Protein 4FHR (pdb70)

CATH classification: 3.40.1550.10

Radius of gyration: 29.89 Å; Cα contacts (8 Å, |Δi|>4): 551; chains: 2; bounding box: 88×48×62 Å

Secondary structure (DSSP, 8-state):
----HHHHHHHHHHHHHHHHHHHHHHHHHTTS--EEEEEEEEEEHHHHHHHS-SS-EEEEEEETT-SS-EEEEE-HHHHHHHHHHHTTS---S---S---HHHHHHHHHHHHHHHHHHHHHTTTT----EEEEEEES-GGG--SS-TTSEEEEEEEEEEETTEEEEEEEEEEHHHHGGGTT-/---HHHHHHHHTTS-HHHHHHHHHTS-HHHHHHHHHTS-GGGHHHHHHHHHH-----HHHHHHHHHHHHHHSTT---SHHHHHHHHHHS-HHHHHHHHHHHHHH-HHHHHHHHHHHS-GGGGGGS-HHHHHHHHTTS-HHHHHHHHTTS-HHHHHHHHTTS-HHHHHHHHHHHHH-----HHHHHHHHHHHHHHHHHHHHTTS-----

Structure (mmCIF, N/CA/C/O backbone):
data_4FHR
#
_entry.id   4FHR
#
_cell.length_a   125.960
_cell.length_b   45.720
_cell.length_c   98.840
_cell.angle_alpha   90.00
_cell.angle_beta   100.85
_cell.angle_gamma   90.00
#
_symmetry.space_group_name_H-M   'C 1 2 1'
#
loop_
_entity.id
_entity.type
_entity.pdbx_description
1 polymer 'Flagellar motor switch protein FliM'
2 polymer 'Flagellar motor switch protein FliG'
3 water water
#
loop_
_atom_site.group_PDB
_atom_site.id
_atom_site.type_symbol
_atom_site.label_atom_id
_atom_site.label_alt_id
_atom_site.label_comp_id
_atom_site.label_asym_id
_atom_site.label_entity_id
_atom_site.label_seq_id
_atom_site.pdbx_PDB_ins_code
_atom_site.Cartn_x
_atom_site.Cartn_y
_atom_site.Cartn_z
_atom_site.occupancy
_atom_site.B_iso_or_equiv
_atom_site.auth_seq_id
_atom_site.auth_comp_id
_atom_site.auth_asym_id
_atom_site.auth_atom_id
_atom_site.pdbx_PDB_model_num
ATOM 1 N N . THR A 1 2 ? 29.811 15.989 5.359 1.00 55.95 45 THR A N 1
ATOM 2 C CA . THR A 1 2 ? 31.120 16.613 5.520 1.00 60.31 45 THR A CA 1
ATOM 3 C C . THR A 1 2 ? 31.051 18.087 5.134 1.00 62.72 45 THR A C 1
ATOM 4 O O . THR A 1 2 ? 31.570 18.947 5.853 1.00 71.32 45 THR A O 1
ATOM 8 N N . LYS A 1 3 ? 30.403 18.367 4.003 1.00 61.51 46 LYS A N 1
ATOM 9 C CA . LYS A 1 3 ? 30.241 19.733 3.508 1.00 62.67 46 LYS A CA 1
ATOM 10 C C . LYS A 1 3 ? 29.321 19.743 2.297 1.00 59.38 46 LYS A C 1
ATOM 11 O O . LYS A 1 3 ? 28.913 18.685 1.817 1.00 61.46 46 LYS A O 1
ATOM 17 N N . PHE A 1 4 ? 29.011 20.939 1.800 1.00 61.08 47 PHE A N 1
ATOM 18 C CA . PHE A 1 4 ? 28.169 21.094 0.617 1.00 59.41 47 PHE A CA 1
ATOM 19 C C . PHE A 1 4 ? 28.747 22.114 -0.367 1.00 60.71 47 PHE A C 1
ATOM 20 O O . PHE A 1 4 ? 29.316 23.127 0.041 1.00 61.95 47 PHE A O 1
ATOM 28 N N . SER A 1 5 ? 28.588 21.852 -1.663 1.00 58.54 48 SER A N 1
ATOM 29 C CA . SER A 1 5 ? 28.937 22.825 -2.695 1.00 55.55 48 SER A CA 1
ATOM 30 C C . SER A 1 5 ? 28.173 24.139 -2.488 1.00 61.08 48 SER A C 1
ATOM 31 O O . SER A 1 5 ? 27.345 24.254 -1.580 1.00 64.65 48 SER A O 1
ATOM 34 N N . LYS A 1 6 ? 28.464 25.139 -3.311 1.00 61.63 49 LYS A N 1
ATOM 35 C CA . LYS A 1 6 ? 27.746 26.405 -3.229 1.00 61.29 49 LYS A CA 1
ATOM 36 C C . LYS A 1 6 ? 26.421 26.264 -3.968 1.00 59.36 49 LYS A C 1
ATOM 37 O O . LYS A 1 6 ? 25.401 26.811 -3.549 1.00 58.41 49 LYS A O 1
ATOM 43 N N . GLU A 1 7 ? 26.459 25.528 -5.077 1.00 58.54 50 GLU A N 1
ATOM 44 C CA . GLU A 1 7 ? 25.271 25.199 -5.852 1.00 60.25 50 GLU A CA 1
ATOM 45 C C . GLU A 1 7 ? 24.311 24.378 -4.992 1.00 55.47 50 GLU A C 1
ATOM 46 O O . GLU A 1 7 ? 23.096 24.579 -5.038 1.00 54.89 50 GLU A O 1
ATOM 52 N N . GLN A 1 8 ? 24.878 23.462 -4.205 1.00 55.59 51 GLN A N 1
ATOM 53 C CA . GLN A 1 8 ? 24.118 22.521 -3.377 1.00 55.69 51 GLN A CA 1
ATOM 54 C C . GLN A 1 8 ? 23.275 23.177 -2.275 1.00 52.79 51 GLN A C 1
ATOM 55 O O . GLN A 1 8 ? 22.094 22.863 -2.126 1.00 50.61 51 GLN A O 1
ATOM 61 N N . LEU A 1 9 ? 23.873 24.073 -1.497 1.00 51.23 52 LEU A N 1
ATOM 62 C CA . LEU A 1 9 ? 23.120 24.783 -0.466 1.00 49.64 52 LEU A CA 1
ATOM 63 C C . LEU A 1 9 ? 22.148 25.780 -1.083 1.00 47.29 52 LEU A C 1
ATOM 64 O O . LEU A 1 9 ? 21.146 26.139 -0.463 1.00 42.93 52 LEU A O 1
ATOM 69 N N . ARG A 1 10 ? 22.447 26.246 -2.291 1.00 45.49 53 ARG A N 1
ATOM 70 C CA . ARG A 1 10 ? 21.547 27.173 -2.961 1.00 43.72 53 ARG A CA 1
ATOM 71 C C . ARG A 1 10 ? 20.274 26.446 -3.366 1.00 42.87 53 ARG A C 1
ATOM 72 O O . ARG A 1 10 ? 19.171 26.973 -3.216 1.00 40.62 53 ARG A O 1
ATOM 80 N N . THR A 1 11 ? 20.442 25.236 -3.890 1.00 39.85 54 THR A N 1
ATOM 81 C CA . THR A 1 11 ? 19.318 24.378 -4.221 1.00 44.97 54 THR A CA 1
ATOM 82 C C . THR A 1 11 ? 18.456 24.113 -2.977 1.00 37.48 54 THR A C 1
ATOM 83 O O . THR A 1 11 ? 17.240 24.288 -3.016 1.00 32.09 54 THR A O 1
ATOM 87 N N . PHE A 1 12 ? 19.092 23.719 -1.874 1.00 35.94 55 PHE A N 1
ATOM 88 C CA . PHE A 1 12 ? 18.367 23.424 -0.636 1.00 31.36 55 PHE A CA 1
ATOM 89 C C . PHE A 1 12 ? 17.587 24.615 -0.083 1.00 34.34 55 PHE A C 1
ATOM 90 O O . PHE A 1 12 ? 16.465 24.444 0.414 1.00 29.01 55 PHE A O 1
ATOM 98 N N . GLN A 1 13 ? 18.172 25.809 -0.164 1.00 26.73 56 GLN A N 1
ATOM 99 C CA . GLN A 1 13 ? 17.502 27.013 0.306 1.00 33.75 56 GLN A CA 1
ATOM 100 C C . GLN A 1 13 ? 16.229 27.245 -0.498 1.00 29.56 56 GLN A C 1
ATOM 101 O O . GLN A 1 13 ? 15.175 27.568 0.068 1.00 28.71 56 GLN A O 1
ATOM 107 N N . MET A 1 14 ? 16.334 27.058 -1.817 1.00 31.43 57 MET A N 1
ATOM 108 C CA . MET A 1 14 ? 15.214 27.290 -2.728 1.00 28.55 57 MET A CA 1
ATOM 109 C C . MET A 1 14 ? 14.100 26.289 -2.490 1.00 23.11 57 MET A C 1
ATOM 110 O O . MET A 1 14 ? 12.925 26.658 -2.438 1.00 26.51 57 MET A O 1
ATOM 115 N N . ILE A 1 15 ? 14.472 25.024 -2.359 1.00 26.11 58 ILE A N 1
ATOM 116 C CA . ILE A 1 15 ? 13.504 23.979 -2.041 1.00 24.56 58 ILE A CA 1
ATOM 117 C C . ILE A 1 15 ? 12.732 24.334 -0.773 1.00 23.96 58 ILE A C 1
ATOM 118 O O . ILE A 1 15 ? 11.503 24.280 -0.745 1.00 22.91 58 ILE A O 1
ATOM 123 N N . HIS A 1 16 ? 13.443 24.732 0.278 1.00 24.77 59 HIS A N 1
ATOM 124 C CA . HIS A 1 16 ? 12.787 24.934 1.562 1.00 21.25 59 HIS A CA 1
ATOM 125 C C . HIS A 1 16 ? 12.114 26.277 1.697 1.00 23.50 59 HIS A C 1
ATOM 126 O O . HIS A 1 16 ? 11.173 26.438 2.484 1.00 25.51 59 HIS A O 1
ATOM 133 N N . GLU A 1 17 ? 12.563 27.242 0.908 1.00 24.17 60 GLU A N 1
ATOM 134 C CA . GLU A 1 17 ? 11.818 28.485 0.814 1.00 25.39 60 GLU A CA 1
ATOM 135 C C . GLU A 1 17 ? 10.461 28.205 0.190 1.00 24.36 60 GLU A C 1
ATOM 136 O O . GLU A 1 17 ? 9.473 28.842 0.548 1.00 23.16 60 GLU A O 1
ATOM 142 N N . ASN A 1 18 ? 10.412 27.259 -0.745 1.00 24.83 61 ASN A N 1
ATOM 143 C CA . ASN A 1 18 ? 9.132 26.868 -1.342 1.00 26.37 61 ASN A CA 1
ATOM 144 C C . ASN A 1 18 ? 8.281 26.103 -0.333 1.00 24.28 61 ASN A C 1
ATOM 145 O O . ASN A 1 18 ? 7.079 26.325 -0.240 1.00 20.62 61 ASN A O 1
ATOM 150 N N . PHE A 1 19 ? 8.911 25.203 0.424 1.00 24.44 62 PHE A N 1
ATOM 151 C CA . PHE A 1 19 ? 8.214 24.518 1.512 1.00 19.21 62 PHE A CA 1
ATOM 152 C C . PHE A 1 19 ? 7.643 25.552 2.482 1.00 21.86 62 PHE A C 1
ATOM 153 O O . PHE A 1 19 ? 6.485 25.465 2.908 1.00 21.15 62 PHE A O 1
ATOM 161 N N . GLY A 1 20 ? 8.452 26.549 2.814 1.00 22.73 63 GLY A N 1
ATOM 162 C CA . GLY A 1 20 ? 8.021 27.578 3.737 1.00 22.82 63 GLY A CA 1
ATOM 163 C C . GLY A 1 20 ? 6.774 28.320 3.303 1.00 23.52 63 GLY A C 1
ATOM 164 O O . GLY A 1 20 ? 5.912 28.623 4.137 1.00 23.19 63 GLY A O 1
ATOM 165 N N . ARG A 1 21 ? 6.679 28.646 2.013 1.00 25.09 64 ARG A N 1
ATOM 166 C CA . ARG A 1 21 ? 5.498 29.350 1.503 1.00 22.21 64 ARG A CA 1
ATOM 167 C C . ARG A 1 21 ? 4.281 28.435 1.591 1.00 20.10 64 ARG A C 1
ATOM 168 O O . ARG A 1 21 ? 3.195 28.849 1.995 1.00 18.62 64 ARG A O 1
ATOM 176 N N . ALA A 1 22 ? 4.462 27.180 1.209 1.00 18.07 65 ALA A N 1
ATOM 177 C CA . ALA A 1 22 ? 3.376 26.212 1.351 1.00 21.59 65 ALA A CA 1
ATOM 178 C C . ALA A 1 22 ? 2.970 26.042 2.813 1.00 22.74 65 ALA A C 1
ATOM 179 O O . ALA A 1 22 ? 1.793 25.845 3.110 1.00 19.06 65 ALA A O 1
ATOM 181 N N . LEU A 1 23 ? 3.953 26.088 3.714 1.00 22.41 66 LEU A N 1
ATOM 182 C CA . LEU A 1 23 ? 3.694 25.883 5.137 1.00 23.10 66 LEU A CA 1
ATOM 183 C C . LEU A 1 23 ? 2.909 27.072 5.655 1.00 22.89 66 LEU A C 1
ATOM 184 O O . LEU A 1 23 ? 1.986 26.914 6.452 1.00 25.07 66 LEU A O 1
ATOM 189 N N . SER A 1 24 ? 3.279 28.268 5.197 1.00 22.36 67 SER A N 1
ATOM 190 C CA . SER A 1 24 ? 2.567 29.478 5.605 1.00 24.49 67 SER A CA 1
ATOM 191 C C . SER A 1 24 ? 1.085 29.410 5.225 1.00 24.04 67 SER A C 1
ATOM 192 O O . SER A 1 24 ? 0.207 29.682 6.043 1.00 22.99 67 SER A O 1
ATOM 195 N N . THR A 1 25 ? 0.802 29.020 3.986 1.00 25.59 68 THR A N 1
ATOM 196 C CA . THR A 1 25 ? -0.587 28.877 3.550 1.00 22.90 68 THR A CA 1
ATOM 197 C C . THR A 1 25 ? -1.322 27.791 4.347 1.00 24.48 68 THR A C 1
ATOM 198 O O . THR A 1 25 ? -2.478 27.963 4.732 1.00 24.00 68 THR A O 1
ATOM 202 N N . TYR A 1 26 ? -0.652 26.675 4.600 1.00 24.40 69 TYR A N 1
ATOM 203 C CA . TYR A 1 26 ? -1.277 25.575 5.328 1.00 20.43 69 TYR A CA 1
ATOM 204 C C . TYR A 1 26 ? -1.581 25.970 6.765 1.00 24.64 69 TYR A C 1
ATOM 205 O O . TYR A 1 26 ? -2.672 25.711 7.271 1.00 26.25 69 TYR A O 1
ATOM 214 N N . LEU A 1 27 ? -0.609 26.597 7.427 1.00 27.97 70 LEU A N 1
ATOM 215 C CA . LEU A 1 27 ? -0.790 26.984 8.821 1.00 29.33 70 LEU A CA 1
ATOM 216 C C . LEU A 1 27 ? -1.796 28.133 8.947 1.00 31.11 70 LEU A C 1
ATOM 217 O O . LEU A 1 27 ? -2.564 28.182 9.906 1.00 28.60 70 LEU A O 1
ATOM 222 N N . SER A 1 28 ? -1.794 29.054 7.984 1.00 31.95 71 SER A N 1
ATOM 223 C CA . SER A 1 28 ? -2.789 30.132 7.994 1.00 33.69 71 SER A CA 1
ATOM 224 C C . SER A 1 28 ? -4.196 29.559 7.954 1.00 31.84 71 SER A C 1
ATOM 225 O O . SER A 1 28 ? -5.117 30.109 8.565 1.00 38.89 71 SER A O 1
ATOM 228 N N . GLY A 1 29 ? -4.356 28.429 7.270 1.00 34.73 72 GLY A N 1
ATOM 229 C CA . GLY A 1 29 ? -5.634 27.740 7.228 1.00 30.47 72 GLY A CA 1
ATOM 230 C C . GLY A 1 29 ? -5.969 27.057 8.539 1.00 34.93 72 GLY A C 1
ATOM 231 O O . GLY A 1 29 ? -7.066 27.241 9.080 1.00 36.25 72 GLY A O 1
ATOM 232 N N . ARG A 1 30 ? -5.029 26.272 9.064 1.00 33.15 73 ARG A N 1
ATOM 233 C CA . ARG A 1 30 ? -5.247 25.547 10.326 1.00 34.58 73 ARG A CA 1
ATOM 234 C C . ARG A 1 30 ? -5.444 26.456 11.549 1.00 32.71 73 ARG A C 1
ATOM 235 O O . ARG A 1 30 ? -6.329 26.209 12.368 1.00 37.59 73 ARG A O 1
ATOM 243 N N . LEU A 1 31 ? -4.617 27.490 11.688 1.00 34.30 74 LEU A N 1
ATOM 244 C CA . LEU A 1 31 ? -4.748 28.404 12.821 1.00 30.71 74 LEU A CA 1
ATOM 245 C C . LEU A 1 31 ? -5.726 29.571 12.569 1.00 37.23 74 LEU A C 1
ATOM 246 O O . LEU A 1 31 ? -5.913 30.426 13.438 1.00 36.62 74 LEU A O 1
ATOM 251 N N . ARG A 1 32 ? -6.342 29.593 11.389 1.00 35.15 75 ARG A N 1
ATOM 252 C CA . ARG A 1 32 ? -7.341 30.618 11.038 1.00 37.75 75 ARG A CA 1
ATOM 253 C C . ARG A 1 32 ? -6.909 32.048 11.362 1.00 40.38 75 ARG A C 1
ATOM 254 O O . ARG A 1 32 ? -7.643 32.800 12.003 1.00 48.91 75 ARG A O 1
ATOM 262 N N . THR A 1 33 ? -5.708 32.405 10.933 1.00 39.21 76 THR A N 1
ATOM 263 C CA . THR A 1 33 ? -5.194 33.759 11.074 1.00 42.45 76 THR A CA 1
ATOM 264 C C . THR A 1 33 ? -4.027 33.814 10.115 1.00 43.97 76 THR A C 1
ATOM 265 O O . THR A 1 33 ? -3.703 32.803 9.491 1.00 42.73 76 THR A O 1
ATOM 269 N N . PHE A 1 34 ? -3.389 34.966 9.972 1.00 40.57 77 PHE A N 1
ATOM 270 C CA . PHE A 1 34 ? -2.234 35.010 9.094 1.00 41.75 77 PHE A CA 1
ATOM 271 C C . PHE A 1 34 ? -0.994 34.449 9.793 1.00 44.59 77 PHE A C 1
ATOM 272 O O . PHE A 1 34 ? -0.580 34.947 10.848 1.00 40.25 77 PHE A O 1
ATOM 280 N N . VAL A 1 35 ? -0.406 33.409 9.205 1.00 39.86 78 VAL A N 1
ATOM 281 C CA . VAL A 1 35 ? 0.813 32.823 9.759 1.00 34.03 78 VAL A CA 1
ATOM 282 C C . VAL A 1 35 ? 2.000 33.096 8.838 1.00 36.29 78 VAL A C 1
ATOM 283 O O . VAL A 1 35 ? 2.035 32.615 7.707 1.00 37.89 78 VAL A O 1
ATOM 287 N N . ASP A 1 36 ? 2.953 33.884 9.326 1.00 33.62 79 ASP A N 1
ATOM 288 C CA . AS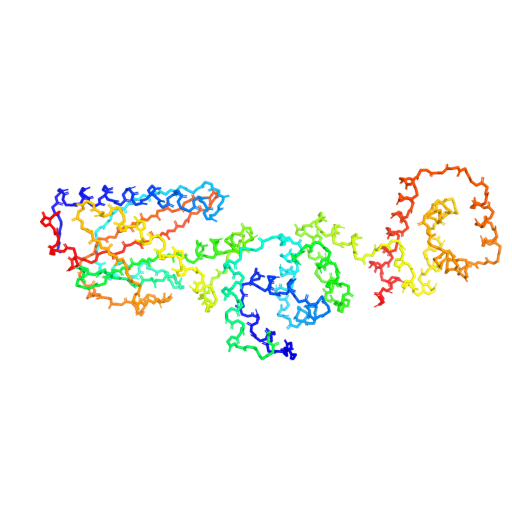P A 1 36 ? 4.173 34.187 8.599 1.00 37.27 79 ASP A CA 1
ATOM 289 C C . ASP A 1 36 ? 5.168 33.033 8.799 1.00 37.95 79 ASP A C 1
ATOM 290 O O . ASP A 1 36 ? 5.236 32.443 9.882 1.00 38.55 79 ASP A O 1
ATOM 295 N N . VAL A 1 37 ? 5.917 32.692 7.758 1.00 29.10 80 VAL A N 1
ATOM 296 C CA . VAL A 1 37 ? 6.956 31.681 7.876 1.00 28.88 80 VAL A CA 1
ATOM 297 C C . VAL A 1 37 ? 8.233 32.160 7.203 1.00 34.52 80 VAL A C 1
ATOM 298 O O . VAL A 1 37 ? 8.236 32.459 6.005 1.00 33.31 80 VAL A O 1
ATOM 302 N N . GLU A 1 38 ? 9.313 32.239 7.974 1.00 31.80 81 GLU A N 1
ATOM 303 C CA . GLU A 1 38 ? 10.629 32.553 7.419 1.00 33.88 81 GLU A CA 1
ATOM 304 C C . GLU A 1 38 ? 11.530 31.337 7.549 1.00 32.23 81 GLU A C 1
ATOM 305 O O . GLU A 1 38 ? 11.583 30.695 8.605 1.00 31.63 81 GLU A O 1
ATOM 311 N N . ILE A 1 39 ? 12.229 31.009 6.471 1.00 30.98 82 ILE A N 1
ATOM 312 C CA . ILE A 1 39 ? 13.047 29.811 6.436 1.00 29.65 82 ILE A CA 1
ATOM 313 C C . ILE A 1 39 ? 14.522 30.173 6.478 1.00 32.28 82 ILE A C 1
ATOM 314 O O . ILE A 1 39 ? 15.000 30.959 5.657 1.00 35.20 82 ILE A O 1
ATOM 319 N N . SER A 1 40 ? 15.257 29.592 7.418 1.00 29.97 83 SER A N 1
ATOM 320 C CA . SER A 1 40 ? 16.702 29.737 7.380 1.00 34.01 83 SER A CA 1
ATOM 321 C C . SER A 1 40 ? 17.327 28.360 7.335 1.00 30.30 83 SER A C 1
ATOM 322 O O . SER A 1 40 ? 16.715 27.375 7.759 1.00 30.33 83 SER A O 1
ATOM 325 N N . ILE A 1 41 ? 18.525 28.284 6.775 1.00 32.38 84 ILE A N 1
ATOM 326 C CA . ILE A 1 41 ? 19.224 27.019 6.652 1.00 31.30 84 ILE A CA 1
ATOM 327 C C . ILE A 1 41 ? 20.586 27.143 7.320 1.00 39.83 84 ILE A C 1
ATOM 328 O O . ILE A 1 41 ? 21.232 28.189 7.233 1.00 36.06 84 ILE A O 1
ATOM 333 N N . ASP A 1 42 ? 21.006 26.087 8.006 1.00 35.55 85 ASP A N 1
ATOM 334 C CA . ASP A 1 42 ? 22.290 26.095 8.680 1.00 38.89 85 ASP A CA 1
ATOM 335 C C . ASP A 1 42 ? 22.886 24.704 8.585 1.00 38.55 85 ASP A C 1
ATOM 336 O O . ASP A 1 42 ? 22.177 23.724 8.307 1.00 37.13 85 ASP A O 1
ATOM 341 N N . GLN A 1 43 ? 24.192 24.626 8.798 1.00 34.83 86 GLN A N 1
ATOM 342 C CA . GLN A 1 43 ? 24.915 23.375 8.722 1.00 37.09 86 GLN A CA 1
ATOM 343 C C . GLN A 1 43 ? 25.626 23.200 10.059 1.00 37.28 86 GLN A C 1
ATOM 344 O O . GLN A 1 43 ? 26.370 24.082 10.478 1.00 39.13 86 GLN A O 1
ATOM 350 N N . LEU A 1 44 ? 25.384 22.080 10.738 1.00 38.87 87 LEU A N 1
ATOM 351 C CA . LEU A 1 44 ? 26.021 21.809 12.033 1.00 37.54 87 LEU A CA 1
ATOM 352 C C . LEU A 1 44 ? 26.049 20.312 12.343 1.00 32.47 87 LEU A C 1
ATOM 353 O O . LEU A 1 44 ? 25.506 19.513 11.581 1.00 35.00 87 LEU A O 1
ATOM 358 N N . THR A 1 45 ? 26.692 19.922 13.444 1.00 28.78 88 THR A N 1
ATOM 359 C CA . THR A 1 45 ? 26.753 18.507 13.798 1.00 29.43 88 THR A CA 1
ATOM 360 C C . THR A 1 45 ? 25.416 18.087 14.371 1.00 27.34 88 THR A C 1
ATOM 361 O O . THR A 1 45 ? 24.682 18.922 14.898 1.00 25.94 88 THR A O 1
ATOM 365 N N . TYR A 1 46 ? 25.111 16.794 14.289 1.00 25.06 89 TYR A N 1
ATOM 366 C CA . TYR A 1 46 ? 23.879 16.268 14.851 1.00 27.96 89 TYR A CA 1
ATOM 367 C C . TYR A 1 46 ? 23.816 16.546 16.346 1.00 31.36 89 TYR A C 1
ATOM 368 O O . TYR A 1 46 ? 22.749 16.856 16.883 1.00 28.16 89 TYR A O 1
ATOM 377 N N . GLU A 1 47 ? 24.957 16.444 17.026 1.00 28.77 90 GLU A N 1
ATOM 378 C CA . GLU A 1 47 ? 24.972 16.693 18.466 1.00 28.33 90 GLU A CA 1
ATOM 379 C C . GLU A 1 47 ? 24.603 18.137 18.786 1.00 26.51 90 GLU A C 1
ATOM 380 O O . GLU A 1 47 ? 23.887 18.387 19.758 1.00 33.16 90 GLU A O 1
ATOM 386 N N . GLU A 1 48 ? 25.091 19.089 17.988 1.00 27.54 91 GLU A N 1
ATOM 387 C CA . GLU A 1 48 ? 24.734 20.495 18.199 1.00 24.96 91 GLU A CA 1
ATOM 388 C C . GLU A 1 48 ? 23.229 20.684 18.033 1.00 32.66 91 GLU A C 1
ATOM 389 O O . GLU A 1 48 ? 22.597 21.392 18.816 1.00 33.94 91 GLU A O 1
ATOM 395 N N . PHE A 1 49 ? 22.657 20.084 16.988 1.00 27.35 92 PHE A N 1
ATOM 396 C CA . PHE A 1 49 ? 21.213 20.198 16.771 1.00 26.07 92 PHE A CA 1
ATOM 397 C C . PHE A 1 49 ? 20.419 19.580 17.922 1.00 23.58 92 PHE A C 1
ATOM 398 O O . PHE A 1 49 ? 19.573 20.238 18.530 1.00 22.48 92 PHE A O 1
ATOM 406 N N . ILE A 1 50 ? 20.687 18.313 18.212 1.00 22.41 93 ILE A N 1
ATOM 407 C CA . ILE A 1 50 ? 19.908 17.596 19.209 1.00 25.97 93 ILE A CA 1
ATOM 408 C C . ILE A 1 50 ? 19.977 18.259 20.590 1.00 26.40 93 ILE A C 1
ATOM 409 O O . ILE A 1 50 ? 18.995 18.253 21.330 1.00 22.77 93 ILE A O 1
ATOM 414 N N . ARG A 1 51 ? 21.110 18.870 20.920 1.00 26.04 94 ARG A N 1
ATOM 415 C CA . ARG A 1 51 ? 21.238 19.521 22.216 1.00 28.36 94 ARG A CA 1
ATOM 416 C C . ARG A 1 51 ? 20.489 20.842 22.258 1.00 27.68 94 ARG A C 1
ATOM 417 O O . ARG A 1 51 ? 20.221 21.361 23.338 1.00 24.54 94 ARG A O 1
ATOM 425 N N . SER A 1 52 ? 20.120 21.371 21.091 1.00 26.18 95 SER A N 1
ATOM 426 C CA . SER A 1 52 ? 19.349 22.612 21.044 1.00 23.27 95 SER A CA 1
ATOM 427 C C . SER A 1 52 ? 17.866 22.339 21.232 1.00 23.53 95 SER A C 1
ATOM 428 O O . SER A 1 52 ? 17.088 23.262 21.460 1.00 26.08 95 SER A O 1
ATOM 431 N N . VAL A 1 53 ? 17.465 21.074 21.134 1.00 21.74 96 VAL A N 1
ATOM 432 C CA . VAL A 1 53 ? 16.039 20.723 21.180 1.00 23.64 96 VAL A CA 1
ATOM 433 C C . VAL A 1 53 ? 15.506 20.784 22.617 1.00 27.08 96 VAL A C 1
ATOM 434 O O . VAL A 1 53 ? 16.208 20.395 23.553 1.00 20.23 96 VAL A O 1
ATOM 438 N N . MET A 1 54 ? 14.285 21.301 22.787 1.00 19.57 97 MET A N 1
ATOM 439 C CA . MET A 1 54 ? 13.636 21.436 24.091 1.00 23.82 97 MET A CA 1
ATOM 440 C C . MET A 1 54 ? 13.157 20.100 24.659 1.00 25.90 97 MET A C 1
ATOM 441 O O . MET A 1 54 ? 12.706 19.214 23.918 1.00 22.78 97 MET A O 1
ATOM 446 N N . ILE A 1 55 ? 13.241 19.967 25.980 1.00 22.67 98 ILE A N 1
ATOM 447 C CA . ILE A 1 55 ? 12.563 18.884 26.683 1.00 24.53 98 ILE A CA 1
ATOM 448 C C . ILE A 1 55 ? 11.357 19.475 27.398 1.00 28.20 98 ILE A C 1
ATOM 449 O O . ILE A 1 55 ? 11.508 20.355 28.257 1.00 26.64 98 ILE A O 1
ATOM 454 N N . PRO A 1 56 ? 10.148 19.023 27.031 1.00 24.69 99 PRO A N 1
ATOM 455 C CA . PRO A 1 56 ? 9.908 18.083 25.938 1.00 26.68 99 PRO A CA 1
ATOM 456 C C . PRO A 1 56 ? 9.570 18.836 24.639 1.00 23.91 99 PRO A C 1
ATOM 457 O O . PRO A 1 56 ? 9.396 20.055 24.674 1.00 24.55 99 PRO A O 1
ATOM 461 N N . SER A 1 57 ? 9.510 18.122 23.515 1.00 25.30 100 SER A N 1
ATOM 462 C CA . SER A 1 57 ? 9.090 18.698 22.233 1.00 23.86 100 SER A CA 1
ATOM 463 C C . SER A 1 57 ? 8.232 17.674 21.529 1.00 22.43 100 SER A C 1
ATOM 464 O O . SER A 1 57 ? 7.933 16.626 22.092 1.00 24.35 100 SER A O 1
ATOM 467 N N . PHE A 1 58 ? 7.872 17.946 20.277 1.00 22.44 101 PHE A N 1
ATOM 468 C CA . PHE A 1 58 ? 7.202 16.930 19.464 1.00 21.07 101 PHE A CA 1
ATOM 469 C C . PHE A 1 58 ? 8.151 16.538 18.328 1.00 20.16 101 PHE A C 1
ATOM 470 O O . PHE A 1 58 ? 8.309 17.270 17.360 1.00 18.81 101 PHE A O 1
ATOM 478 N N . ILE A 1 59 ? 8.792 15.381 18.461 1.00 22.27 102 ILE A N 1
ATOM 479 C CA . ILE A 1 59 ? 9.859 15.015 17.542 1.00 19.59 102 ILE A CA 1
ATOM 480 C C . ILE A 1 59 ? 9.409 13.844 16.709 1.00 22.40 102 ILE A C 1
ATOM 481 O O . ILE A 1 59 ? 9.100 12.768 17.241 1.00 22.58 102 ILE A O 1
ATOM 486 N N . VAL A 1 60 ? 9.354 14.051 15.399 1.00 16.95 103 VAL A N 1
ATOM 487 C CA . VAL A 1 60 ? 8.846 13.031 14.503 1.00 17.63 103 VAL A CA 1
ATOM 488 C C . VAL A 1 60 ? 10.003 12.551 13.655 1.00 20.52 103 VAL A C 1
ATOM 489 O O . VAL A 1 60 ? 10.678 13.352 12.995 1.00 20.26 103 VAL A O 1
ATOM 493 N N . ILE A 1 61 ? 10.264 11.250 13.703 1.00 18.12 104 ILE A N 1
ATOM 494 C CA . ILE A 1 61 ? 11.338 10.673 12.899 1.00 19.44 104 ILE A CA 1
ATOM 495 C C . ILE A 1 61 ? 10.678 10.082 11.662 1.00 20.11 104 ILE A C 1
ATOM 496 O O . ILE A 1 61 ? 9.726 9.302 11.775 1.00 23.02 104 ILE A O 1
ATOM 501 N N . PHE A 1 62 ? 11.140 10.487 10.482 1.00 20.30 105 PHE A N 1
ATOM 502 C CA . PHE A 1 62 ? 10.499 10.051 9.242 1.00 19.88 105 PHE A CA 1
ATOM 503 C C . PHE A 1 62 ? 11.531 9.635 8.201 1.00 23.80 105 PHE A C 1
ATOM 504 O O . PHE A 1 62 ? 12.724 9.945 8.322 1.00 21.95 105 PHE A O 1
ATOM 512 N N . THR A 1 63 ? 11.054 8.938 7.179 1.00 26.10 106 THR A N 1
ATOM 513 C CA . THR A 1 63 ? 11.900 8.533 6.070 1.00 30.48 106 THR A CA 1
ATOM 514 C C . THR A 1 63 ? 11.105 8.623 4.778 1.00 30.71 106 THR A C 1
ATOM 515 O O . THR A 1 63 ? 9.958 9.098 4.765 1.00 27.56 106 THR A O 1
ATOM 519 N N . GLY A 1 64 ? 11.716 8.187 3.686 1.00 33.50 107 GLY A N 1
ATOM 520 C CA . GLY A 1 64 ? 11.021 8.130 2.413 1.00 33.42 107 GLY A CA 1
ATOM 521 C C . GLY A 1 64 ? 11.304 6.809 1.725 1.00 36.71 107 GLY A C 1
ATOM 522 O O . GLY A 1 64 ? 12.224 6.085 2.120 1.00 35.01 107 GLY A O 1
ATOM 523 N N . ASP A 1 65 ? 10.521 6.494 0.696 1.00 43.93 108 ASP A N 1
ATOM 524 C CA . ASP A 1 65 ? 10.713 5.254 -0.063 1.00 49.90 108 ASP A CA 1
ATOM 525 C C . ASP A 1 65 ? 12.095 5.155 -0.724 1.00 48.24 108 ASP A C 1
ATOM 526 O O . ASP A 1 65 ? 12.517 4.069 -1.119 1.00 55.30 108 ASP A O 1
ATOM 531 N N . VAL A 1 66 ? 12.795 6.285 -0.819 1.00 43.42 109 VAL A N 1
ATOM 532 C CA . VAL A 1 66 ? 14.052 6.381 -1.547 1.00 41.79 109 VAL A CA 1
ATOM 533 C C . VAL A 1 66 ? 15.234 6.720 -0.632 1.00 49.92 109 VAL A C 1
ATOM 534 O O . VAL A 1 66 ? 16.390 6.754 -1.071 1.00 51.53 109 VAL A O 1
ATOM 538 N N . PHE A 1 67 ? 14.945 6.981 0.639 1.00 45.31 110 PHE A N 1
ATOM 539 C CA . PHE A 1 67 ? 15.986 7.364 1.586 1.00 45.10 110 PHE A CA 1
ATOM 540 C C . PHE A 1 67 ? 16.508 6.155 2.338 1.00 47.11 110 PHE A C 1
ATOM 541 O O . PHE A 1 67 ? 15.729 5.314 2.801 1.00 52.84 110 PHE A O 1
ATOM 549 N N . GLU A 1 68 ? 17.829 6.076 2.453 1.00 49.41 111 GLU A N 1
ATOM 550 C CA . GLU A 1 68 ? 18.472 5.068 3.280 1.00 51.21 111 GLU A CA 1
ATOM 551 C C . GLU A 1 68 ? 18.872 5.713 4.607 1.00 52.09 111 GLU A C 1
ATOM 552 O O . GLU A 1 68 ? 20.012 6.166 4.785 1.00 51.87 111 GLU A O 1
ATOM 558 N N . GLY A 1 69 ? 17.913 5.769 5.527 1.00 43.49 112 GLY A N 1
ATOM 559 C CA . GLY A 1 69 ? 18.103 6.447 6.795 1.00 36.18 112 GLY A CA 1
ATOM 560 C C . GLY A 1 69 ? 16.921 7.355 7.092 1.00 38.32 112 GLY A C 1
ATOM 561 O O . GLY A 1 69 ? 15.957 7.419 6.318 1.00 34.07 112 GLY A O 1
ATOM 562 N N . SER A 1 70 ? 17.008 8.081 8.200 1.00 29.93 113 SER A N 1
ATOM 563 C CA . SER A 1 70 ? 15.886 8.864 8.682 1.00 27.59 113 SER A CA 1
ATOM 564 C C . SER A 1 70 ? 16.213 10.346 8.740 1.00 29.18 113 SER A C 1
ATOM 565 O O . SER A 1 70 ? 17.381 10.736 8.704 1.00 24.30 113 SER A O 1
ATOM 568 N N . ALA A 1 71 ? 15.170 11.165 8.827 1.00 22.09 114 ALA A N 1
ATOM 569 C CA . ALA A 1 71 ? 15.333 12.596 9.041 1.00 21.36 114 ALA A CA 1
ATOM 570 C C . ALA A 1 71 ? 14.404 12.967 10.197 1.00 20.34 114 ALA A C 1
ATOM 571 O O . ALA A 1 71 ? 13.624 12.129 10.660 1.00 20.32 114 ALA A O 1
ATOM 573 N N . ILE A 1 72 ? 14.479 14.201 10.679 1.00 20.40 115 ILE A N 1
ATOM 574 C CA . ILE A 1 72 ? 13.676 14.576 11.838 1.00 19.01 115 ILE A CA 1
ATOM 575 C C . ILE A 1 72 ? 12.814 15.782 11.508 1.00 20.24 115 ILE A C 1
ATOM 576 O O . ILE A 1 72 ? 13.295 16.729 10.880 1.00 22.22 115 ILE A O 1
ATOM 581 N N . PHE A 1 73 ? 11.546 15.742 11.926 1.00 18.49 116 PHE A N 1
ATOM 582 C CA . PHE A 1 73 ? 10.657 16.899 11.846 1.00 18.46 116 PHE A CA 1
ATOM 583 C C . PHE A 1 73 ? 10.342 17.215 13.299 1.00 22.94 116 PHE A C 1
ATOM 584 O O . PHE A 1 73 ? 9.753 16.392 14.005 1.00 23.66 116 PHE A O 1
ATOM 592 N N . GLU A 1 74 ? 10.763 18.384 13.765 1.00 19.33 117 GLU A N 1
ATOM 593 C CA . GLU A 1 74 ? 10.577 18.732 15.168 1.00 21.78 117 GLU A CA 1
ATOM 594 C C . GLU A 1 74 ? 9.717 19.989 15.289 1.00 23.30 117 GLU A C 1
ATOM 595 O O . GLU A 1 74 ? 9.918 20.964 14.560 1.00 24.19 117 GLU A O 1
ATOM 601 N N . MET A 1 75 ? 8.732 19.946 16.179 1.00 23.11 118 MET A N 1
ATOM 602 C CA . MET A 1 75 ? 7.848 21.090 16.431 1.00 23.04 118 MET A CA 1
ATOM 603 C C . MET A 1 75 ? 7.877 21.432 17.925 1.00 26.49 118 MET A C 1
ATOM 604 O O . MET A 1 75 ? 7.866 20.530 18.776 1.00 24.27 118 MET A O 1
ATOM 609 N N . ARG A 1 76 ? 7.954 22.723 18.251 1.00 23.32 119 ARG A N 1
ATOM 610 C CA . ARG A 1 76 ? 7.850 23.152 19.643 1.00 23.31 119 ARG A CA 1
ATOM 611 C C . ARG A 1 76 ? 6.446 22.895 20.142 1.00 26.30 119 ARG A C 1
ATOM 612 O O . ARG A 1 76 ? 5.490 22.976 19.367 1.00 24.52 119 ARG A O 1
ATOM 620 N N . LEU A 1 77 ? 6.311 22.612 21.436 1.00 23.29 120 LEU A N 1
ATOM 621 C CA . LEU A 1 77 ? 5.007 22.299 22.007 1.00 23.67 120 LEU A CA 1
ATOM 622 C C . LEU A 1 77 ? 4.070 23.498 22.121 1.00 24.86 120 LEU A C 1
ATOM 623 O O . LEU A 1 77 ? 2.860 23.325 22.065 1.00 24.35 120 LEU A O 1
ATOM 628 N N . ASP A 1 78 ? 4.601 24.708 22.261 1.00 23.40 121 ASP A N 1
ATOM 629 C CA . ASP A 1 78 ? 3.712 25.870 22.258 1.00 28.80 121 ASP A CA 1
ATOM 630 C C . ASP A 1 78 ? 2.924 25.965 20.935 1.00 30.65 121 ASP A C 1
ATOM 631 O O . ASP A 1 78 ? 1.699 26.173 20.937 1.00 26.93 121 ASP A O 1
ATOM 636 N N . LEU A 1 79 ? 3.613 25.769 19.811 1.00 26.52 122 LEU A N 1
ATOM 637 C CA . LEU A 1 79 ? 2.934 25.756 18.514 1.00 23.09 122 LEU A CA 1
ATOM 638 C C . LEU A 1 79 ? 2.013 24.537 18.392 1.00 22.73 122 LEU A C 1
ATOM 639 O O . LEU A 1 79 ? 0.896 24.641 17.901 1.00 23.05 122 LEU A O 1
ATOM 644 N N . PHE A 1 80 ? 2.498 23.383 18.842 1.00 19.97 123 PHE A N 1
ATOM 645 C CA . PHE A 1 80 ? 1.734 22.143 18.841 1.00 20.20 123 PHE A CA 1
ATOM 646 C C . PHE A 1 80 ? 0.370 22.299 19.519 1.00 22.52 123 PHE A C 1
ATOM 647 O O . PHE A 1 80 ? -0.660 21.954 18.940 1.00 19.13 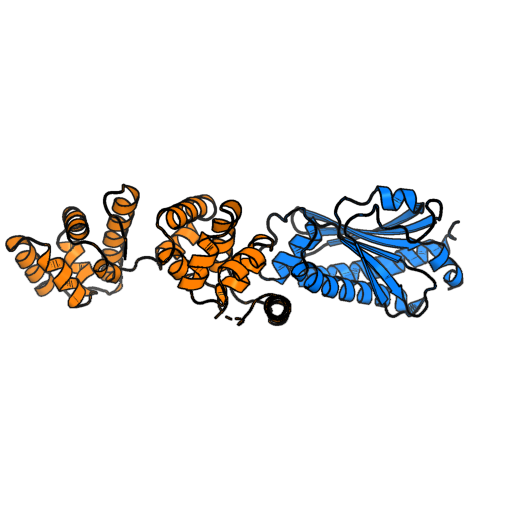123 PHE A O 1
ATOM 655 N N . TYR A 1 81 ? 0.372 22.788 20.754 1.00 20.65 124 TYR A N 1
ATOM 656 C CA . TYR A 1 81 ? -0.870 22.940 21.510 1.00 22.45 124 TYR A CA 1
ATOM 657 C C . TYR A 1 81 ? -1.715 24.113 21.041 1.00 19.37 124 TYR A C 1
ATOM 658 O O . TYR A 1 81 ? -2.937 24.058 21.121 1.00 23.49 124 TYR A O 1
ATOM 667 N N . THR A 1 82 ? -1.076 25.181 20.570 1.00 24.49 125 THR A N 1
ATOM 668 C CA . THR A 1 82 ? -1.835 26.287 19.997 1.00 24.08 125 THR A CA 1
ATOM 669 C C . THR A 1 82 ? -2.614 25.791 18.773 1.00 26.90 125 THR A C 1
ATOM 670 O O . THR A 1 82 ? -3.818 26.020 18.678 1.00 27.03 125 THR A O 1
ATOM 674 N N . MET A 1 83 ? -1.931 25.105 17.853 1.00 23.13 126 MET A N 1
ATOM 675 C CA . MET A 1 83 ? -2.573 24.533 16.668 1.00 24.37 126 MET A CA 1
ATOM 676 C C . MET A 1 83 ? -3.666 23.580 17.076 1.00 23.33 126 MET A C 1
ATOM 677 O O . MET A 1 83 ? -4.778 23.631 16.550 1.00 22.47 126 MET A O 1
ATOM 682 N N . LEU A 1 84 ? -3.341 22.687 18.005 1.00 22.19 127 LEU A N 1
ATOM 683 C CA . LEU A 1 84 ? -4.278 21.647 18.408 1.00 20.50 127 LEU A CA 1
ATOM 684 C C . LEU A 1 84 ? -5.560 22.256 18.971 1.00 26.17 127 LEU A C 1
ATOM 685 O O . LEU A 1 84 ? -6.667 21.850 18.602 1.00 24.08 127 LEU A O 1
ATOM 690 N N . ASP A 1 85 ? -5.409 23.221 19.870 1.00 23.12 128 ASP A N 1
ATOM 691 C CA . ASP A 1 85 ? -6.586 23.856 20.480 1.00 24.51 128 ASP A CA 1
ATOM 692 C C . ASP A 1 85 ? -7.472 24.451 19.379 1.00 21.06 128 ASP A C 1
ATOM 693 O O . ASP A 1 85 ? -8.654 24.142 19.312 1.00 25.49 128 ASP A O 1
ATOM 698 N N . ILE A 1 86 ? -6.882 25.246 18.489 1.00 21.31 129 ILE A N 1
ATOM 699 C CA . ILE A 1 86 ? -7.627 25.897 17.408 1.00 24.08 129 ILE A CA 1
ATOM 700 C C . ILE A 1 86 ? -8.295 24.897 16.468 1.00 30.19 129 ILE A C 1
ATOM 701 O O . ILE A 1 86 ? -9.462 25.064 16.103 1.00 28.54 129 ILE A O 1
ATOM 706 N N . ILE A 1 87 ? -7.569 23.846 16.093 1.00 25.32 130 ILE A N 1
ATOM 707 C CA . ILE A 1 87 ? -8.136 22.790 15.260 1.00 25.92 130 ILE A CA 1
ATOM 708 C C . ILE A 1 87 ? -9.350 22.129 15.923 1.00 28.46 130 ILE A C 1
ATOM 709 O O . ILE A 1 87 ? -10.303 21.720 15.240 1.00 28.82 130 ILE A O 1
ATOM 714 N N . MET A 1 88 ? -9.337 22.061 17.249 1.00 25.36 131 MET A N 1
ATOM 715 C CA . MET A 1 88 ? -10.439 21.445 17.983 1.00 26.53 131 MET A CA 1
ATOM 716 C C . MET A 1 88 ? -11.538 22.451 18.318 1.00 26.81 131 MET A C 1
ATOM 717 O O . MET A 1 88 ? -12.489 22.108 19.013 1.00 29.18 131 MET A O 1
ATOM 722 N N . GLY A 1 89 ? -11.398 23.690 17.849 1.00 27.88 132 GLY A N 1
ATOM 723 C CA . GLY A 1 89 ? -12.459 24.674 18.025 1.00 32.55 132 GLY A CA 1
ATOM 724 C C . GLY A 1 89 ? -12.216 25.758 19.063 1.00 31.56 132 GLY A C 1
ATOM 725 O O . GLY A 1 89 ? -13.076 26.619 19.259 1.00 32.38 132 GLY A O 1
ATOM 726 N N . GLY A 1 90 ? -11.055 25.739 19.713 1.00 28.20 133 GLY A N 1
ATOM 727 C CA . GLY A 1 90 ? -10.758 26.698 20.771 1.00 23.61 133 GLY A CA 1
ATOM 728 C C . GLY A 1 90 ? -9.929 27.867 20.286 1.00 25.68 133 GLY A C 1
ATOM 729 O O . GLY A 1 90 ? -9.617 27.960 19.092 1.00 33.58 133 GLY A O 1
ATOM 730 N N . PRO A 1 91 ? -9.572 28.773 21.209 1.00 29.43 134 PRO A N 1
ATOM 731 C CA . PRO A 1 91 ? -8.889 30.044 20.919 1.00 33.49 134 PRO A CA 1
ATOM 732 C C . PRO A 1 91 ? -7.383 29.948 20.679 1.00 33.13 134 PRO A C 1
ATOM 733 O O . PRO A 1 91 ? -6.822 30.836 20.028 1.00 33.19 134 PRO A O 1
ATOM 737 N N . GLY A 1 92 ? -6.721 28.927 21.211 1.00 28.48 135 GLY A N 1
ATOM 738 C CA . GLY A 1 92 ? -5.280 28.838 21.032 1.00 32.76 135 GLY A CA 1
ATOM 739 C C . GLY A 1 92 ? -4.561 29.588 22.132 1.00 36.90 135 GLY A C 1
ATOM 740 O O . GLY A 1 92 ? -3.384 29.953 22.017 1.00 38.69 135 GLY A O 1
ATOM 741 N N . GLU A 1 93 ? -5.293 29.791 23.219 1.00 43.24 136 GLU A N 1
ATOM 742 C CA . GLU A 1 93 ? -4.842 30.591 24.347 1.00 48.73 136 GLU A CA 1
ATOM 743 C C . GLU A 1 93 ? -4.066 29.751 25.356 1.00 43.90 136 GLU A C 1
ATOM 744 O O . GLU A 1 93 ? -4.495 28.655 25.718 1.00 44.98 136 GLU A O 1
ATOM 750 N N . ASN A 1 94 ? -2.929 30.278 25.805 1.00 51.47 137 ASN A N 1
ATOM 751 C CA . ASN A 1 94 ? -2.158 29.684 26.903 1.00 44.21 137 ASN A CA 1
ATOM 752 C C . ASN A 1 94 ? -2.031 28.143 26.874 1.00 46.42 137 ASN A C 1
ATOM 753 O O . ASN A 1 94 ? -2.743 27.435 27.593 1.00 42.98 137 ASN A O 1
ATOM 758 N N . PRO A 1 95 ? -1.129 27.628 26.021 1.00 41.21 138 PRO A N 1
ATOM 759 C CA . PRO A 1 95 ? -0.812 26.197 25.872 1.00 37.86 138 PRO A CA 1
ATOM 760 C C . PRO A 1 95 ? -0.087 25.569 27.071 1.00 37.30 138 PRO A C 1
ATOM 761 O O . PRO A 1 95 ? 0.748 26.217 27.700 1.00 40.63 138 PRO A O 1
ATOM 765 N N . PRO A 1 96 ? -0.389 24.296 27.366 1.00 34.79 139 PRO A N 1
ATOM 766 C CA . PRO A 1 96 ? 0.302 23.541 28.424 1.00 33.39 139 PRO A CA 1
ATOM 767 C C . PRO A 1 96 ? 1.744 23.209 28.021 1.00 37.24 139 PRO A C 1
ATOM 768 O O . PRO A 1 96 ? 2.090 23.395 26.849 1.00 37.40 139 PRO A O 1
ATOM 772 N N . ASN A 1 97 ? 2.564 22.736 28.965 1.00 41.29 140 ASN A N 1
ATOM 773 C CA . ASN A 1 97 ? 3.915 22.248 28.650 1.00 41.66 140 ASN A CA 1
ATOM 774 C C . ASN A 1 97 ? 4.139 20.832 29.186 1.00 39.87 140 ASN A C 1
ATOM 775 O O . ASN A 1 97 ? 4.746 20.639 30.238 1.00 51.65 140 ASN A O 1
ATOM 780 N N .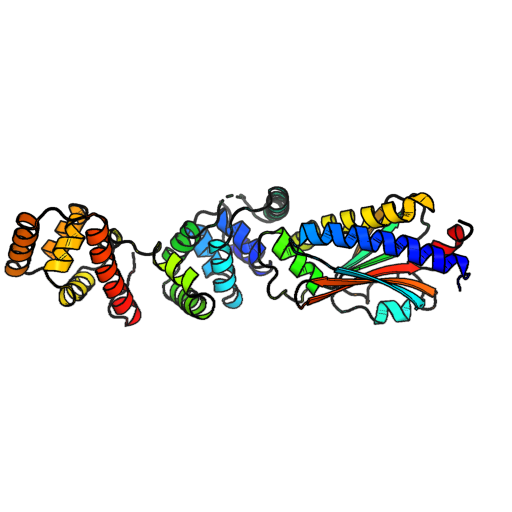 ARG A 1 98 ? 3.649 19.842 28.451 1.00 36.29 141 ARG A N 1
ATOM 781 C CA . ARG A 1 98 ? 3.712 18.457 28.880 1.00 30.96 141 ARG A CA 1
ATOM 782 C C . ARG A 1 98 ? 3.730 17.620 27.621 1.00 34.10 141 ARG A C 1
ATOM 783 O O . ARG A 1 98 ? 3.350 18.105 26.557 1.00 33.13 141 ARG A O 1
ATOM 791 N N . PRO A 1 99 ? 4.187 16.366 27.728 1.00 31.14 142 PRO A N 1
ATOM 792 C CA . PRO A 1 99 ? 4.013 15.430 26.617 1.00 30.79 142 PRO A CA 1
ATOM 793 C C . PRO A 1 99 ? 2.549 15.371 26.202 1.00 32.15 142 PRO A C 1
ATOM 794 O O . PRO A 1 99 ? 1.683 15.504 27.064 1.00 31.25 142 PRO A O 1
ATOM 798 N N . PRO A 1 100 ? 2.273 15.182 24.901 1.00 29.95 143 PRO A N 1
ATOM 799 C CA . PRO A 1 100 ? 0.878 15.035 24.467 1.00 26.68 143 PRO A CA 1
ATOM 800 C C . PRO A 1 100 ? 0.323 13.692 24.906 1.00 27.36 143 PRO A C 1
ATOM 801 O O . PRO A 1 100 ? 1.103 12.763 25.104 1.00 28.14 143 PRO A O 1
ATOM 805 N N . THR A 1 101 ? -0.993 13.583 25.049 1.00 24.87 144 THR A N 1
ATOM 806 C CA . THR A 1 101 ? -1.630 12.289 25.306 1.00 25.93 144 THR A CA 1
ATOM 807 C C . THR A 1 101 ? -1.767 11.506 24.003 1.00 26.14 144 THR A C 1
ATOM 808 O O . THR A 1 101 ? -1.369 11.988 22.941 1.00 28.93 144 THR A O 1
ATOM 812 N N . GLU A 1 102 ? -2.342 10.310 24.070 1.00 26.88 145 GLU A N 1
ATOM 813 C CA . GLU A 1 102 ? -2.626 9.542 22.864 1.00 31.96 145 GLU A CA 1
ATOM 814 C C . GLU A 1 102 ? -3.531 10.313 21.904 1.00 35.40 145 GLU A C 1
ATOM 815 O O . GLU A 1 102 ? -3.248 10.384 20.706 1.00 30.61 145 GLU A O 1
ATOM 821 N N . ILE A 1 103 ? -4.618 10.879 22.426 1.00 26.52 146 ILE A N 1
ATOM 822 C CA . ILE A 1 103 ? -5.557 11.632 21.596 1.00 27.77 146 ILE A CA 1
ATOM 823 C C . ILE A 1 103 ? -4.858 12.755 20.838 1.00 23.94 146 ILE A C 1
ATOM 824 O O . ILE A 1 103 ? -5.049 12.914 19.627 1.00 22.11 146 ILE A O 1
ATOM 829 N N . GLU A 1 104 ? -4.032 13.517 21.544 1.00 22.68 147 GLU A N 1
ATOM 830 C CA . GLU A 1 104 ? -3.434 14.712 20.965 1.00 24.43 147 GLU A CA 1
ATOM 831 C C . GLU A 1 104 ? -2.382 14.340 19.934 1.00 28.65 147 GLU A C 1
ATOM 832 O O . GLU A 1 104 ? -2.223 15.026 18.912 1.00 22.96 147 GLU A O 1
ATOM 838 N N . THR A 1 105 ? -1.667 13.254 20.218 1.00 23.47 148 THR A N 1
ATOM 839 C CA . THR A 1 105 ? -0.689 12.702 19.292 1.00 24.85 148 THR A CA 1
ATOM 840 C C . THR A 1 105 ? -1.377 12.192 18.032 1.00 24.65 148 THR A C 1
ATOM 841 O O . THR A 1 105 ? -0.900 12.434 16.933 1.00 25.24 148 THR A O 1
ATOM 845 N N . SER A 1 106 ? -2.495 11.487 18.186 1.00 24.95 149 SER A N 1
ATOM 846 C CA . SER A 1 106 ? -3.275 11.019 17.027 1.00 27.56 149 SER A CA 1
ATOM 847 C C . SER A 1 106 ? -3.714 12.158 16.107 1.00 25.44 149 SER A C 1
ATOM 848 O O . SER A 1 106 ? -3.586 12.076 14.884 1.00 25.78 149 SER A O 1
ATOM 851 N N . ILE A 1 107 ? -4.236 13.224 16.689 1.00 21.00 150 ILE A N 1
ATOM 852 C CA . ILE A 1 107 ? -4.692 14.345 15.884 1.00 24.83 150 ILE A CA 1
ATOM 853 C C . ILE A 1 107 ? -3.515 15.071 15.219 1.00 21.86 150 ILE A C 1
ATOM 854 O O . ILE A 1 107 ? -3.552 15.382 14.027 1.00 19.45 150 ILE A O 1
ATOM 859 N N . MET A 1 108 ? -2.459 15.330 15.973 1.00 20.85 151 MET A N 1
ATOM 860 C CA . MET A 1 108 ? -1.368 16.129 15.438 1.00 20.47 151 MET A CA 1
ATOM 861 C C . MET A 1 108 ? -0.436 15.346 14.519 1.00 22.71 151 MET A C 1
ATOM 862 O O . MET A 1 108 ? 0.244 15.940 13.677 1.00 21.94 151 MET A O 1
ATOM 867 N N . ARG A 1 109 ? -0.392 14.025 14.657 1.00 18.43 152 ARG A N 1
ATOM 868 C CA . ARG A 1 109 ? 0.331 13.209 13.675 1.00 21.90 152 ARG A CA 1
ATOM 869 C C . ARG A 1 109 ? -0.222 13.417 12.260 1.00 20.73 152 ARG A C 1
ATOM 870 O O . ARG A 1 109 ? 0.537 13.439 11.279 1.00 21.70 152 ARG A O 1
ATOM 878 N N . LYS A 1 110 ? -1.539 13.581 12.143 1.00 22.45 153 LYS A N 1
ATOM 879 C CA . LYS A 1 110 ? -2.140 13.845 10.833 1.00 22.74 153 LYS A CA 1
ATOM 880 C C . LYS A 1 110 ? -1.682 15.177 10.274 1.00 19.45 153 LYS A C 1
ATOM 881 O O . LYS A 1 110 ? -1.426 15.294 9.072 1.00 19.52 153 LYS A O 1
ATOM 887 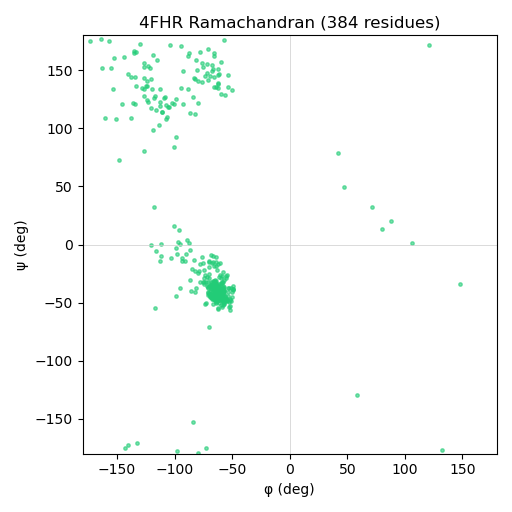N N . GLU A 1 111 ? -1.596 16.180 11.139 1.00 19.88 154 GLU A N 1
ATOM 888 C CA . GLU A 1 111 ? -1.098 17.484 10.731 1.00 18.61 154 GLU A CA 1
ATOM 889 C C . GLU A 1 111 ? 0.347 17.350 10.272 1.00 20.40 154 GLU A C 1
ATOM 890 O O . GLU A 1 111 ? 0.734 17.923 9.247 1.00 18.88 154 GLU A O 1
ATOM 896 N N . VAL A 1 112 ? 1.159 16.607 11.020 1.00 17.94 155 VAL A N 1
ATOM 897 C CA . VAL A 1 112 ? 2.566 16.469 10.623 1.00 21.56 155 VAL A CA 1
ATOM 898 C C . VAL A 1 112 ? 2.659 15.723 9.298 1.00 15.31 155 VAL A C 1
ATOM 899 O O . VAL A 1 112 ? 3.451 16.077 8.439 1.00 16.70 155 VAL A O 1
ATOM 903 N N . THR A 1 113 ? 1.837 14.700 9.129 1.00 16.80 156 THR A N 1
ATOM 904 C CA . THR A 1 113 ? 1.769 13.998 7.854 1.00 21.75 156 THR A CA 1
ATOM 905 C C . THR A 1 113 ? 1.465 14.965 6.696 1.00 21.21 156 THR A C 1
ATOM 906 O O . THR A 1 113 ? 2.148 14.919 5.671 1.00 17.43 156 THR A O 1
ATOM 910 N N . ASN A 1 114 ? 0.485 15.856 6.863 1.00 17.64 157 ASN A N 1
ATOM 911 C CA . ASN A 1 114 ? 0.205 16.860 5.830 1.00 17.74 157 ASN A CA 1
ATOM 912 C C . ASN A 1 114 ? 1.402 17.754 5.542 1.00 22.12 157 ASN A C 1
ATOM 913 O O . ASN A 1 114 ? 1.729 18.024 4.369 1.00 19.31 157 ASN A O 1
ATOM 918 N N . MET A 1 115 ? 2.056 18.224 6.602 1.00 18.05 158 MET A N 1
ATOM 919 C CA . MET A 1 115 ? 3.201 19.124 6.434 1.00 16.52 158 MET A CA 1
ATOM 920 C C . MET A 1 115 ? 4.371 18.414 5.788 1.00 15.83 158 MET A C 1
ATOM 921 O O . MET A 1 115 ? 5.110 19.023 5.016 1.00 17.02 158 MET A O 1
ATOM 926 N N . LEU A 1 116 ? 4.548 17.129 6.088 1.00 16.91 159 LEU A N 1
ATOM 927 C CA . LEU A 1 116 ? 5.601 16.352 5.419 1.00 17.29 159 LEU A CA 1
ATOM 928 C C . LEU A 1 116 ? 5.288 16.165 3.939 1.00 18.24 159 LEU A C 1
ATOM 929 O O . LEU A 1 116 ? 6.192 16.067 3.101 1.00 17.94 159 LEU A O 1
ATOM 934 N N . THR A 1 117 ? 4.003 16.065 3.614 1.00 16.40 160 THR A N 1
ATOM 935 C CA . THR A 1 117 ? 3.609 15.930 2.217 1.00 17.66 160 THR A CA 1
ATOM 936 C C . THR A 1 117 ? 3.917 17.236 1.482 1.00 17.19 160 THR A C 1
ATOM 937 O O . THR A 1 117 ? 4.366 17.208 0.337 1.00 19.39 160 THR A O 1
ATOM 941 N N . LEU A 1 118 ? 3.730 18.375 2.148 1.00 15.70 161 LEU A N 1
ATOM 942 C CA . LEU A 1 118 ? 4.099 19.659 1.542 1.00 16.90 161 LEU A CA 1
ATOM 943 C C . LEU A 1 118 ? 5.615 19.748 1.359 1.00 21.53 161 LEU A C 1
ATOM 944 O O . LEU A 1 118 ? 6.093 20.324 0.374 1.00 18.40 161 LEU A O 1
ATOM 949 N N . LEU A 1 119 ? 6.364 19.191 2.312 1.00 19.28 162 LEU A N 1
ATOM 950 C CA . LEU A 1 119 ? 7.822 19.131 2.203 1.00 16.80 162 LEU A CA 1
ATOM 951 C C . LEU A 1 119 ? 8.228 18.290 0.993 1.00 20.71 162 LEU A C 1
ATOM 952 O O . LEU A 1 119 ? 9.093 18.687 0.206 1.00 18.46 162 LEU A O 1
ATOM 957 N N . ALA A 1 120 ? 7.597 17.129 0.838 1.00 15.91 163 ALA A N 1
ATOM 958 C CA . ALA A 1 120 ? 7.865 16.273 -0.306 1.00 19.32 163 ALA A CA 1
ATOM 959 C C . ALA A 1 120 ? 7.536 16.960 -1.634 1.00 20.51 163 ALA A C 1
ATOM 960 O O . ALA A 1 120 ? 8.270 16.802 -2.620 1.00 21.16 163 ALA A O 1
ATOM 962 N N . GLN A 1 121 ? 6.438 17.707 -1.667 1.00 18.94 164 GLN A N 1
ATOM 963 C CA . GLN A 1 121 ? 6.070 18.466 -2.865 1.00 21.79 164 GLN A CA 1
ATOM 964 C C . GLN A 1 121 ? 7.141 19.512 -3.198 1.00 23.62 164 GLN A C 1
ATOM 965 O O . GLN A 1 121 ? 7.450 19.759 -4.370 1.00 19.71 164 GLN A O 1
ATOM 971 N N . ALA A 1 122 ? 7.741 20.105 -2.171 1.00 21.41 165 ALA A N 1
ATOM 972 C CA . ALA A 1 122 ? 8.807 21.085 -2.398 1.00 18.52 165 ALA A CA 1
ATOM 973 C C . ALA A 1 122 ? 10.032 20.454 -3.050 1.00 21.75 165 ALA A C 1
ATOM 974 O O . ALA A 1 122 ? 10.770 21.108 -3.794 1.00 24.15 165 ALA A O 1
ATOM 976 N N . TRP A 1 123 ? 10.243 19.181 -2.746 1.00 19.05 166 TRP A N 1
ATOM 977 C CA . TRP A 1 123 ? 11.377 18.410 -3.240 1.00 22.89 166 TRP A CA 1
ATOM 978 C C . TRP A 1 123 ? 11.121 17.766 -4.599 1.00 22.03 166 TRP A C 1
ATOM 979 O O . TRP A 1 123 ? 12.026 17.163 -5.177 1.00 26.87 166 TRP A O 1
ATOM 990 N N . SER A 1 124 ? 9.902 17.903 -5.115 1.00 20.60 167 SER A N 1
ATOM 991 C CA . SER A 1 124 ? 9.457 17.082 -6.249 1.00 27.10 167 SER A CA 1
ATOM 992 C C . SER A 1 124 ? 10.286 17.222 -7.539 1.00 25.62 167 SER A C 1
ATOM 993 O O . SER A 1 124 ? 10.379 16.277 -8.310 1.00 26.49 167 SER A O 1
ATOM 996 N N . ASP A 1 125 ? 10.902 18.370 -7.780 1.00 26.16 168 ASP A N 1
ATOM 997 C CA . ASP A 1 125 ? 11.743 18.468 -8.978 1.00 31.76 168 ASP A CA 1
ATOM 998 C C . ASP A 1 125 ? 13.071 17.729 -8.832 1.00 33.55 168 ASP A C 1
ATOM 999 O O . ASP A 1 125 ? 13.632 17.243 -9.814 1.00 30.44 168 ASP A O 1
ATOM 1004 N N . PHE A 1 126 ? 13.572 17.632 -7.607 1.00 29.27 169 PHE A N 1
ATOM 1005 C CA . PHE A 1 126 ? 14.912 17.085 -7.406 1.00 29.49 169 PHE A CA 1
ATOM 1006 C C . PHE A 1 126 ? 14.939 15.622 -6.992 1.00 30.44 169 PHE A C 1
ATOM 1007 O O . PHE A 1 126 ? 15.737 14.841 -7.512 1.00 33.08 169 PHE A O 1
ATOM 1015 N N . GLN A 1 127 ? 14.072 15.256 -6.055 1.00 29.58 170 GLN A N 1
ATOM 1016 C CA . GLN A 1 127 ? 13.948 13.868 -5.628 1.00 31.07 170 GLN A CA 1
ATOM 1017 C C . GLN A 1 127 ? 12.523 13.573 -5.144 1.00 33.56 170 GLN A C 1
ATOM 1018 O O . GLN A 1 127 ? 12.113 14.030 -4.078 1.00 29.01 170 GLN A O 1
ATOM 1024 N N . TYR A 1 128 ? 11.775 12.818 -5.937 1.00 35.63 171 TYR A N 1
ATOM 1025 C CA . TYR A 1 128 ? 10.466 12.334 -5.534 1.00 38.05 171 TYR A CA 1
ATOM 1026 C C . TYR A 1 128 ? 10.600 11.434 -4.321 1.00 33.45 171 TYR A C 1
ATOM 1027 O O . TYR A 1 128 ? 11.485 10.576 -4.284 1.00 36.66 171 TYR A O 1
ATOM 1036 N N . PHE A 1 129 ? 9.736 11.638 -3.326 1.00 32.76 172 PHE A N 1
ATOM 1037 C CA . PHE A 1 129 ? 9.582 10.667 -2.241 1.00 33.42 172 PHE A CA 1
ATOM 1038 C C . PHE A 1 129 ? 8.208 10.770 -1.596 1.00 28.18 172 PHE A C 1
ATOM 1039 O O . PHE A 1 129 ? 7.584 11.832 -1.604 1.00 29.71 172 PHE A O 1
ATOM 1047 N N . ILE A 1 130 ? 7.742 9.651 -1.055 1.00 31.59 173 ILE A N 1
ATOM 1048 C CA . ILE A 1 130 ? 6.569 9.634 -0.192 1.00 30.62 173 ILE A CA 1
ATOM 1049 C C . ILE A 1 130 ? 7.042 9.466 1.261 1.00 30.74 173 ILE A C 1
ATOM 1050 O O . ILE A 1 130 ? 7.668 8.473 1.606 1.00 29.33 173 ILE A O 1
ATOM 1055 N N . PRO A 1 131 ? 6.755 10.455 2.114 1.00 26.55 174 PRO A N 1
ATOM 1056 C CA . PRO A 1 131 ? 7.232 10.383 3.501 1.00 27.17 174 PRO A CA 1
ATOM 1057 C C . PRO A 1 131 ? 6.467 9.334 4.285 1.00 29.40 174 PRO A C 1
ATOM 1058 O O . PRO A 1 131 ? 5.290 9.104 4.006 1.00 28.35 174 PRO A O 1
ATOM 1062 N N . SER A 1 132 ? 7.122 8.686 5.241 1.00 28.09 175 SER A N 1
ATOM 1063 C CA . SER A 1 132 ? 6.387 7.894 6.216 1.00 30.73 175 SER A CA 1
ATOM 1064 C C . SER A 1 132 ? 6.981 8.114 7.605 1.00 25.62 175 SER A C 1
ATOM 1065 O O . SER A 1 132 ? 8.188 8.298 7.755 1.00 26.40 175 SER A O 1
ATOM 1068 N N . ILE A 1 133 ? 6.119 8.132 8.611 1.00 25.22 176 ILE A N 1
ATOM 1069 C CA . ILE A 1 133 ? 6.551 8.375 9.970 1.00 27.24 176 ILE A CA 1
ATOM 1070 C C . ILE A 1 133 ? 7.030 7.064 10.591 1.00 27.96 176 ILE A C 1
ATOM 1071 O O . ILE A 1 133 ? 6.306 6.071 10.570 1.00 30.27 176 ILE A O 1
ATOM 1076 N N . GLU A 1 134 ? 8.247 7.062 11.133 1.00 27.18 177 GLU A N 1
ATOM 1077 C CA . GLU A 1 134 ? 8.806 5.850 11.730 1.00 32.70 177 GLU A CA 1
ATOM 1078 C C . GLU A 1 134 ? 8.582 5.809 13.233 1.00 30.47 177 GLU A C 1
ATOM 1079 O O . GLU A 1 134 ? 8.329 4.753 13.807 1.00 31.35 177 GLU A O 1
ATOM 1085 N N . ASN A 1 135 ? 8.673 6.969 13.870 1.00 26.45 178 ASN A N 1
ATOM 1086 C CA . ASN A 1 135 ? 8.625 7.021 15.317 1.00 28.32 178 ASN A CA 1
ATOM 1087 C C . ASN A 1 135 ? 8.324 8.447 15.762 1.00 27.97 178 ASN A C 1
ATOM 1088 O O . ASN A 1 135 ? 8.634 9.419 15.046 1.00 23.94 178 ASN A O 1
ATOM 1093 N N . VAL A 1 136 ? 7.699 8.569 16.929 1.00 26.06 179 VAL A N 1
ATOM 1094 C CA . VAL A 1 136 ? 7.451 9.865 17.548 1.00 20.92 179 VAL A CA 1
ATOM 1095 C C . VAL A 1 136 ? 8.010 9.832 18.970 1.00 24.55 179 VAL A C 1
ATOM 1096 O O . VAL A 1 136 ? 7.703 8.911 19.743 1.00 24.87 179 VAL A O 1
ATOM 1100 N N . GLU A 1 137 ? 8.842 10.814 19.308 1.00 21.24 180 GLU A N 1
ATOM 1101 C CA . GLU A 1 137 ? 9.419 10.934 20.655 1.00 22.03 180 GLU A CA 1
ATOM 1102 C C . GLU A 1 137 ? 9.150 12.332 21.211 1.00 25.36 180 GLU A C 1
ATOM 1103 O O . GLU A 1 137 ? 8.948 13.271 20.440 1.00 23.46 180 GLU A O 1
ATOM 1109 N N . THR A 1 138 ? 9.144 12.485 22.536 1.00 17.29 181 THR A N 1
ATOM 1110 C CA . THR A 1 138 ? 8.995 13.820 23.114 1.00 19.59 181 THR A CA 1
ATOM 1111 C C . THR A 1 138 ? 10.257 14.296 23.822 1.00 24.85 181 THR A C 1
ATOM 1112 O O . THR A 1 138 ? 10.364 15.468 24.219 1.00 23.78 181 THR A O 1
ATOM 1116 N N . ASN A 1 139 ? 11.213 13.391 23.986 1.00 21.00 182 ASN A N 1
ATOM 1117 C CA . ASN A 1 139 ? 12.468 13.738 24.650 1.00 22.59 182 ASN A CA 1
ATOM 1118 C C . ASN A 1 139 ? 13.635 13.492 23.701 1.00 17.49 182 ASN A C 1
ATOM 1119 O O . ASN A 1 139 ? 13.881 12.356 23.311 1.00 22.02 182 ASN A O 1
ATOM 1124 N N . PRO A 1 140 ? 14.373 14.552 23.347 1.00 16.72 183 PRO A N 1
ATOM 1125 C CA . PRO A 1 140 ? 15.506 14.418 22.418 1.00 20.89 183 PRO A CA 1
ATOM 1126 C C . PRO A 1 140 ? 16.641 13.505 22.919 1.00 23.43 183 PRO A C 1
ATOM 1127 O O . PRO A 1 140 ? 17.453 13.071 22.092 1.00 21.83 183 PRO A O 1
ATOM 1131 N N . GLN A 1 141 ? 16.686 13.198 24.218 1.00 22.75 184 GLN A N 1
ATOM 1132 C CA . GLN A 1 141 ? 17.652 12.215 24.732 1.00 22.14 184 GLN A CA 1
ATOM 1133 C C . GLN A 1 141 ? 17.484 10.843 24.083 1.00 26.15 184 GLN A C 1
ATOM 1134 O O . GLN A 1 141 ? 18.438 10.061 24.002 1.00 24.42 184 GLN A O 1
ATOM 1140 N N . PHE A 1 142 ? 16.265 10.556 23.636 1.00 22.17 185 PHE A N 1
ATOM 1141 C CA . PHE A 1 142 ? 15.946 9.274 23.022 1.00 24.16 185 PHE A CA 1
ATOM 1142 C C . PHE A 1 142 ? 16.017 9.314 21.498 1.00 25.44 185 PHE A C 1
ATOM 1143 O O . PHE A 1 142 ? 15.550 8.393 20.827 1.00 26.82 185 PHE A O 1
ATOM 1151 N N . VAL A 1 143 ? 16.590 10.378 20.947 1.00 22.42 186 VAL A N 1
ATOM 1152 C CA . VAL A 1 143 ? 16.616 10.523 19.493 1.00 24.83 186 VAL A CA 1
ATOM 1153 C C . VAL A 1 143 ? 18.043 10.559 18.970 1.00 26.57 186 VAL A C 1
ATOM 1154 O O . VAL A 1 143 ? 18.717 11.590 19.025 1.00 28.16 186 VAL A O 1
ATOM 1158 N N . GLN A 1 144 ? 18.512 9.422 18.481 1.00 28.55 187 GLN A N 1
ATOM 1159 C CA A GLN A 1 144 ? 19.869 9.296 17.966 0.52 29.78 187 GLN A CA 1
ATOM 1160 C CA B GLN A 1 144 ? 19.859 9.352 17.944 0.48 29.75 187 GLN A CA 1
ATOM 1161 C C . GLN A 1 144 ? 19.827 8.565 16.634 1.00 35.29 187 GLN A C 1
ATOM 1162 O O . GLN A 1 144 ? 20.038 7.348 16.592 1.00 39.18 187 GLN A O 1
ATOM 1173 N N . ILE A 1 145 ? 19.537 9.286 15.556 1.00 30.50 188 ILE A N 1
ATOM 1174 C CA . ILE A 1 145 ? 19.344 8.653 14.261 1.00 33.80 188 ILE A CA 1
ATOM 1175 C C . ILE A 1 145 ? 20.664 8.469 13.526 1.00 34.35 188 ILE A C 1
ATOM 1176 O O . ILE A 1 145 ? 20.806 7.528 12.747 1.00 35.32 188 ILE A O 1
ATOM 1181 N N . VAL A 1 146 ? 21.613 9.374 13.780 1.00 33.84 189 VAL A N 1
ATOM 1182 C CA . VAL A 1 146 ? 22.974 9.275 13.250 1.00 34.80 189 VAL A CA 1
ATOM 1183 C C . VAL A 1 146 ? 23.990 9.549 14.374 1.00 38.29 189 VAL A C 1
ATOM 1184 O O . VAL A 1 146 ? 23.609 10.024 15.451 1.00 34.22 189 VAL A O 1
ATOM 1188 N N . PRO A 1 147 ? 25.278 9.217 14.146 1.00 39.73 190 PRO A N 1
ATOM 1189 C CA . PRO A 1 147 ? 26.326 9.527 15.132 1.00 36.30 190 PRO A CA 1
ATOM 1190 C C . PRO A 1 147 ? 26.496 11.023 15.405 1.00 35.63 190 PRO A C 1
ATOM 1191 O O . PRO A 1 147 ? 26.329 11.842 14.494 1.00 35.76 190 PRO A O 1
ATOM 1195 N N . PRO A 1 148 ? 26.846 11.374 16.653 1.00 34.76 191 PRO A N 1
ATOM 1196 C CA . PRO A 1 148 ? 26.918 12.755 17.140 1.00 35.22 191 PRO A CA 1
ATOM 1197 C C . PRO A 1 148 ? 27.691 13.721 16.254 1.00 35.97 191 PRO A C 1
ATOM 1198 O O . PRO A 1 148 ? 27.320 14.896 16.181 1.00 30.34 191 PRO A O 1
ATOM 1202 N N . ASN A 1 149 ? 28.760 13.253 15.614 1.00 34.22 192 ASN A N 1
ATOM 1203 C CA . ASN A 1 149 ? 29.620 14.153 14.844 1.00 36.17 192 ASN A CA 1
ATOM 1204 C C . ASN A 1 149 ? 29.231 14.317 13.381 1.00 35.48 192 ASN A C 1
ATOM 1205 O O . ASN A 1 149 ? 29.793 15.160 12.679 1.00 37.31 192 A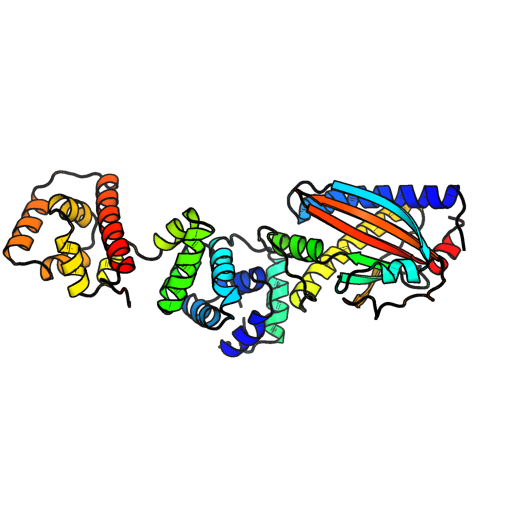SN A O 1
ATOM 1210 N N . GLU A 1 150 ? 28.274 13.519 12.923 1.00 35.82 193 GLU A N 1
ATOM 1211 C CA . GLU A 1 150 ? 27.816 13.624 11.543 1.00 33.30 193 GLU A CA 1
ATOM 1212 C C . GLU A 1 150 ? 27.201 14.991 11.294 1.00 33.23 193 GLU A C 1
ATOM 1213 O O . GLU A 1 150 ? 26.491 15.531 12.143 1.00 32.66 193 GLU A O 1
ATOM 1219 N N . ILE A 1 151 ? 27.491 15.563 10.133 1.00 31.07 194 ILE A N 1
ATOM 1220 C CA . ILE A 1 151 ? 26.971 16.879 9.788 1.00 33.89 194 ILE A CA 1
ATOM 1221 C C . ILE A 1 151 ? 25.524 16.744 9.310 1.00 29.14 194 ILE A C 1
ATOM 1222 O O . ILE A 1 151 ? 25.184 15.772 8.647 1.00 27.13 194 ILE A O 1
ATOM 1227 N N . VAL A 1 152 ? 24.669 17.691 9.690 1.00 28.97 195 VAL A N 1
ATOM 1228 C CA . VAL A 1 152 ? 23.280 17.696 9.228 1.00 26.87 195 VAL A CA 1
ATOM 1229 C C . VAL A 1 152 ? 22.968 19.053 8.619 1.00 27.05 195 VAL A C 1
ATOM 1230 O O . VAL A 1 152 ? 23.601 20.061 8.966 1.00 29.59 195 VAL A O 1
ATOM 1234 N N . LEU A 1 153 ? 22.022 19.071 7.685 1.00 24.78 196 LEU A N 1
ATOM 1235 C CA . LEU A 1 153 ? 21.450 20.318 7.193 1.00 27.41 196 LEU A CA 1
ATOM 1236 C C . LEU A 1 153 ? 20.211 20.573 8.046 1.00 26.42 196 LEU A C 1
ATOM 1237 O O . LEU A 1 153 ? 19.298 19.729 8.098 1.00 31.19 196 LEU A O 1
ATOM 1242 N N . LEU A 1 154 ? 20.178 21.706 8.734 1.00 25.47 197 LEU A N 1
ATOM 1243 C CA . LEU A 1 154 ? 19.042 22.021 9.580 1.00 25.33 197 LEU A CA 1
ATOM 1244 C C . LEU A 1 154 ? 18.231 23.126 8.932 1.00 30.07 197 LEU A C 1
ATOM 1245 O O . LEU A 1 154 ? 18.746 24.221 8.676 1.00 28.35 197 LEU A O 1
ATOM 1250 N N . VAL A 1 155 ? 16.969 22.825 8.646 1.00 22.44 198 VAL A N 1
ATOM 1251 C CA . VAL A 1 155 ? 16.052 23.805 8.086 1.00 21.78 198 VAL A CA 1
ATOM 1252 C C . VAL A 1 155 ? 15.213 24.294 9.243 1.00 25.41 198 VAL A C 1
ATOM 1253 O O . VAL A 1 155 ? 14.553 23.492 9.931 1.00 25.56 198 VAL A O 1
ATOM 1257 N N . THR A 1 156 ? 15.268 25.596 9.493 1.00 22.01 199 THR A N 1
ATOM 1258 C CA . THR A 1 156 ? 14.487 26.189 10.562 1.00 22.43 199 THR A CA 1
ATOM 1259 C C . THR A 1 156 ? 13.364 27.034 9.967 1.00 28.52 199 THR A C 1
ATOM 1260 O O . THR A 1 156 ? 13.607 27.899 9.115 1.00 30.42 199 THR A O 1
ATOM 1264 N N . ALA A 1 157 ? 12.135 26.747 10.384 1.00 24.52 200 ALA A N 1
ATOM 1265 C CA . ALA A 1 157 ? 10.987 27.544 9.984 1.00 25.46 200 ALA A CA 1
ATOM 1266 C C . ALA A 1 157 ? 10.555 28.373 11.183 1.00 28.76 200 ALA A C 1
ATOM 1267 O O . ALA A 1 157 ? 10.071 27.833 12.182 1.00 25.65 200 ALA A O 1
ATOM 1269 N N . SER A 1 158 ? 10.769 29.680 11.101 1.00 30.25 201 SER A N 1
ATOM 1270 C CA . SER A 1 158 ? 10.263 30.576 12.121 1.00 31.22 201 SER A CA 1
ATOM 1271 C C . SER A 1 158 ? 8.808 30.891 11.821 1.00 36.19 201 SER A C 1
ATOM 1272 O O . SER A 1 158 ? 8.492 31.556 10.823 1.00 34.99 201 SER A O 1
ATOM 1275 N N . VAL A 1 159 ? 7.931 30.404 12.695 1.00 30.21 202 VAL A N 1
ATOM 1276 C CA . VAL A 1 159 ? 6.495 30.517 12.527 1.00 29.28 202 VAL A CA 1
ATOM 1277 C C . VAL A 1 159 ? 6.002 31.636 13.444 1.00 38.32 202 VAL A C 1
ATOM 1278 O O . VAL A 1 159 ? 6.221 31.602 14.662 1.00 36.17 202 VAL A O 1
ATOM 1282 N N . SER A 1 160 ? 5.358 32.644 12.868 1.00 36.56 203 SER A N 1
ATOM 1283 C CA . SER A 1 160 ? 4.904 33.781 13.665 1.00 41.41 203 SER A CA 1
ATOM 1284 C C . SER A 1 160 ? 3.469 34.146 13.333 1.00 38.86 203 SER A C 1
ATOM 1285 O O . SER A 1 160 ? 3.073 34.176 12.162 1.00 39.27 203 SER A O 1
ATOM 1288 N N . TRP A 1 161 ? 2.700 34.409 14.384 1.00 40.90 204 TRP A N 1
ATOM 1289 C CA . TRP A 1 161 ? 1.285 34.717 14.292 1.00 42.77 204 TRP A CA 1
ATOM 1290 C C . TRP A 1 161 ? 0.959 35.562 15.527 1.00 47.14 204 TRP A C 1
ATOM 1291 O O . TRP A 1 161 ? 1.390 35.230 16.633 1.00 45.97 204 TRP A O 1
ATOM 1302 N N . GLY A 1 162 ? 0.230 36.662 15.351 1.00 47.64 205 GLY A N 1
ATOM 1303 C CA . GLY A 1 162 ? -0.056 37.552 16.470 1.00 46.10 205 GLY A CA 1
ATOM 1304 C C . GLY A 1 162 ? 1.222 38.075 17.107 1.00 45.29 205 GLY A C 1
ATOM 1305 O O . GLY A 1 162 ? 2.111 38.562 16.407 1.00 45.38 205 GLY A O 1
ATOM 1306 N N . GLU A 1 163 ? 1.328 37.964 18.429 1.00 50.56 206 GLU A N 1
ATOM 1307 C CA . GLU A 1 163 ? 2.561 38.333 19.125 1.00 49.54 206 GLU A CA 1
ATOM 1308 C C . GLU A 1 163 ? 3.453 37.121 19.363 1.00 49.03 206 GLU A C 1
ATOM 1309 O O . GLU A 1 163 ? 4.536 37.241 19.946 1.00 49.17 206 GLU A O 1
ATOM 1315 N N . PHE A 1 164 ? 2.999 35.957 18.906 1.00 48.61 207 PHE A N 1
ATOM 1316 C CA . PHE A 1 164 ? 3.714 34.708 19.163 1.00 43.84 207 PHE A CA 1
ATOM 1317 C C . PHE A 1 164 ? 4.688 34.321 18.064 1.00 45.74 207 PHE A C 1
ATOM 1318 O O . PHE A 1 164 ? 4.481 34.645 16.893 1.00 47.49 207 PHE A O 1
ATOM 1326 N N . THR A 1 165 ? 5.758 33.635 18.449 1.00 43.03 208 THR A N 1
ATOM 1327 C CA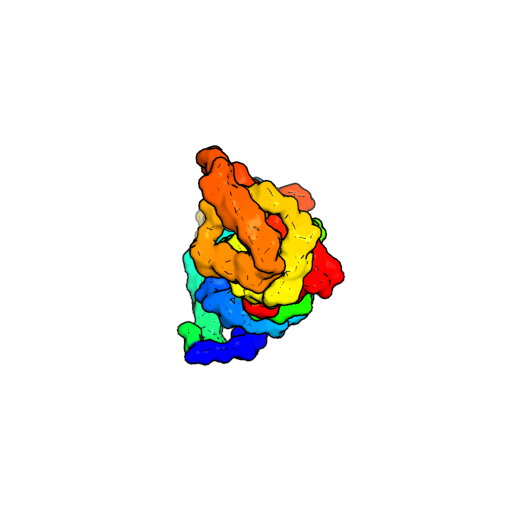 . THR A 1 165 ? 6.725 33.136 17.484 1.00 39.23 208 THR A CA 1
ATOM 1328 C C . THR A 1 165 ? 7.293 31.807 17.956 1.00 44.62 208 THR A C 1
ATOM 1329 O O . THR A 1 165 ? 7.869 31.716 19.050 1.00 37.44 208 THR A O 1
ATOM 1333 N N . SER A 1 166 ? 7.119 30.773 17.137 1.00 32.22 209 SER A N 1
ATOM 1334 C CA . SER A 1 166 ? 7.641 29.464 17.473 1.00 30.64 209 SER A CA 1
ATOM 1335 C C . SER A 1 166 ? 8.373 28.873 16.282 1.00 31.31 209 SER A C 1
ATOM 1336 O O . SER A 1 166 ? 8.615 29.568 15.293 1.00 31.53 209 SER A O 1
ATOM 1339 N N . PHE A 1 167 ? 8.738 27.598 16.373 1.00 28.48 210 PHE A N 1
ATOM 1340 C CA . PHE A 1 167 ? 9.653 27.023 15.393 1.00 23.51 210 PHE A CA 1
ATOM 1341 C C . PHE A 1 167 ? 9.268 25.609 14.997 1.00 24.98 210 PHE A C 1
ATOM 1342 O O . PHE A 1 167 ? 8.696 24.853 15.792 1.00 23.29 210 PHE A O 1
ATOM 1350 N N . ILE A 1 168 ? 9.547 25.283 13.740 1.00 24.94 211 ILE A N 1
ATOM 1351 C CA . ILE A 1 168 ? 9.479 23.919 13.247 1.00 23.16 211 ILE A CA 1
ATOM 1352 C C . ILE A 1 168 ? 10.848 23.680 12.623 1.00 24.68 211 ILE A C 1
ATOM 1353 O O . ILE A 1 168 ? 11.366 24.540 11.890 1.00 25.68 211 ILE A O 1
ATOM 1358 N N . ASN A 1 169 ? 11.456 22.539 12.923 1.00 19.74 212 ASN A N 1
ATOM 1359 C CA . ASN A 1 169 ? 12.765 22.231 12.369 1.00 23.86 212 ASN A CA 1
ATOM 1360 C C . ASN A 1 169 ? 12.692 20.966 11.559 1.00 23.54 212 ASN A C 1
ATOM 1361 O O . ASN A 1 169 ? 11.982 20.031 11.938 1.00 19.65 212 ASN A O 1
ATOM 1366 N N . VAL A 1 170 ? 13.427 20.934 10.453 1.00 16.87 213 VAL A N 1
ATOM 1367 C CA . VAL A 1 170 ? 13.593 19.718 9.692 1.00 21.01 213 VAL A CA 1
ATOM 1368 C C . VAL A 1 170 ? 15.087 19.446 9.595 1.00 19.79 213 VAL A C 1
ATOM 1369 O O . VAL A 1 170 ? 15.858 20.285 9.106 1.00 21.86 213 VAL A O 1
ATOM 1373 N N . CYS A 1 171 ? 15.496 18.275 10.065 1.00 22.48 214 CYS A N 1
ATOM 1374 C CA . CYS A 1 171 ? 16.916 17.945 10.119 1.00 23.24 214 CYS A CA 1
ATOM 1375 C C . CYS A 1 171 ? 17.263 16.852 9.110 1.00 24.12 214 CYS A C 1
ATOM 1376 O O . CYS A 1 171 ? 16.796 15.720 9.244 1.00 22.83 214 CYS A O 1
ATOM 1379 N N . TRP A 1 172 ? 18.077 17.200 8.107 1.00 22.22 215 TRP A N 1
ATOM 1380 C CA . TRP A 1 172 ? 18.511 16.259 7.069 1.00 25.61 215 TRP A CA 1
ATOM 1381 C C . TRP A 1 172 ? 19.988 15.879 7.259 1.00 26.61 215 TRP A C 1
ATOM 1382 O O . TRP A 1 172 ? 20.876 16.692 7.006 1.00 25.09 215 TRP A O 1
ATOM 1393 N N . PRO A 1 173 ? 20.255 14.640 7.693 1.00 24.00 216 PRO A N 1
ATOM 1394 C CA . PRO A 1 173 ? 21.639 14.193 7.916 1.00 28.64 216 PRO A CA 1
ATOM 1395 C C . PRO A 1 173 ? 22.432 14.117 6.603 1.00 31.17 216 PRO A C 1
ATOM 1396 O O . PRO A 1 173 ? 21.869 13.754 5.567 1.00 26.85 216 PRO A O 1
ATOM 1400 N N . PHE A 1 174 ? 23.719 14.456 6.644 1.00 34.69 217 PHE A N 1
ATOM 1401 C CA . PHE A 1 174 ? 24.535 14.432 5.429 1.00 33.34 217 PHE A CA 1
ATOM 1402 C C . PHE A 1 174 ? 24.550 13.045 4.785 1.00 32.71 217 PHE A C 1
ATOM 1403 O O . PHE A 1 174 ? 24.566 12.931 3.561 1.00 37.06 217 PHE A O 1
ATOM 1411 N N . SER A 1 175 ? 24.540 11.992 5.599 1.00 35.96 218 SER A N 1
ATOM 1412 C CA . SER A 1 175 ? 24.559 10.629 5.068 1.00 36.29 218 SER A CA 1
ATOM 1413 C C . SER A 1 175 ? 23.283 10.285 4.295 1.00 38.02 218 SER A C 1
ATOM 1414 O O . SER A 1 175 ? 23.253 9.336 3.503 1.00 34.65 218 SER A O 1
ATOM 1417 N N . LEU A 1 176 ? 22.224 11.052 4.526 1.00 34.13 219 LEU A N 1
ATOM 1418 C CA . LEU A 1 176 ? 20.983 10.848 3.787 1.00 32.60 219 LEU A CA 1
ATOM 1419 C C . LEU A 1 176 ? 21.034 11.610 2.463 1.00 29.32 219 LEU A C 1
ATOM 1420 O O . LEU A 1 176 ? 20.584 11.121 1.425 1.00 33.04 219 LEU A O 1
ATOM 1425 N N . LEU A 1 177 ? 21.594 12.814 2.510 1.00 30.44 220 LEU A N 1
ATOM 1426 C CA . LEU A 1 177 ? 21.627 13.701 1.355 1.00 31.91 220 LEU A CA 1
ATOM 1427 C C . LEU A 1 177 ? 22.711 13.310 0.353 1.00 42.21 220 LEU A C 1
ATOM 1428 O O . LEU A 1 177 ? 22.554 13.513 -0.855 1.00 39.95 220 LEU A O 1
ATOM 1433 N N . GLU A 1 178 ? 23.810 12.760 0.861 1.00 36.54 221 GLU A N 1
ATOM 1434 C CA . GLU A 1 178 ? 25.004 12.539 0.039 1.00 40.98 221 GLU A CA 1
ATOM 1435 C C . GLU A 1 178 ? 24.768 11.786 -1.285 1.00 40.78 221 GLU A C 1
ATOM 1436 O O . GLU A 1 178 ? 25.229 12.239 -2.331 1.00 41.68 221 GLU A O 1
ATOM 1442 N N . PRO A 1 179 ? 24.038 10.652 -1.255 1.00 38.67 222 PRO A N 1
ATOM 1443 C CA . PRO A 1 179 ? 23.780 9.974 -2.536 1.00 41.85 222 PRO A CA 1
ATOM 1444 C C . PRO A 1 179 ? 22.933 10.791 -3.526 1.00 47.06 222 PRO A C 1
ATOM 1445 O O . PRO A 1 179 ? 22.825 10.404 -4.692 1.00 52.79 222 PRO A O 1
ATOM 1449 N N . LEU A 1 180 ? 22.349 11.899 -3.074 1.00 46.58 223 LEU A N 1
ATOM 1450 C CA . LEU A 1 180 ? 21.493 12.720 -3.925 1.00 46.40 223 LEU A CA 1
ATOM 1451 C C . LEU A 1 180 ? 22.203 13.981 -4.412 1.00 47.57 223 LEU A C 1
ATOM 1452 O O . LEU A 1 180 ? 21.702 14.672 -5.298 1.00 51.00 223 LEU A O 1
ATOM 1457 N N . LEU A 1 181 ? 23.359 14.284 -3.826 1.00 45.80 224 LEU A N 1
ATOM 1458 C CA . LEU A 1 181 ? 24.033 15.564 -4.062 1.00 47.62 224 LEU A CA 1
ATOM 1459 C C . LEU A 1 181 ? 24.315 15.868 -5.540 1.00 50.45 224 LEU A C 1
ATOM 1460 O O . LEU A 1 181 ? 24.391 17.032 -5.942 1.00 49.33 224 LEU A O 1
ATOM 1465 N N . GLU A 1 182 ? 24.453 14.819 -6.341 1.00 52.62 225 GLU A N 1
ATOM 1466 C CA . GLU A 1 182 ? 24.576 14.964 -7.789 1.00 60.60 225 GLU A CA 1
ATOM 1467 C C . GLU A 1 182 ? 23.331 15.624 -8.420 1.00 61.03 225 GLU A C 1
ATOM 1468 O O . GLU A 1 182 ? 23.429 16.310 -9.439 1.00 60.05 225 GLU A O 1
ATOM 1474 N N . LYS A 1 183 ? 22.170 15.447 -7.791 1.00 60.76 226 LYS A N 1
ATOM 1475 C CA . LYS A 1 183 ? 20.917 15.998 -8.320 1.00 61.45 226 LYS A CA 1
ATOM 1476 C C . LYS A 1 183 ? 20.489 17.315 -7.660 1.00 57.85 226 LYS A C 1
ATOM 1477 O O . LYS A 1 183 ? 21.220 17.903 -6.857 1.00 56.13 226 LYS A O 1
ATOM 1483 N N . HIS B 2 2 ? -23.886 1.274 30.463 1.00 79.37 113 HIS B N 1
ATOM 1484 C CA . HIS B 2 2 ? -23.769 2.612 31.038 1.00 82.43 113 HIS B CA 1
ATOM 1485 C C . HIS B 2 2 ? -22.346 2.931 31.470 1.00 78.50 113 HIS B C 1
ATOM 1486 O O . HIS B 2 2 ? -21.821 2.312 32.396 1.00 78.93 113 HIS B O 1
ATOM 1493 N N . MET B 2 3 ? -21.740 3.910 30.798 1.00 78.42 114 MET B N 1
ATOM 1494 C CA . MET B 2 3 ? -20.373 4.337 31.086 1.00 73.42 114 MET B CA 1
ATOM 1495 C C . MET B 2 3 ? -20.213 4.687 32.555 1.00 67.73 114 MET B C 1
ATOM 1496 O O . MET B 2 3 ? -21.070 5.351 33.139 1.00 71.03 114 MET B O 1
ATOM 1501 N N . ASP B 2 4 ? -19.121 4.234 33.154 1.00 65.59 115 ASP B N 1
ATOM 1502 C CA . ASP B 2 4 ? -18.870 4.523 34.555 1.00 67.11 115 ASP B CA 1
ATOM 1503 C C . ASP B 2 4 ? -18.161 5.868 34.686 1.00 65.40 115 ASP B C 1
ATOM 1504 O O . ASP B 2 4 ? -17.009 6.010 34.264 1.00 62.05 115 ASP B O 1
ATOM 1509 N N . PRO B 2 5 ? -18.849 6.860 35.277 1.00 63.84 116 PRO B N 1
ATOM 1510 C CA . PRO B 2 5 ? -18.332 8.231 35.355 1.00 60.98 116 PRO B CA 1
ATOM 1511 C C . PRO B 2 5 ? -16.944 8.292 35.994 1.00 58.76 116 PRO B C 1
ATOM 1512 O O . PRO B 2 5 ? -16.174 9.206 35.696 1.00 58.31 116 PRO B O 1
ATOM 1516 N N . VAL B 2 6 ? -16.624 7.322 36.845 1.00 56.95 117 VAL B N 1
ATOM 1517 C CA . VAL B 2 6 ? -15.306 7.269 37.475 1.00 58.01 117 VAL B CA 1
ATOM 1518 C C . VAL B 2 6 ? -14.233 6.850 36.466 1.00 53.98 117 VAL B C 1
ATOM 1519 O O . VAL B 2 6 ? -13.078 7.280 36.557 1.00 52.78 117 VAL B O 1
ATOM 1523 N N . GLN B 2 7 ? -14.617 6.010 35.507 1.00 53.99 118 GLN B N 1
ATOM 1524 C CA . GLN B 2 7 ? -13.712 5.649 34.421 1.00 58.02 118 GLN B CA 1
ATOM 1525 C C . GLN B 2 7 ? -13.504 6.874 33.538 1.00 50.98 118 GLN B C 1
ATOM 1526 O O . GLN B 2 7 ? -12.373 7.188 33.153 1.00 46.08 118 GLN B O 1
ATOM 1532 N N . LEU B 2 8 ? -14.601 7.573 33.239 1.00 46.35 119 LEU B N 1
ATOM 1533 C CA . LEU B 2 8 ? -14.533 8.813 32.467 1.00 45.02 119 LEU B CA 1
ATOM 1534 C C . LEU B 2 8 ? -13.637 9.854 33.130 1.00 43.25 119 LEU B C 1
ATOM 1535 O O . LEU B 2 8 ? -12.775 10.440 32.469 1.00 38.25 119 LEU B O 1
ATOM 1540 N N . VAL B 2 9 ? -13.834 10.069 34.432 1.00 39.40 120 VAL B N 1
ATOM 1541 C CA . VAL B 2 9 ? -13.031 11.022 35.193 1.00 37.45 120 VAL B CA 1
ATOM 1542 C C . VAL B 2 9 ? -11.545 10.683 35.144 1.00 40.81 120 VAL B C 1
ATOM 1543 O O . VAL B 2 9 ? -10.691 11.566 34.971 1.00 35.92 120 VAL B O 1
ATOM 1547 N N . ASN B 2 10 ? -11.240 9.401 35.315 1.00 44.14 121 ASN B N 1
ATOM 1548 C CA . ASN B 2 10 ? -9.859 8.949 35.293 1.00 41.48 121 ASN B CA 1
ATOM 1549 C C . ASN B 2 10 ? -9.245 9.176 33.915 1.00 39.26 121 ASN B C 1
ATOM 1550 O O . ASN B 2 10 ? -8.100 9.614 33.800 1.00 40.58 121 ASN B O 1
ATOM 1555 N N . PHE B 2 11 ? -10.021 8.893 32.876 1.00 36.65 122 PHE B N 1
ATOM 1556 C CA . PHE B 2 11 ? -9.606 9.165 31.505 1.00 38.47 122 PHE B CA 1
ATOM 1557 C C . PHE B 2 11 ? -9.388 10.666 31.291 1.00 38.42 122 PHE B C 1
ATOM 1558 O O . PHE B 2 11 ? -8.309 11.096 30.874 1.00 38.76 122 PHE B O 1
ATOM 1566 N N . LEU B 2 12 ? -10.409 11.461 31.599 1.00 29.50 123 LEU B N 1
ATOM 1567 C CA . LEU B 2 12 ? -10.441 12.872 31.187 1.00 32.80 123 LEU B CA 1
ATOM 1568 C C . LEU B 2 12 ? -9.514 13.816 31.943 1.00 30.01 123 LEU B C 1
ATOM 1569 O O . LEU B 2 12 ? -9.110 14.856 31.409 1.00 31.47 123 LEU B O 1
ATOM 1574 N N . GLN B 2 13 ? -9.169 13.480 33.181 1.00 30.16 124 GLN B N 1
ATOM 1575 C CA . GLN B 2 13 ? -8.402 14.412 34.006 1.00 31.38 124 GLN B CA 1
ATOM 1576 C C . GLN B 2 13 ? -7.002 14.702 33.460 1.00 28.63 124 GLN B C 1
ATOM 1577 O O . GLN B 2 13 ? -6.362 15.661 33.877 1.00 34.85 124 GLN B O 1
ATOM 1583 N N . SER B 2 14 ? -6.529 13.882 32.524 1.00 32.96 125 SER B N 1
ATOM 1584 C CA . SER B 2 14 ? -5.214 14.107 31.918 1.00 37.66 125 SER B CA 1
ATOM 1585 C C . SER B 2 14 ? -5.269 14.834 30.569 1.00 35.97 125 SER B C 1
ATOM 1586 O O . SER B 2 14 ? -4.232 15.227 30.025 1.00 35.59 125 SER B O 1
ATOM 1589 N N . GLU B 2 15 ? -6.470 15.017 30.033 1.00 29.66 126 GLU B N 1
ATOM 1590 C CA . GLU B 2 15 ? -6.610 15.578 28.695 1.00 29.69 126 GLU B CA 1
ATOM 1591 C C . GLU B 2 15 ? -6.659 17.111 28.694 1.00 28.40 126 GLU B C 1
ATOM 1592 O O . GLU B 2 15 ? -6.842 17.737 29.731 1.00 28.36 126 GLU B O 1
ATOM 1598 N N . HIS B 2 16 ? -6.465 17.707 27.524 1.00 27.48 127 HIS B N 1
ATOM 1599 C CA . HIS B 2 16 ? -6.619 19.146 27.342 1.00 27.63 127 HIS B CA 1
ATOM 1600 C C . HIS B 2 16 ? -8.065 19.551 27.645 1.00 20.50 127 HIS B C 1
ATOM 1601 O O . HIS B 2 16 ? -8.997 18.800 27.348 1.00 21.98 127 HIS B O 1
ATOM 1608 N N . PRO B 2 17 ? -8.254 20.748 28.214 1.00 22.50 128 PRO B N 1
ATOM 1609 C CA . PRO B 2 17 ? -9.593 21.239 28.557 1.00 22.85 128 PRO B CA 1
ATOM 1610 C C . PRO B 2 17 ? -10.530 21.294 27.357 1.00 21.51 128 PRO B C 1
ATOM 1611 O O . PRO B 2 17 ? -11.738 21.095 27.530 1.00 22.09 128 PRO B O 1
ATOM 1615 N N . GLN B 2 18 ? -10.010 21.531 26.155 1.00 17.56 129 GLN B N 1
ATOM 1616 C CA . GLN B 2 18 ? -10.892 21.522 24.995 1.00 18.17 129 GLN B CA 1
ATOM 1617 C C . GLN B 2 18 ? -11.387 20.111 24.697 1.00 18.47 129 GLN B C 1
ATOM 1618 O O . GLN B 2 18 ? -12.538 19.913 24.281 1.00 17.80 129 GLN B O 1
ATOM 1624 N N . THR B 2 19 ? -10.527 19.127 24.916 1.00 17.39 130 THR B N 1
ATOM 1625 C CA . THR B 2 19 ? -10.919 17.748 24.666 1.00 17.73 130 THR B CA 1
ATOM 1626 C C . THR B 2 19 ? -12.025 17.379 25.665 1.00 15.89 130 THR B C 1
ATOM 1627 O O . THR B 2 19 ? -13.029 16.787 25.292 1.00 18.39 130 THR B O 1
ATOM 1631 N N . ILE B 2 20 ? -11.825 17.755 26.923 1.00 19.38 131 ILE B N 1
ATOM 1632 C CA . ILE B 2 20 ? -12.813 17.500 27.970 1.00 19.88 131 ILE B CA 1
ATOM 1633 C C . ILE B 2 20 ? -14.130 18.188 27.618 1.00 20.65 131 ILE B C 1
ATOM 1634 O O . ILE B 2 20 ? -15.192 17.584 27.725 1.00 20.49 131 ILE B O 1
ATOM 1639 N N . ALA B 2 21 ? -14.061 19.453 27.212 1.00 18.55 132 ALA B N 1
ATOM 1640 C CA . ALA B 2 21 ? -15.263 20.198 26.831 1.00 20.44 132 ALA B CA 1
ATOM 1641 C C . ALA B 2 21 ? -16.044 19.522 25.712 1.00 23.13 132 ALA B C 1
ATOM 1642 O O . ALA B 2 21 ? -17.281 19.464 25.753 1.00 23.73 132 ALA B O 1
ATOM 1644 N N . VAL B 2 22 ? -15.336 19.027 24.699 1.00 19.61 133 VAL B N 1
ATOM 1645 C CA . VAL B 2 22 ? -15.990 18.319 23.610 1.00 18.97 133 VAL B CA 1
ATOM 1646 C C . VAL B 2 22 ? -16.674 17.054 24.127 1.00 23.94 133 VAL B C 1
ATOM 1647 O O . VAL B 2 22 ? -17.843 16.796 23.810 1.00 24.28 133 VAL B O 1
ATOM 1651 N N . VAL B 2 23 ? -15.963 16.268 24.930 1.00 23.69 134 VAL B N 1
ATOM 1652 C CA . VAL B 2 23 ? -16.548 15.021 25.424 1.00 24.49 134 VAL B CA 1
ATOM 1653 C C . VAL B 2 23 ? -17.774 15.300 26.297 1.00 21.39 134 VAL B C 1
ATOM 1654 O O . VAL B 2 23 ? -18.825 14.686 26.120 1.00 24.75 134 VAL B O 1
ATOM 1658 N N . LEU B 2 24 ? -17.651 16.249 27.218 1.00 21.72 135 LEU B N 1
ATOM 1659 C CA . LEU B 2 24 ? -18.766 16.556 28.134 1.00 23.78 135 LEU B CA 1
ATOM 1660 C C . LEU B 2 24 ? -19.988 17.096 27.402 1.00 29.53 135 LEU B C 1
ATOM 1661 O O . LEU B 2 24 ? -21.128 16.839 27.806 1.00 28.73 135 LEU B O 1
ATOM 1666 N N . SER B 2 25 ? -19.763 17.833 26.316 1.00 22.28 136 SER B N 1
ATOM 1667 C CA . SER B 2 25 ? -20.864 18.461 25.597 1.00 23.48 136 SER B CA 1
ATOM 1668 C C . SER B 2 25 ? -21.773 17.464 24.915 1.00 26.58 136 SER B C 1
ATOM 1669 O O . SER B 2 25 ? -22.873 17.817 24.507 1.00 31.60 136 SER B O 1
ATOM 1672 N N . TYR B 2 26 ? -21.303 16.230 24.772 1.00 23.75 137 TYR B N 1
ATOM 1673 C CA . TYR B 2 26 ? -22.100 15.171 24.157 1.00 31.37 137 TYR B CA 1
ATOM 1674 C C . TYR B 2 26 ? -22.910 14.393 25.195 1.00 35.07 137 TYR B C 1
ATOM 1675 O O . TYR B 2 26 ? -23.838 13.646 24.854 1.00 42.68 137 TYR B O 1
ATOM 1684 N N . LEU B 2 27 ? -22.568 14.572 26.464 1.00 30.93 138 LEU B N 1
ATOM 1685 C CA . LEU B 2 27 ? -23.222 13.816 27.525 1.00 34.43 138 LEU B CA 1
ATOM 1686 C C . LEU B 2 27 ? -24.465 14.525 28.015 1.00 33.67 138 LEU B C 1
ATOM 1687 O O . LEU B 2 27 ? -24.657 15.724 27.765 1.00 32.00 138 LEU B O 1
ATOM 1692 N N . ASP B 2 28 ? -25.315 13.767 28.699 1.00 31.55 139 ASP B N 1
ATOM 1693 C CA . ASP B 2 28 ? -26.430 14.333 29.423 1.00 36.75 139 ASP B CA 1
ATOM 1694 C C . ASP B 2 28 ? -25.854 15.288 30.460 1.00 28.58 139 ASP B C 1
ATOM 1695 O O . ASP B 2 28 ? -24.948 14.916 31.208 1.00 32.33 139 ASP B O 1
ATOM 1700 N N . PRO B 2 29 ? -26.368 16.525 30.507 1.00 29.40 140 PRO B N 1
ATOM 1701 C CA . PRO B 2 29 ? -25.865 17.509 31.474 1.00 27.14 140 PRO B CA 1
ATOM 1702 C C . PRO B 2 29 ? -25.750 17.031 32.928 1.00 27.11 140 PRO B C 1
ATOM 1703 O O . PRO B 2 29 ? -24.770 17.412 33.572 1.00 27.46 140 PRO B O 1
ATOM 1707 N N . PRO B 2 30 ? -26.714 16.230 33.451 1.00 29.83 141 PRO B N 1
ATOM 1708 C CA . PRO B 2 30 ? -26.442 15.772 34.820 1.00 26.91 141 PRO B CA 1
ATOM 1709 C C . PRO B 2 30 ? -25.188 14.899 34.891 1.00 24.79 141 PRO B C 1
ATOM 1710 O O . PRO B 2 30 ? -24.417 15.027 35.850 1.00 26.18 141 PRO B O 1
ATOM 1714 N N . VAL B 2 31 ? -24.975 14.030 33.900 1.00 27.69 142 VAL B N 1
ATOM 1715 C CA . VAL B 2 31 ? -23.763 13.206 33.887 1.00 29.45 142 VAL B CA 1
ATOM 1716 C C . VAL B 2 31 ? -22.519 14.086 33.693 1.00 23.99 142 VAL B C 1
ATOM 1717 O O . VAL B 2 31 ? -21.527 13.943 34.401 1.00 24.47 142 VAL B O 1
ATOM 1721 N N . ALA B 2 32 ? -22.581 15.002 32.735 1.00 26.99 143 ALA B N 1
ATOM 1722 C CA . ALA B 2 32 ? -21.477 15.935 32.538 1.00 23.59 143 ALA B CA 1
ATOM 1723 C C . ALA B 2 32 ? -21.142 16.658 33.838 1.00 20.45 143 ALA B C 1
ATOM 1724 O O . ALA B 2 32 ? -19.976 16.801 34.173 1.00 24.22 143 ALA B O 1
ATOM 1726 N N . ALA B 2 33 ? -22.157 17.116 34.578 1.00 24.69 144 ALA B N 1
ATOM 1727 C CA . ALA B 2 33 ? -21.903 17.821 35.844 1.00 22.89 144 ALA B CA 1
ATOM 1728 C C . ALA B 2 33 ? -21.207 16.918 36.875 1.00 23.66 144 ALA B C 1
ATOM 1729 O O . ALA B 2 33 ? -20.320 17.350 37.612 1.00 25.14 144 ALA B O 1
ATOM 1731 N N . GLN B 2 34 ? -21.640 15.669 36.943 1.00 24.55 145 GLN B N 1
ATOM 1732 C CA . GLN B 2 34 ? -21.019 14.692 37.835 1.00 31.26 145 GLN B CA 1
ATOM 1733 C C . GLN B 2 34 ? -19.538 14.576 37.517 1.00 26.04 145 GLN B C 1
ATOM 1734 O O . GLN B 2 34 ? -18.697 14.685 38.406 1.00 28.73 145 GLN B O 1
ATOM 1740 N N . ILE B 2 35 ? -19.227 14.382 36.235 1.00 30.62 146 ILE B N 1
ATOM 1741 C CA . ILE B 2 35 ? -17.835 14.298 35.783 1.00 27.61 146 ILE B CA 1
ATOM 1742 C C . ILE B 2 35 ? -17.082 15.566 36.135 1.00 27.42 146 ILE B C 1
ATOM 1743 O O . ILE B 2 35 ? -16.021 15.517 36.766 1.00 25.58 146 ILE B O 1
ATOM 1748 N N . LEU B 2 36 ? -17.630 16.707 35.710 1.00 24.84 147 LEU B N 1
ATOM 1749 C CA . LEU B 2 36 ? -16.991 18.007 35.943 1.00 22.96 147 LEU B CA 1
ATOM 1750 C C . LEU B 2 36 ? -16.680 18.244 37.415 1.00 27.82 147 LEU B C 1
ATOM 1751 O O . LEU B 2 36 ? -15.570 18.650 37.762 1.00 27.64 147 LEU B O 1
ATOM 1756 N N . GLY B 2 37 ? -17.661 17.992 38.285 1.00 31.75 148 GLY B N 1
ATOM 1757 C CA . GLY B 2 37 ? -17.470 18.210 39.712 1.00 27.33 148 GLY B CA 1
ATOM 1758 C C . GLY B 2 37 ? -16.384 17.319 40.301 1.00 30.29 148 GLY B C 1
ATOM 1759 O O . GLY B 2 37 ? -15.815 17.636 41.340 1.00 31.47 148 GLY B O 1
ATOM 1760 N N . ALA B 2 38 ? -16.095 16.208 39.628 1.00 30.32 149 ALA B N 1
ATOM 1761 C CA . ALA B 2 38 ? -15.066 15.272 40.085 1.00 35.23 149 ALA B CA 1
ATOM 1762 C C . ALA B 2 38 ? -13.703 15.478 39.411 1.00 38.28 149 ALA B C 1
ATOM 1763 O O . ALA B 2 38 ? -12.770 14.714 39.670 1.00 36.95 149 ALA B O 1
ATOM 1765 N N . LEU B 2 39 ? -13.594 16.483 38.538 1.00 34.53 150 LEU B N 1
ATOM 1766 C CA . LEU B 2 39 ? -12.314 16.800 37.896 1.00 35.86 150 LEU B CA 1
ATOM 1767 C C . LEU B 2 39 ? -11.468 17.632 38.841 1.00 37.55 150 LEU B C 1
ATOM 1768 O O . LEU B 2 39 ? -12.003 18.240 39.769 1.00 37.82 150 LEU B O 1
ATOM 1773 N N . PRO B 2 40 ? -10.139 17.638 38.625 1.00 38.69 151 PRO B N 1
ATOM 1774 C CA . PRO B 2 40 ? -9.233 18.476 39.414 1.00 41.31 151 PRO B CA 1
ATOM 1775 C C . PRO B 2 40 ? -9.735 19.903 39.463 1.00 40.39 151 PRO B C 1
ATOM 1776 O O . PRO B 2 40 ? -10.093 20.447 38.416 1.00 38.52 151 PRO B O 1
ATOM 1780 N N . GLU B 2 41 ? -9.757 20.493 40.653 1.00 39.77 152 GLU B N 1
ATOM 1781 C CA . GLU B 2 41 ? -10.307 21.829 40.847 1.00 41.60 152 GLU B CA 1
ATOM 1782 C C . GLU B 2 41 ? -9.733 22.796 39.819 1.00 42.86 152 GLU B C 1
ATOM 1783 O O . GLU B 2 41 ? -10.450 23.657 39.286 1.00 43.65 152 GLU B O 1
ATOM 1789 N N . GLU B 2 42 ? -8.446 22.620 39.534 1.00 44.37 153 GLU B N 1
ATOM 1790 C CA . GLU B 2 42 ? -7.697 23.448 38.592 1.00 43.41 153 GLU B CA 1
ATOM 1791 C C . GLU B 2 42 ? -8.397 23.645 37.236 1.00 39.82 153 GLU B C 1
ATOM 1792 O O . GLU B 2 42 ? -8.355 24.734 36.660 1.00 43.53 153 GLU B O 1
ATOM 1798 N N . LEU B 2 43 ? -9.042 22.596 36.733 1.00 38.55 154 LEU B N 1
ATOM 1799 C CA . LEU B 2 43 ? -9.565 22.594 35.362 1.00 36.97 154 LEU B CA 1
ATOM 1800 C C . LEU B 2 43 ? -11.021 23.023 35.219 1.00 30.67 154 LEU B C 1
ATOM 1801 O O . LEU B 2 43 ? -11.480 23.264 34.105 1.00 27.79 154 LEU B O 1
ATOM 1806 N N . GLN B 2 44 ? -11.759 23.082 36.321 1.00 32.17 155 GLN B N 1
ATOM 1807 C CA . GLN B 2 44 ? -13.218 23.185 36.240 1.00 25.48 155 GLN B CA 1
ATOM 1808 C C . GLN B 2 44 ? -13.733 24.415 35.494 1.00 23.79 155 GLN B C 1
ATOM 1809 O O . GLN B 2 44 ? -14.548 24.284 34.579 1.00 22.28 155 GLN B O 1
ATOM 1815 N N . THR B 2 45 ? -13.271 25.607 35.872 1.00 21.85 156 THR B N 1
ATOM 1816 C CA . THR B 2 45 ? -13.760 26.819 35.215 1.00 26.47 156 THR B CA 1
ATOM 1817 C C . THR B 2 45 ? -13.402 26.810 33.728 1.00 25.66 156 THR B C 1
ATOM 1818 O O . THR B 2 45 ? -14.233 27.125 32.862 1.00 24.26 156 THR B O 1
ATOM 1822 N N . GLU B 2 46 ? -12.169 26.416 33.430 1.00 32.25 157 GLU B N 1
ATOM 1823 C CA . GLU B 2 46 ? -11.729 26.389 32.043 1.00 26.42 157 GLU B CA 1
ATOM 1824 C C . GLU B 2 46 ? -12.603 25.458 31.212 1.00 25.58 157 GLU B C 1
ATOM 1825 O O . GLU B 2 46 ? -13.054 25.828 30.120 1.00 26.58 157 GLU B O 1
ATOM 1831 N N . VAL B 2 47 ? -12.868 24.261 31.731 1.00 26.04 158 VAL B N 1
ATOM 1832 C CA . VAL B 2 47 ? -13.710 23.314 30.999 1.00 21.26 158 VAL B CA 1
ATOM 1833 C C . VAL B 2 47 ? -15.123 23.859 30.771 1.00 21.73 158 VAL B C 1
ATOM 1834 O O . VAL B 2 47 ? -15.652 23.772 29.664 1.00 20.84 158 VAL B O 1
ATOM 1838 N N . LEU B 2 48 ? -15.730 24.439 31.806 1.00 24.65 159 LEU B N 1
ATOM 1839 C CA . LEU B 2 48 ? -17.092 24.951 31.668 1.00 18.65 159 LEU B CA 1
ATOM 1840 C C . LEU B 2 48 ? -17.132 26.113 30.671 1.00 16.05 159 LEU B C 1
ATOM 1841 O O . LEU B 2 48 ? -18.047 26.203 29.852 1.00 17.94 159 LEU B O 1
ATOM 1846 N N . LYS B 2 49 ? -16.152 27.006 30.753 1.00 22.96 160 LYS B N 1
ATOM 1847 C CA . LYS B 2 49 ? -16.082 28.129 29.817 1.00 25.00 160 LYS B CA 1
ATOM 1848 C C . LYS B 2 49 ? -15.988 27.624 28.379 1.00 24.80 160 LYS B C 1
ATOM 1849 O O . LYS B 2 49 ? -16.670 28.134 27.490 1.00 27.27 160 LYS B O 1
ATOM 1855 N N . ARG B 2 50 ? -15.171 26.594 28.157 1.00 24.20 161 ARG B N 1
ATOM 1856 C CA . ARG B 2 50 ? -15.019 26.050 26.815 1.00 20.66 161 ARG B CA 1
ATOM 1857 C C . ARG B 2 50 ? -16.261 25.322 26.354 1.00 23.54 161 ARG B C 1
ATOM 1858 O O . ARG B 2 50 ? -16.543 25.279 25.166 1.00 24.28 161 ARG B O 1
ATOM 1866 N N . ILE B 2 51 ? -17.021 24.757 27.289 1.00 19.63 162 ILE B N 1
ATOM 1867 C CA . ILE B 2 51 ? -18.302 24.182 26.919 1.00 16.24 162 ILE B CA 1
ATOM 1868 C C . ILE B 2 51 ? -19.253 25.284 26.448 1.00 18.03 162 ILE B C 1
ATOM 1869 O O . ILE B 2 51 ? -19.924 25.158 25.424 1.00 21.29 162 ILE B O 1
ATOM 1874 N N . ALA B 2 52 ? -19.315 26.360 27.224 1.00 24.44 163 ALA B N 1
ATOM 1875 C CA . ALA B 2 52 ? -20.190 27.476 26.926 1.00 19.89 163 ALA B CA 1
ATOM 1876 C C . ALA B 2 52 ? -19.851 28.092 25.568 1.00 27.43 163 ALA B C 1
ATOM 1877 O O . ALA B 2 52 ? -20.737 28.570 24.862 1.00 24.03 163 ALA B O 1
ATOM 1879 N N . LEU B 2 53 ? -18.570 28.081 25.208 1.00 27.31 164 LEU B N 1
ATOM 1880 C CA . LEU B 2 53 ? -18.116 28.719 23.964 1.00 30.85 164 LEU B CA 1
ATOM 1881 C C . LEU B 2 53 ? -17.926 27.750 22.792 1.00 35.18 164 LEU B C 1
ATOM 1882 O O . LEU B 2 53 ? -17.612 28.174 21.679 1.00 33.22 164 LEU B O 1
ATOM 1887 N N . LEU B 2 54 ? -18.134 26.457 23.040 1.00 32.05 165 LEU B N 1
ATOM 1888 C CA . LEU B 2 54 ? -18.045 25.463 21.980 1.00 33.24 165 LEU B CA 1
ATOM 1889 C C . LEU B 2 54 ? -19.138 25.751 20.981 1.00 37.53 165 LEU B C 1
ATOM 1890 O O . LEU B 2 54 ? -20.277 26.013 21.361 1.00 46.51 165 LEU B O 1
ATOM 1895 N N . GLU B 2 55 ? -18.814 25.697 19.701 1.00 41.54 166 GLU B N 1
ATOM 1896 C CA . GLU B 2 55 ? -19.856 25.906 18.709 1.00 51.03 166 GLU B CA 1
ATOM 1897 C C . GLU B 2 55 ? -20.088 24.691 17.828 1.00 52.41 166 GLU B C 1
ATOM 1898 O O . GLU B 2 55 ? -21.221 24.200 17.731 1.00 54.80 166 GLU B O 1
ATOM 1904 N N . ARG B 2 56 ? -19.024 24.198 17.200 1.00 41.09 167 ARG B N 1
ATOM 1905 C CA . ARG B 2 56 ? -19.167 23.120 16.230 1.00 40.92 167 ARG B CA 1
ATOM 1906 C C . ARG B 2 56 ? -17.837 22.396 16.004 1.00 39.59 167 ARG B C 1
ATOM 1907 O O . ARG B 2 56 ? -16.929 22.943 15.387 1.00 44.46 167 ARG B O 1
ATOM 1915 N N . THR B 2 57 ? -17.720 21.168 16.491 1.00 30.62 168 THR B N 1
ATOM 1916 C CA . THR B 2 57 ? -16.447 20.460 16.418 1.00 31.42 168 THR B CA 1
ATOM 1917 C C . THR B 2 57 ? -16.266 19.796 15.056 1.00 30.66 168 THR B C 1
ATOM 1918 O O . THR B 2 57 ? -17.228 19.306 14.452 1.00 30.31 168 THR B O 1
ATOM 1922 N N . SER B 2 58 ? -15.034 19.802 14.563 1.00 27.57 169 SER B N 1
ATOM 1923 C CA . SER B 2 58 ? -14.723 19.111 13.319 1.00 27.19 169 SER B CA 1
ATOM 1924 C C . SER B 2 58 ? -15.119 17.651 13.455 1.00 25.15 169 SER B C 1
ATOM 1925 O O . SER B 2 58 ? -14.754 16.992 14.432 1.00 26.87 169 SER B O 1
ATOM 1928 N N . PRO B 2 59 ? -15.897 17.138 12.494 1.00 25.75 170 PRO B N 1
ATOM 1929 C CA . PRO B 2 59 ? -16.287 15.719 12.516 1.00 27.22 170 PRO B CA 1
ATOM 1930 C C . PRO B 2 59 ? -15.108 14.747 12.654 1.00 30.27 170 PRO B C 1
ATOM 1931 O O . PRO B 2 59 ? -15.239 13.735 13.347 1.00 26.48 170 PRO B O 1
ATOM 1935 N N . GLU B 2 60 ? -13.978 15.041 12.016 1.00 25.50 171 GLU B N 1
ATOM 1936 C CA . GLU B 2 60 ? -12.808 14.165 12.130 1.00 28.81 171 GLU B CA 1
ATOM 1937 C C . GLU B 2 60 ? -12.167 14.232 13.514 1.00 26.77 171 GLU B C 1
ATOM 1938 O O . GLU B 2 60 ? -11.602 13.242 14.000 1.00 23.17 171 GLU B O 1
ATOM 1944 N N . VAL B 2 61 ? -12.232 15.398 14.144 1.00 20.67 172 VAL B N 1
ATOM 1945 C CA . VAL B 2 61 ? -11.744 15.512 15.516 1.00 23.27 172 VAL B CA 1
ATOM 1946 C C . VAL B 2 61 ? -12.614 14.644 16.429 1.00 26.53 172 VAL B C 1
ATOM 1947 O O . VAL B 2 61 ? -12.097 13.859 17.237 1.00 26.55 172 VAL B O 1
ATOM 1951 N N . VAL B 2 62 ? -13.928 14.750 16.271 1.00 23.41 173 VAL B N 1
ATOM 1952 C CA . VAL B 2 62 ? -14.840 13.972 17.109 1.00 27.81 173 VAL B CA 1
ATOM 1953 C C . VAL B 2 62 ? -14.587 12.463 16.982 1.00 30.68 173 VAL B C 1
ATOM 1954 O O . VAL B 2 62 ? -14.495 11.751 17.992 1.00 32.44 173 VAL B O 1
ATOM 1958 N N . LYS B 2 63 ? -14.459 11.972 15.751 1.00 29.33 174 LYS B N 1
ATOM 1959 C CA . LYS B 2 63 ? -14.206 10.541 15.536 1.00 32.85 174 LYS B CA 1
ATOM 1960 C C . LYS B 2 63 ? -12.886 10.068 16.159 1.00 33.92 174 LYS B C 1
ATOM 1961 O O . LYS B 2 63 ? -12.789 8.935 16.638 1.00 32.06 174 LYS B O 1
ATOM 1967 N N . GLU B 2 64 ? -11.870 10.927 16.161 1.00 28.72 175 GLU B N 1
ATOM 1968 C CA . GLU B 2 64 ? -10.601 10.554 16.775 1.00 31.52 175 GLU B CA 1
ATOM 1969 C C . GLU B 2 64 ? -10.740 10.451 18.292 1.00 32.48 175 GLU B C 1
ATOM 1970 O O . GLU B 2 64 ? -10.241 9.505 18.909 1.00 33.51 175 GLU B O 1
ATOM 1976 N N . ILE B 2 65 ? -11.399 11.437 18.895 1.00 28.91 176 ILE B N 1
ATOM 1977 C CA . ILE B 2 65 ? -11.674 11.389 20.328 1.00 29.68 176 ILE B CA 1
ATOM 1978 C C . ILE B 2 65 ? -12.463 10.124 20.657 1.00 33.65 176 ILE B C 1
ATOM 1979 O O . ILE B 2 65 ? -12.115 9.386 21.577 1.00 33.54 176 ILE B O 1
ATOM 1984 N N . GLU B 2 66 ? -13.516 9.874 19.887 1.00 31.91 177 GLU B N 1
ATOM 1985 C CA . GLU B 2 66 ? -14.382 8.722 20.126 1.00 39.31 177 GLU B CA 1
ATOM 1986 C C . GLU B 2 66 ? -13.658 7.398 19.931 1.00 40.22 177 GLU B C 1
ATOM 1987 O O . GLU B 2 66 ? -13.935 6.435 20.635 1.00 44.19 177 GLU B O 1
ATOM 1993 N N . ARG B 2 67 ? -12.755 7.351 18.956 1.00 38.32 178 ARG B N 1
ATOM 1994 C CA . ARG B 2 67 ? -11.924 6.178 18.731 1.00 43.48 178 ARG B CA 1
ATOM 1995 C C . ARG B 2 67 ? -11.234 5.803 20.035 1.00 44.78 178 ARG B C 1
ATOM 1996 O O . ARG B 2 67 ? -11.281 4.649 20.462 1.00 48.91 178 ARG B O 1
ATOM 2004 N N . ASN B 2 68 ? -10.622 6.792 20.681 1.00 43.69 179 ASN B N 1
ATOM 2005 C CA . ASN B 2 68 ? -9.879 6.557 21.913 1.00 45.63 179 ASN B CA 1
ATOM 2006 C C . ASN B 2 68 ? -10.750 6.233 23.122 1.00 46.27 179 ASN B C 1
ATOM 2007 O O . ASN B 2 68 ? -10.420 5.329 23.887 1.00 45.70 179 ASN B O 1
ATOM 2012 N N . LEU B 2 69 ? -11.844 6.973 23.292 1.00 41.81 180 LEU B N 1
ATOM 2013 C CA . LEU B 2 69 ? -12.836 6.662 24.321 1.00 45.83 180 LEU B CA 1
ATOM 2014 C C . LEU B 2 69 ? -13.269 5.202 24.216 1.00 48.68 180 LEU B C 1
ATOM 2015 O O . LEU B 2 69 ? -13.158 4.444 25.179 1.00 51.09 180 LEU B O 1
ATOM 2020 N N . GLU B 2 70 ? -13.756 4.826 23.035 1.00 49.44 181 GLU B N 1
ATOM 2021 C CA . GLU B 2 70 ? -14.249 3.474 22.755 1.00 52.79 181 GLU B CA 1
ATOM 2022 C C . GLU B 2 70 ? -13.273 2.374 23.175 1.00 53.11 181 GLU B C 1
ATOM 2023 O O . GLU B 2 70 ? -13.678 1.352 23.730 1.00 55.60 181 GLU B O 1
ATOM 2029 N N . LYS B 2 71 ? -11.987 2.599 22.923 1.00 53.02 182 LYS B N 1
ATOM 2030 C CA . LYS B 2 71 ? -10.951 1.647 23.306 1.00 54.80 182 LYS B CA 1
ATOM 2031 C C . LYS B 2 71 ? -10.852 1.479 24.830 1.00 58.78 182 LYS B C 1
ATOM 2032 O O . LYS B 2 71 ? -10.525 0.394 25.317 1.00 58.98 182 LYS B O 1
ATOM 2038 N N . LYS B 2 72 ? -11.148 2.544 25.578 1.00 55.51 183 LYS B N 1
ATOM 2039 C CA . LYS B 2 72 ? -10.781 2.597 27.001 1.00 55.34 183 LYS B CA 1
ATOM 2040 C C . LYS B 2 72 ? -11.914 2.770 28.028 1.00 53.13 183 LYS B C 1
ATOM 2041 O O . LYS B 2 72 ? -11.649 2.806 29.231 1.00 56.19 183 LYS B O 1
ATOM 2047 N N . ILE B 2 73 ? -13.158 2.875 27.567 1.00 55.00 184 ILE B N 1
ATOM 2048 C CA . ILE B 2 73 ? -14.294 3.110 28.464 1.00 54.78 184 ILE B CA 1
ATOM 2049 C C . ILE B 2 73 ? -15.501 2.223 28.133 1.00 61.79 184 ILE B C 1
ATOM 2050 O O . ILE B 2 73 ? -16.036 2.262 27.020 1.00 60.93 184 ILE B O 1
ATOM 2055 N N . SER B 2 74 ? -15.922 1.429 29.116 1.00 62.43 185 SER B N 1
ATOM 2056 C CA . SER B 2 74 ? -17.020 0.485 28.940 1.00 61.12 185 SER B CA 1
ATOM 2057 C C . SER B 2 74 ? -18.348 1.185 28.687 1.00 59.81 185 SER B C 1
ATOM 2058 O O . SER B 2 74 ? -18.681 2.165 29.352 1.00 62.55 185 SER B O 1
ATOM 2061 N N . GLY B 2 75 ? -19.098 0.676 27.716 1.00 62.73 186 GLY B N 1
ATOM 2062 C CA . GLY B 2 75 ? -20.439 1.157 27.449 1.00 66.45 186 GLY B CA 1
ATOM 2063 C C . GLY B 2 75 ? -20.527 2.537 26.825 1.00 69.54 186 GLY B C 1
ATOM 2064 O O . GLY B 2 75 ? -21.488 3.264 27.084 1.00 73.58 186 GLY B O 1
ATOM 2065 N N . PHE B 2 76 ? -19.550 2.905 25.999 1.00 66.14 187 PHE B N 1
ATOM 2066 C CA . PHE B 2 76 ? -19.589 4.223 25.367 1.00 65.80 187 PHE B CA 1
ATOM 2067 C C . PHE B 2 76 ? -20.552 4.303 24.178 1.00 59.52 187 PHE B C 1
ATOM 2068 O O . PHE B 2 76 ? -20.574 3.423 23.321 1.00 60.01 187 PHE B O 1
ATOM 2076 N N . VAL B 2 84 ? -23.634 21.090 19.783 1.00 57.21 195 VAL B N 1
ATOM 2077 C CA . VAL B 2 84 ? -23.679 20.273 20.990 1.00 47.92 195 VAL B CA 1
ATOM 2078 C C . VAL B 2 84 ? -23.318 21.068 22.239 1.00 46.65 195 VAL B C 1
ATOM 2079 O O . VAL B 2 84 ? -23.850 20.809 23.327 1.00 53.31 195 VAL B O 1
ATOM 2083 N N . GLY B 2 85 ? -22.406 22.023 22.103 1.00 47.66 196 GLY B N 1
ATOM 2084 C CA . GLY B 2 85 ? -22.064 22.851 23.246 1.00 42.78 196 GLY B CA 1
ATOM 2085 C C . GLY B 2 85 ? -23.058 23.990 23.363 1.00 36.55 196 GLY B C 1
ATOM 2086 O O . GLY B 2 85 ? -24.211 23.883 22.933 1.00 39.18 196 GLY B O 1
ATOM 2087 N N . GLY B 2 86 ? -22.622 25.094 23.943 1.00 31.94 197 GLY B N 1
ATOM 2088 C CA . GLY B 2 86 ? -23.447 26.278 23.913 1.00 32.67 197 GLY B CA 1
ATOM 2089 C C . GLY B 2 86 ? -23.777 26.752 25.302 1.00 29.25 197 GLY B C 1
ATOM 2090 O O . GLY B 2 86 ? -23.488 26.07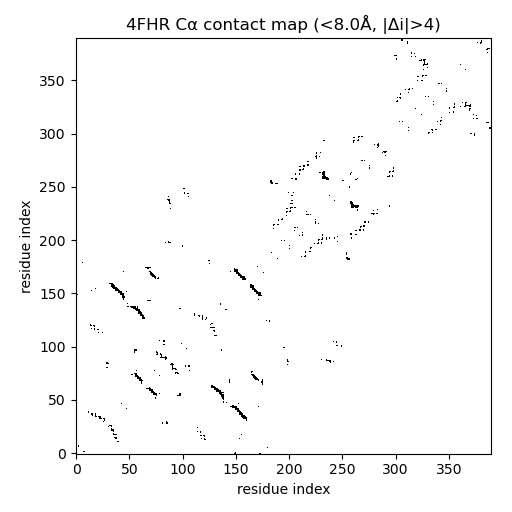0 26.290 1.00 28.92 197 GLY B O 1
ATOM 2091 N N . ILE B 2 87 ? -24.389 27.926 25.372 1.00 28.84 198 ILE B N 1
ATOM 2092 C CA . ILE B 2 87 ? -24.740 28.529 26.645 1.00 30.90 198 ILE B CA 1
ATOM 2093 C C . ILE B 2 87 ? -25.755 27.659 27.372 1.00 24.81 198 ILE B C 1
ATOM 2094 O O . ILE B 2 87 ? -25.692 27.528 28.597 1.00 28.60 198 ILE B O 1
ATOM 2099 N N . ASP B 2 88 ? -26.676 27.056 26.626 1.00 23.82 199 ASP B N 1
ATOM 2100 C CA . ASP B 2 88 ? -27.719 26.239 27.245 1.00 31.56 199 ASP B CA 1
ATOM 2101 C C . ASP B 2 88 ? -27.143 25.001 27.946 1.00 29.09 199 ASP B C 1
ATOM 2102 O O . ASP B 2 88 ? -27.569 24.646 29.037 1.00 23.14 199 ASP B O 1
ATOM 2107 N N . THR B 2 89 ? -26.166 24.358 27.319 1.00 26.86 200 THR B N 1
ATOM 2108 C CA . THR B 2 89 ? -25.470 23.225 27.931 1.00 27.93 200 THR B CA 1
ATOM 2109 C C . THR B 2 89 ? -24.680 23.634 29.177 1.00 24.70 200 THR B C 1
ATOM 2110 O O . THR B 2 89 ? -24.777 22.992 30.227 1.00 25.31 200 THR B O 1
ATOM 2114 N N . ALA B 2 90 ? -23.902 24.705 29.077 1.00 20.57 201 ALA B N 1
ATOM 2115 C CA . ALA B 2 90 ? -23.161 25.188 30.234 1.00 20.00 201 ALA B CA 1
ATOM 2116 C C . ALA B 2 90 ? -24.093 25.539 31.396 1.00 20.63 201 ALA B C 1
ATOM 2117 O O . ALA B 2 90 ? -23.792 25.236 32.550 1.00 19.69 201 ALA B O 1
ATOM 2119 N N . ALA B 2 91 ? -25.218 26.173 31.087 1.00 20.10 202 ALA B N 1
ATOM 2120 C CA . ALA B 2 91 ? -26.183 26.570 32.112 1.00 22.37 202 ALA B CA 1
ATOM 2121 C C . ALA B 2 91 ? -26.789 25.354 32.806 1.00 20.52 202 ALA B C 1
ATOM 2122 O O . ALA B 2 91 ? -26.843 25.289 34.038 1.00 23.39 202 ALA B O 1
ATOM 2124 N N . GLU B 2 92 ? -27.271 24.408 32.015 1.00 23.49 203 GLU B N 1
ATOM 2125 C CA . GLU B 2 92 ? -27.819 23.163 32.563 1.00 23.21 203 GLU B CA 1
ATOM 2126 C C . GLU B 2 92 ? -26.793 22.434 33.448 1.00 24.85 203 GLU B C 1
ATOM 2127 O O . GLU B 2 92 ? -27.121 22.013 34.571 1.00 20.77 203 GLU B O 1
ATOM 2133 N N . ILE B 2 93 ? -25.553 22.298 32.968 1.00 19.50 204 ILE B N 1
ATOM 2134 C CA . ILE B 2 93 ? -24.482 21.733 33.789 1.00 17.16 204 ILE B CA 1
ATOM 2135 C C . ILE B 2 93 ? -24.306 22.499 35.092 1.00 22.01 204 ILE B C 1
ATOM 2136 O O . ILE B 2 93 ? -24.235 21.891 36.177 1.00 21.79 204 ILE B O 1
ATOM 2141 N N . MET B 2 94 ? -24.234 23.827 35.006 1.00 16.59 205 MET B N 1
ATOM 2142 C CA . MET B 2 94 ? -24.089 24.637 36.214 1.00 19.70 205 MET B CA 1
ATOM 2143 C C . MET B 2 94 ? -25.220 24.400 37.214 1.00 19.95 205 MET B C 1
ATOM 2144 O O . MET B 2 94 ? -24.999 24.401 38.424 1.00 17.22 205 MET B O 1
ATOM 2149 N N . ASN B 2 95 ? -26.433 24.200 36.717 1.00 20.41 206 ASN B N 1
ATOM 2150 C CA . ASN B 2 95 ? -27.573 23.984 37.620 1.00 21.12 206 ASN B CA 1
ATOM 2151 C C . ASN B 2 95 ? -27.509 22.641 38.336 1.00 23.80 206 ASN B C 1
ATOM 2152 O O . ASN B 2 95 ? -28.162 22.449 39.367 1.00 21.38 206 ASN B O 1
ATOM 2157 N N . ASN B 2 96 ? -26.725 21.711 37.790 1.00 20.55 207 ASN B N 1
ATOM 2158 C CA . ASN B 2 96 ? -26.582 20.371 38.374 1.00 20.28 207 ASN B CA 1
ATOM 2159 C C . ASN B 2 96 ? -25.390 20.223 39.323 1.00 21.45 207 ASN B C 1
ATOM 2160 O O . ASN B 2 96 ? -25.286 19.239 40.057 1.00 22.57 207 ASN B O 1
ATOM 2165 N N . LEU B 2 97 ? -24.497 21.204 39.327 1.00 19.87 208 LEU B N 1
ATOM 2166 C CA . LEU B 2 97 ? -23.335 21.157 40.214 1.00 21.39 208 LEU B CA 1
ATOM 2167 C C . LEU B 2 97 ? -23.753 21.465 41.643 1.00 21.32 208 LEU B C 1
ATOM 2168 O O . LEU B 2 97 ? -24.745 22.174 41.858 1.00 21.01 208 LEU B O 1
ATOM 2173 N N . ASP B 2 98 ? -23.010 20.953 42.623 1.00 16.73 209 ASP B N 1
ATOM 2174 C CA . ASP B 2 98 ? -23.201 21.403 44.004 1.00 21.32 209 ASP B CA 1
ATOM 2175 C C . ASP B 2 98 ? -22.929 22.910 44.061 1.00 24.20 209 ASP B C 1
ATOM 2176 O O . ASP B 2 98 ? -22.220 23.451 43.208 1.00 19.71 209 ASP B O 1
ATOM 2181 N N . ARG B 2 99 ? -23.474 23.586 45.063 1.00 21.36 210 ARG B N 1
ATOM 2182 C CA . ARG B 2 99 ? -23.424 25.046 45.090 1.00 25.25 210 ARG B CA 1
ATOM 2183 C C . ARG B 2 99 ? -21.988 25.572 45.199 1.00 25.57 210 ARG B C 1
ATOM 2184 O O . ARG B 2 99 ? -21.660 26.586 44.602 1.00 24.04 210 ARG B O 1
ATOM 2192 N N . THR B 2 100 ? -21.124 24.858 45.912 1.00 22.90 211 THR B N 1
ATOM 2193 C CA . THR B 2 100 ? -19.751 25.322 46.107 1.00 27.75 211 THR B CA 1
ATOM 2194 C C . THR B 2 100 ? -19.008 25.403 44.774 1.00 27.66 211 THR B C 1
ATOM 2195 O O . THR B 2 100 ? -18.372 26.412 44.453 1.00 26.03 211 THR B O 1
ATOM 2199 N N . THR B 2 101 ? -19.105 24.333 43.995 1.00 24.94 212 THR B N 1
ATOM 2200 C CA . THR B 2 101 ? -18.455 24.284 42.696 1.00 25.28 212 THR B CA 1
ATOM 2201 C C . THR B 2 101 ? -19.075 2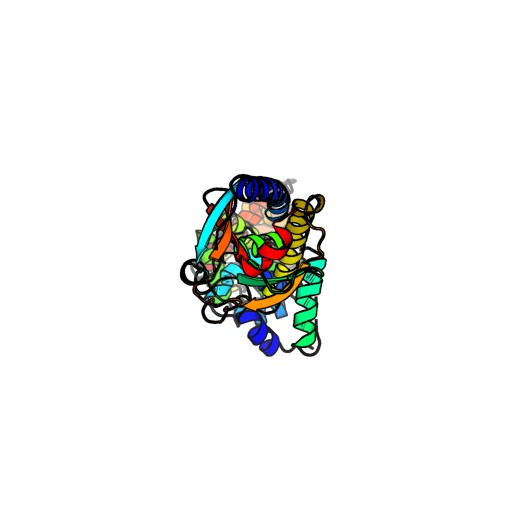5.287 41.722 1.00 29.66 212 THR B C 1
ATOM 2202 O O . THR B 2 101 ? -18.353 25.974 40.998 1.00 24.73 212 THR B O 1
ATOM 2206 N N . GLU B 2 102 ? -20.406 25.364 41.690 1.00 21.21 213 GLU B N 1
ATOM 2207 C CA . GLU B 2 102 ? -21.064 26.309 40.792 1.00 25.37 213 GLU B CA 1
ATOM 2208 C C . GLU B 2 102 ? -20.617 27.734 41.109 1.00 27.85 213 GLU B C 1
ATOM 2209 O O . GLU B 2 102 ? -20.296 28.513 40.199 1.00 23.15 213 GLU B O 1
ATOM 2215 N N . LYS B 2 103 ? -20.586 28.067 42.399 1.00 25.06 214 LYS B N 1
ATOM 2216 C CA . LYS B 2 103 ? -20.189 29.413 42.825 1.00 29.57 214 LYS B CA 1
ATOM 2217 C C . LYS B 2 103 ? -18.728 29.747 42.480 1.00 30.47 214 LYS B C 1
ATOM 2218 O O . LYS B 2 103 ? -18.436 30.847 41.982 1.00 27.89 214 LYS B O 1
ATOM 2224 N N . LYS B 2 104 ? -17.820 28.806 42.731 1.00 25.20 215 LYS B N 1
ATOM 2225 C CA . LYS B 2 104 ? -16.415 28.969 42.328 1.00 29.38 215 LYS B CA 1
ATOM 2226 C C . LYS B 2 104 ? -16.318 29.331 40.843 1.00 32.18 215 LYS B C 1
ATOM 2227 O O . LYS B 2 104 ? -15.695 30.325 40.473 1.00 35.69 215 LYS B O 1
ATOM 2233 N N . ILE B 2 105 ? -16.957 28.531 39.997 1.00 28.32 216 ILE B N 1
ATOM 2234 C CA . ILE B 2 105 ? -16.877 28.729 38.554 1.00 30.64 216 ILE B CA 1
ATOM 2235 C C . ILE B 2 105 ? -17.459 30.082 38.139 1.00 34.70 216 ILE B C 1
ATOM 2236 O O . ILE B 2 105 ? -16.819 30.829 37.387 1.00 30.15 216 ILE B O 1
ATOM 2241 N N . MET B 2 106 ? -18.653 30.409 38.637 1.00 29.09 217 MET B N 1
ATOM 2242 C CA . MET B 2 106 ? -19.291 31.676 38.286 1.00 32.30 217 MET B CA 1
ATOM 2243 C C . MET B 2 106 ? -18.446 32.869 38.747 1.00 34.33 217 MET B C 1
ATOM 2244 O O . MET B 2 106 ? -18.300 33.847 38.008 1.00 33.60 217 MET B O 1
ATOM 2249 N N . ASP B 2 107 ? -17.873 32.778 39.945 1.00 31.98 218 ASP B N 1
ATOM 2250 C CA . ASP B 2 107 ? -17.026 33.855 40.462 1.00 36.21 218 ASP B CA 1
ATOM 2251 C C . ASP B 2 107 ? -15.793 34.080 39.578 1.00 40.23 218 ASP B C 1
ATOM 2252 O O . ASP B 2 107 ? -15.377 35.222 39.363 1.00 42.10 218 ASP B O 1
ATOM 2257 N N . LYS B 2 108 ? -15.216 32.995 39.064 1.00 38.57 219 LYS B N 1
ATOM 2258 C CA . LYS B 2 108 ? -14.070 33.095 38.152 1.00 36.71 219 LYS B CA 1
ATOM 2259 C C . LYS B 2 108 ? -14.457 33.737 36.833 1.00 38.89 219 LYS B C 1
ATOM 2260 O O . LYS B 2 108 ? -13.799 34.668 36.374 1.00 43.12 219 LYS B O 1
ATOM 2266 N N . LEU B 2 109 ? -15.516 33.214 36.218 1.00 32.76 220 LEU B N 1
ATOM 2267 C CA . LEU B 2 109 ? -16.040 33.736 34.963 1.00 34.62 220 LEU B CA 1
ATOM 2268 C C . LEU B 2 109 ? -16.426 35.208 35.061 1.00 41.29 220 LEU B C 1
ATOM 2269 O O . LEU B 2 109 ? -16.326 35.933 34.072 1.00 40.05 220 LEU B O 1
ATOM 2274 N N . VAL B 2 110 ? -16.881 35.651 36.234 1.00 35.92 221 VAL B N 1
ATOM 2275 C CA . VAL B 2 110 ? -17.214 37.070 36.402 1.00 39.54 221 VAL B CA 1
ATOM 2276 C C . VAL B 2 110 ? -15.944 37.923 36.251 1.00 46.25 221 VAL B C 1
ATOM 2277 O O . VAL B 2 110 ? -15.978 39.005 35.662 1.00 47.59 221 VAL B O 1
ATOM 2281 N N . GLN B 2 111 ? -14.822 37.415 36.755 1.00 45.84 222 GLN B N 1
ATOM 2282 C CA . GLN B 2 111 ? -13.534 38.086 36.589 1.00 49.50 222 GLN B CA 1
ATOM 2283 C C . GLN B 2 111 ? -13.045 38.026 35.139 1.00 52.33 222 GLN B C 1
ATOM 2284 O O . GLN B 2 111 ? -13.027 39.043 34.444 1.00 52.94 222 GLN B O 1
ATOM 2290 N N . GLU B 2 112 ? -12.648 36.831 34.698 1.00 49.22 223 GLU B N 1
ATOM 2291 C CA . GLU B 2 112 ? -12.164 36.596 33.334 1.00 49.39 223 GLU B CA 1
ATOM 2292 C C . GLU B 2 112 ? -13.078 37.113 32.215 1.00 50.64 223 GLU B C 1
ATOM 2293 O O . GLU B 2 112 ? -12.607 37.768 31.281 1.00 48.57 223 GLU B O 1
ATOM 2299 N N . ASN B 2 113 ? -14.373 36.808 32.293 1.00 44.89 224 ASN B N 1
ATOM 2300 C CA . ASN B 2 113 ? -15.275 37.045 31.160 1.00 42.95 224 ASN B CA 1
ATOM 2301 C C . ASN B 2 113 ? -16.717 37.384 31.577 1.00 45.18 224 ASN B C 1
ATOM 2302 O O . ASN B 2 113 ? -17.631 36.565 31.410 1.00 39.84 224 ASN B O 1
ATOM 2307 N N . PRO B 2 114 ? -16.923 38.608 32.097 1.00 46.15 225 PRO B N 1
ATOM 2308 C CA . PRO B 2 114 ? -18.194 39.077 32.671 1.00 40.11 225 PRO B CA 1
ATOM 2309 C C . PRO B 2 114 ? -19.408 38.932 31.749 1.00 40.33 225 PRO B C 1
ATOM 2310 O O . PRO B 2 114 ? -20.497 38.626 32.242 1.00 41.86 225 PRO B O 1
ATOM 2314 N N . GLU B 2 115 ? -19.243 39.157 30.449 1.00 37.44 226 GLU B N 1
ATOM 2315 C CA . GLU B 2 115 ? -20.386 39.100 29.533 1.00 43.17 226 GLU B CA 1
ATOM 2316 C C . GLU B 2 115 ? -20.863 37.657 29.343 1.00 40.72 226 GLU B C 1
ATOM 2317 O O . GLU B 2 115 ? -22.067 37.387 29.224 1.00 37.87 226 GLU B O 1
ATOM 2323 N N . LEU B 2 116 ? -19.913 36.729 29.318 1.00 37.15 227 LEU B N 1
ATOM 2324 C CA . LEU B 2 116 ? -20.252 35.317 29.218 1.00 35.56 227 LEU B CA 1
ATOM 2325 C C . LEU B 2 116 ? -20.944 34.872 30.506 1.00 27.34 227 LEU B C 1
ATOM 2326 O O . LEU B 2 116 ? -21.985 34.218 30.454 1.00 33.80 227 LEU B O 1
ATOM 2331 N N . ALA B 2 117 ? -20.369 35.242 31.650 1.00 33.00 228 ALA B N 1
ATOM 2332 C CA . ALA B 2 117 ? -20.972 34.977 32.960 1.00 31.30 228 ALA B CA 1
ATOM 2333 C C . ALA B 2 117 ? -22.421 35.436 32.992 1.00 39.67 228 ALA B C 1
ATOM 2334 O O . ALA B 2 117 ? -23.304 34.706 33.468 1.00 35.47 228 ALA B O 1
ATOM 2336 N N . ASP B 2 118 ? -22.663 36.642 32.479 1.00 34.23 229 ASP B N 1
ATOM 2337 C CA . ASP B 2 118 ? -24.007 37.193 32.423 1.00 34.63 229 ASP B CA 1
ATOM 2338 C C . ASP B 2 118 ? -24.919 36.342 31.557 1.00 33.14 229 ASP B C 1
ATOM 2339 O O . ASP B 2 118 ? -26.065 36.083 31.924 1.00 34.42 229 ASP B O 1
ATOM 2344 N N . GLU B 2 119 ? -24.426 35.907 30.401 1.00 35.70 230 GLU B N 1
ATOM 2345 C CA . GLU B 2 119 ? -25.266 35.093 29.533 1.00 34.86 230 GLU B CA 1
ATOM 2346 C C . GLU B 2 119 ? -25.553 33.733 30.154 1.00 31.65 230 GLU B C 1
ATOM 2347 O O . GLU B 2 119 ? -26.671 33.235 30.044 1.00 32.39 230 GLU B O 1
ATOM 2353 N N . ILE B 2 120 ? -24.561 33.145 30.818 1.00 29.62 231 ILE B N 1
ATOM 2354 C CA . ILE B 2 120 ? -24.777 31.863 31.491 1.00 28.94 231 ILE B CA 1
ATOM 2355 C C . ILE B 2 120 ? -25.789 32.015 32.636 1.00 24.75 231 ILE B C 1
ATOM 2356 O O . ILE B 2 120 ? -26.732 31.236 32.730 1.00 24.66 231 ILE B O 1
ATOM 2361 N N . ARG B 2 121 ? -25.607 33.038 33.469 1.00 30.49 232 ARG B N 1
ATOM 2362 C CA . ARG B 2 121 ? -26.514 33.309 34.591 1.00 30.59 232 ARG B CA 1
ATOM 2363 C C . ARG B 2 121 ? -27.965 33.512 34.120 1.00 32.69 232 ARG B C 1
ATOM 2364 O O . ARG B 2 121 ? -28.918 33.049 34.766 1.00 28.48 232 ARG B O 1
ATOM 2372 N N . ARG B 2 122 ? -28.123 34.161 32.970 1.00 32.70 233 ARG B N 1
ATOM 2373 C CA . ARG B 2 122 ? -29.445 34.430 32.414 1.00 34.91 233 ARG B CA 1
ATOM 2374 C C . ARG B 2 122 ? -30.195 33.158 32.019 1.00 34.94 233 ARG B C 1
ATOM 2375 O O . ARG B 2 122 ? -31.430 33.108 32.096 1.00 31.58 233 ARG B O 1
ATOM 2383 N N . ARG B 2 123 ? -29.479 32.124 31.587 1.00 29.20 234 ARG B N 1
ATOM 2384 C CA A ARG B 2 123 ? -30.151 30.880 31.224 0.57 30.14 234 ARG B CA 1
ATOM 2385 C CA B ARG B 2 123 ? -30.132 30.876 31.222 0.43 30.29 234 ARG B CA 1
ATOM 2386 C C . ARG B 2 123 ? -30.284 29.973 32.433 1.00 24.69 234 ARG B C 1
ATOM 2387 O O . ARG B 2 123 ? -31.094 29.050 32.428 1.00 24.62 234 ARG B O 1
ATOM 2402 N N . MET B 2 124 ? -29.487 30.234 33.466 1.00 22.07 235 MET B N 1
ATOM 2403 C CA . MET B 2 124 ? -29.529 29.407 34.678 1.00 25.42 235 MET B CA 1
ATOM 2404 C C . MET B 2 124 ? -30.807 29.612 35.502 1.00 27.16 235 MET B C 1
ATOM 2405 O O . MET B 2 124 ? -31.353 28.659 36.065 1.00 23.50 235 MET B O 1
ATOM 2410 N N . PHE B 2 125 ? -31.288 30.849 35.565 1.00 28.06 236 PHE B N 1
ATOM 2411 C CA . PHE B 2 125 ? -32.484 31.144 36.358 1.00 23.29 236 PHE B CA 1
ATOM 2412 C C . PHE B 2 125 ? -33.384 32.101 35.564 1.00 22.23 236 PHE B C 1
ATOM 2413 O O . PHE B 2 125 ? -33.029 33.260 35.371 1.00 20.04 236 PHE B O 1
ATOM 2421 N N . VAL B 2 126 ? -34.520 31.598 35.079 1.00 21.07 237 VAL B N 1
ATOM 2422 C CA . VAL B 2 126 ? -35.482 32.416 34.342 1.00 20.71 237 VAL B CA 1
ATOM 2423 C C . VAL B 2 126 ? -36.669 32.726 35.253 1.00 19.41 237 VAL B C 1
ATOM 2424 O O . VAL B 2 126 ? -36.763 32.176 36.358 1.00 16.42 237 VAL B O 1
ATOM 2428 N N . PHE B 2 127 ? -37.568 33.602 34.803 1.00 18.63 238 PHE B N 1
ATOM 2429 C CA . PHE B 2 127 ? -38.613 34.102 35.699 1.00 17.27 238 PHE B CA 1
ATOM 2430 C C . PHE B 2 127 ? -39.453 32.974 36.282 1.00 17.30 238 PHE B C 1
ATOM 2431 O O . PHE B 2 127 ? -39.777 32.980 37.474 1.00 17.94 238 PHE B O 1
ATOM 2439 N N . GLU B 2 128 ? -39.765 31.969 35.474 1.00 16.13 239 GLU B N 1
ATOM 2440 C CA . GLU B 2 128 ? -40.567 30.860 35.992 1.00 19.16 239 GLU B CA 1
ATOM 2441 C C . GLU B 2 128 ? -39.824 29.979 36.993 1.00 19.60 239 GLU B C 1
ATOM 2442 O O . GLU B 2 128 ? -40.459 29.192 37.690 1.00 19.04 239 GLU B O 1
ATOM 2448 N N . ASP B 2 129 ? -38.501 30.096 37.079 1.00 18.66 240 ASP B N 1
ATOM 2449 C CA . ASP B 2 129 ? -37.769 29.349 38.120 1.00 22.20 240 ASP B CA 1
ATOM 2450 C C . ASP B 2 129 ? -38.084 29.828 39.537 1.00 23.30 240 ASP B C 1
ATOM 2451 O O . ASP B 2 129 ? -37.720 29.170 40.518 1.00 19.50 240 ASP B O 1
ATOM 2456 N N . ILE B 2 130 ? -38.783 30.957 39.658 1.00 19.40 241 ILE B N 1
ATOM 2457 C CA . ILE B 2 130 ? -39.296 31.359 40.967 1.00 17.67 241 ILE B CA 1
ATOM 2458 C C . ILE B 2 130 ? -40.150 30.240 41.575 1.00 17.80 241 ILE B C 1
ATOM 2459 O O . ILE B 2 130 ? -40.228 30.100 42.795 1.00 18.20 241 ILE B O 1
ATOM 2464 N N . LEU B 2 131 ? -40.778 29.425 40.732 1.00 17.73 242 LEU B N 1
ATOM 2465 C CA . LEU B 2 131 ? -41.490 28.234 41.230 1.00 19.66 242 LEU B CA 1
ATOM 2466 C C . LEU B 2 131 ? -40.556 27.288 42.022 1.00 19.58 242 LEU B C 1
ATOM 2467 O O . LEU B 2 131 ? -41.036 26.514 42.862 1.00 26.36 242 LEU B O 1
ATOM 2472 N N . LYS B 2 132 ? -39.245 27.353 41.762 1.00 21.56 243 LYS B N 1
ATOM 2473 C CA . LYS B 2 132 ? -38.262 26.496 42.456 1.00 26.74 243 LYS B CA 1
ATOM 2474 C C . LYS B 2 132 ? -37.929 26.987 43.864 1.00 24.49 243 LYS B C 1
ATOM 2475 O O . LYS B 2 132 ? -37.367 26.241 44.667 1.00 23.39 243 LYS B O 1
ATOM 2481 N N . LEU B 2 133 ? -38.257 28.238 44.169 1.00 18.77 244 LEU B N 1
ATOM 2482 C CA . LEU B 2 133 ? -37.794 28.849 45.418 1.00 20.61 244 LEU B CA 1
ATOM 2483 C C . LEU B 2 133 ? -38.610 28.469 46.668 1.00 18.58 244 LEU B C 1
ATOM 2484 O O . LEU B 2 133 ? -39.819 28.226 46.588 1.00 21.16 244 LEU B O 1
ATOM 2489 N N . ASP B 2 134 ? -37.944 28.452 47.823 1.00 17.87 245 ASP B N 1
ATOM 2490 C CA . ASP B 2 134 ? -38.624 28.255 49.097 1.00 19.19 245 ASP B CA 1
ATOM 2491 C C . ASP B 2 134 ? -39.599 29.398 49.332 1.00 22.37 245 ASP B C 1
ATOM 2492 O O . ASP B 2 134 ? -39.359 30.527 48.866 1.00 17.13 245 ASP B O 1
ATOM 2497 N N . ASP B 2 135 ? -40.671 29.127 50.069 1.00 19.11 246 ASP B N 1
ATOM 2498 C CA . ASP B 2 135 ? -41.650 30.167 50.404 1.00 21.80 246 ASP B CA 1
ATOM 2499 C C . ASP B 2 135 ? -41.018 31.311 51.196 1.00 21.79 246 ASP B C 1
ATOM 2500 O O . ASP B 2 135 ? -41.361 32.472 50.977 1.00 19.90 246 ASP B O 1
ATOM 2505 N N . ARG B 2 136 ? -40.097 30.987 52.105 1.00 22.82 247 ARG B N 1
ATOM 2506 C CA . ARG B 2 136 ? -39.353 32.015 52.840 1.00 24.77 247 ARG B CA 1
ATOM 2507 C C . ARG B 2 136 ? -38.598 32.953 51.912 1.00 20.13 247 ARG B C 1
ATOM 2508 O O . ARG B 2 136 ? -38.624 34.166 52.106 1.00 19.05 247 ARG B O 1
ATOM 2516 N N . SER B 2 137 ? -37.905 32.389 50.927 1.00 17.96 248 SER B N 1
ATOM 2517 C CA . SER B 2 137 ? -37.211 33.182 49.923 1.00 17.13 248 SER B CA 1
ATOM 2518 C C . SER B 2 137 ? -38.161 34.100 49.141 1.00 24.56 248 SER B C 1
ATOM 2519 O O . SER B 2 137 ? -37.832 35.268 48.877 1.00 17.74 248 SER B O 1
ATOM 2522 N N . ILE B 2 138 ? -39.315 33.575 48.731 1.00 17.21 249 ILE B N 1
ATOM 2523 C CA . ILE B 2 138 ? -40.277 34.402 48.000 1.00 17.19 249 ILE B CA 1
ATOM 2524 C C . ILE B 2 138 ? -40.757 35.560 48.872 1.00 18.08 249 ILE B C 1
ATOM 2525 O O . ILE B 2 138 ? -40.894 36.705 48.406 1.00 16.93 249 ILE B O 1
ATOM 2530 N N . GLN B 2 139 ? -41.001 35.283 50.142 1.00 16.20 250 GLN B N 1
ATOM 2531 C CA . GLN B 2 139 ? -41.413 36.344 51.056 1.00 22.12 250 GLN B CA 1
ATOM 2532 C C . GLN B 2 139 ? -40.343 37.421 51.204 1.00 22.17 250 GLN B C 1
ATOM 2533 O O . GLN B 2 139 ? -40.674 38.608 51.321 1.00 19.59 250 GLN B O 1
ATOM 2539 N N . LEU B 2 140 ? -39.072 37.017 51.171 1.00 21.23 251 LEU B N 1
ATOM 2540 C CA . LEU B 2 140 ? -37.959 37.975 51.223 1.00 21.14 251 LEU B CA 1
ATOM 2541 C C . LEU B 2 140 ? -37.896 38.816 49.951 1.00 23.60 251 LEU B C 1
ATOM 2542 O O . LEU B 2 140 ? -37.548 40.011 49.986 1.00 20.71 251 LEU B O 1
ATOM 2547 N N . VAL B 2 141 ? -38.233 38.205 48.819 1.00 18.47 252 VAL B N 1
ATOM 2548 C CA . VAL B 2 141 ? -38.228 38.941 47.558 1.00 18.96 252 VAL B CA 1
ATOM 2549 C C . VAL B 2 141 ? -39.367 39.947 47.559 1.00 19.43 252 VAL B C 1
ATOM 2550 O O . VAL B 2 141 ? -39.201 41.087 47.128 1.00 22.17 252 VAL B O 1
ATOM 2554 N N . LEU B 2 142 ? -40.528 39.523 48.037 1.00 17.58 253 LEU B N 1
ATOM 2555 C CA . LEU B 2 142 ? -41.712 40.387 48.043 1.00 18.84 253 LEU B CA 1
ATOM 2556 C C . LEU B 2 142 ? -41.529 41.663 48.878 1.00 20.91 253 LEU B C 1
ATOM 2557 O O . LEU B 2 142 ? -42.183 42.682 48.604 1.00 21.35 253 LEU B O 1
ATOM 2562 N N . ARG B 2 143 ? -40.652 41.616 49.883 1.00 17.25 254 ARG B N 1
ATOM 2563 C CA . ARG B 2 143 ? -40.318 42.816 50.664 1.00 26.44 254 ARG B CA 1
ATOM 2564 C C . ARG B 2 143 ? -39.570 43.878 49.839 1.00 24.46 254 ARG B C 1
ATOM 2565 O O . ARG B 2 143 ? -39.486 45.032 50.258 1.00 26.31 254 ARG B O 1
ATOM 2573 N N . GLU B 2 144 ? -39.040 43.502 48.669 1.00 20.04 255 GLU B N 1
ATOM 2574 C CA . GLU B 2 144 ? -38.182 44.403 47.888 1.00 22.84 255 GLU B CA 1
ATOM 2575 C C . GLU B 2 144 ? -38.791 44.887 46.581 1.00 22.68 255 GLU B C 1
ATOM 2576 O O . GLU B 2 144 ? -38.142 45.611 45.832 1.00 21.33 255 GLU B O 1
ATOM 2582 N N . VAL B 2 145 ? -40.011 44.458 46.282 1.00 20.24 256 VAL B N 1
ATOM 2583 C CA . VAL B 2 145 ? -40.625 44.725 44.981 1.00 19.59 256 VAL B CA 1
ATOM 2584 C C . VAL B 2 145 ? -41.891 45.558 45.158 1.00 17.45 256 VAL B C 1
ATOM 2585 O O . VAL B 2 145 ? -42.797 45.177 45.918 1.00 17.11 256 VAL B O 1
ATOM 2589 N N . ASP B 2 146 ? -41.961 46.692 44.458 1.00 22.97 257 ASP B N 1
ATOM 2590 C CA . ASP B 2 146 ? -43.160 47.525 44.494 1.00 22.80 257 ASP B CA 1
ATOM 2591 C C . ASP B 2 146 ? -44.329 46.792 43.843 1.00 22.72 257 ASP B C 1
ATOM 2592 O O . ASP B 2 146 ? -44.120 45.987 42.931 1.00 20.47 257 ASP B O 1
ATOM 2597 N N . THR B 2 147 ? -45.547 47.087 44.292 1.00 18.27 258 THR B N 1
ATOM 2598 C CA . THR B 2 147 ? -46.746 46.439 43.774 1.00 19.89 258 THR B CA 1
ATOM 2599 C C . THR B 2 147 ? -46.868 46.627 42.263 1.00 23.40 258 THR B C 1
ATOM 2600 O O . THR B 2 147 ? -47.249 45.695 41.549 1.00 20.76 258 THR B O 1
ATOM 2604 N N . ARG B 2 148 ? -46.521 47.815 41.764 1.00 24.30 259 ARG B N 1
ATOM 2605 C CA . ARG B 2 148 ? -46.630 48.082 40.327 1.00 26.39 259 ARG B CA 1
ATOM 2606 C C . ARG B 2 148 ? -45.670 47.230 39.511 1.00 22.41 259 ARG B C 1
ATOM 2607 O O . ARG B 2 148 ? -46.015 46.773 38.421 1.00 22.42 259 ARG B O 1
ATOM 2615 N N . ASP B 2 149 ? -44.465 47.007 40.024 1.00 18.93 260 ASP B N 1
ATOM 2616 C CA . ASP B 2 149 ? -43.504 46.199 39.292 1.00 19.53 260 ASP B CA 1
ATOM 2617 C C . ASP B 2 149 ? -43.872 44.716 39.359 1.00 16.91 260 ASP B C 1
ATOM 2618 O O . ASP B 2 149 ? -43.636 43.969 38.403 1.00 17.04 260 ASP B O 1
ATOM 2623 N N . LEU B 2 150 ? -44.435 44.291 40.486 1.00 18.16 261 LEU B N 1
ATOM 2624 C CA . LEU B 2 150 ? -44.827 42.879 40.641 1.00 17.47 261 LEU B CA 1
ATOM 2625 C C . LEU B 2 150 ? -45.976 42.581 39.685 1.00 15.91 261 LEU B C 1
ATOM 2626 O O . LEU B 2 150 ? -46.007 41.541 39.016 1.00 16.42 261 LEU B O 1
ATOM 2631 N N . ALA B 2 151 ? -46.928 43.500 39.620 1.00 13.86 262 ALA B N 1
ATOM 2632 C CA . ALA B 2 151 ? -48.057 43.386 38.690 1.00 16.15 262 ALA B CA 1
ATOM 2633 C C . ALA B 2 151 ? -47.617 43.290 37.240 1.00 16.64 262 ALA B C 1
ATOM 2634 O O . ALA B 2 151 ? -48.062 42.394 36.502 1.00 16.89 262 ALA B O 1
ATOM 2636 N N . LEU B 2 152 ? -46.771 44.227 36.810 1.00 15.54 263 LEU B N 1
ATOM 2637 C CA . LEU B 2 152 ? -46.205 44.192 35.466 1.00 17.65 263 LEU B CA 1
ATOM 2638 C C . LEU B 2 152 ? -45.566 42.833 35.140 1.00 17.81 263 LEU B C 1
ATOM 2639 O O . LEU B 2 152 ? -45.792 42.259 34.066 1.00 17.40 263 LEU B O 1
ATOM 2644 N N . ALA B 2 153 ? -44.764 42.328 36.066 1.00 13.28 264 ALA B N 1
ATOM 2645 C CA . ALA B 2 153 ? -44.053 41.067 35.833 1.00 15.64 264 ALA B CA 1
ATOM 2646 C C . ALA B 2 153 ? -45.039 39.927 35.697 1.00 14.05 264 ALA B C 1
ATOM 2647 O O . ALA B 2 153 ? -44.858 39.036 34.862 1.00 18.48 264 ALA B O 1
ATOM 2649 N N . LEU B 2 154 ? -46.066 39.936 36.539 1.00 14.22 265 LEU B N 1
ATOM 2650 C CA . LEU B 2 154 ? -46.992 38.817 36.584 1.00 17.26 265 LEU B CA 1
ATOM 2651 C C . LEU B 2 154 ? -47.958 38.834 35.406 1.00 19.62 265 LEU B C 1
ATOM 2652 O O . LEU B 2 154 ? -48.661 37.860 35.177 1.00 18.18 265 LEU B O 1
ATOM 2657 N N . LYS B 2 155 ? -47.990 39.920 34.641 1.00 18.07 266 LYS B N 1
ATOM 2658 C CA . LYS B 2 155 ? -48.789 39.894 33.404 1.00 24.97 266 LYS B CA 1
ATOM 2659 C C . LYS B 2 155 ? -48.212 38.868 32.426 1.00 25.37 266 LYS B C 1
ATOM 2660 O O . LYS B 2 155 ? -48.891 38.434 31.492 1.00 20.35 266 LYS B O 1
ATOM 2666 N N . GLY B 2 156 ? -46.959 38.477 32.653 1.00 17.52 267 GLY B N 1
ATOM 2667 C CA . GLY B 2 156 ? -46.281 37.533 31.782 1.00 21.45 267 GLY B CA 1
ATOM 2668 C C . GLY B 2 156 ? -45.895 36.263 32.517 1.00 18.21 267 GLY B C 1
ATOM 2669 O O . GLY B 2 156 ? -44.892 35.631 32.185 1.00 20.43 267 GLY B O 1
ATOM 2670 N N . ALA B 2 157 ? -46.703 35.877 33.497 1.00 17.85 268 ALA B N 1
ATOM 2671 C CA . ALA B 2 157 ? -46.398 34.708 34.317 1.00 22.76 268 ALA B CA 1
ATOM 2672 C C . ALA B 2 157 ? -47.504 33.656 34.244 1.00 20.92 268 ALA B C 1
ATOM 2673 O O . ALA B 2 157 ? -48.678 33.987 34.072 1.00 20.17 268 ALA B O 1
ATOM 2675 N N . SER B 2 158 ? -47.145 32.387 34.431 1.00 24.06 269 SER B N 1
ATOM 2676 C CA . SER B 2 158 ? -48.153 31.324 34.440 1.00 23.73 269 SER B CA 1
ATOM 2677 C C . SER B 2 158 ? -49.102 31.456 35.618 1.00 24.37 269 SER B C 1
ATOM 2678 O O . SER B 2 158 ? -48.781 32.118 36.615 1.00 20.60 269 SER B O 1
ATOM 2681 N N . ASP B 2 159 ? -50.255 30.798 35.533 1.00 22.90 270 ASP B N 1
ATOM 2682 C CA . ASP B 2 159 ? -51.185 30.766 36.654 1.00 26.06 270 ASP B CA 1
ATOM 2683 C C . ASP B 2 159 ? -50.547 30.124 37.888 1.00 24.91 270 ASP B C 1
ATOM 2684 O O . ASP B 2 159 ? -50.820 30.534 39.014 1.00 22.81 270 ASP B O 1
ATOM 2689 N N . GLU B 2 160 ? -49.732 29.093 37.677 1.00 19.76 271 GLU B N 1
ATOM 2690 C CA . GLU B 2 160 ? -49.063 28.412 38.788 1.00 20.08 271 GLU B CA 1
ATOM 2691 C C . GLU B 2 160 ? -48.138 29.385 39.528 1.00 22.13 271 GLU B C 1
ATOM 2692 O O . GLU B 2 160 ? -48.086 29.408 40.758 1.00 18.03 271 GLU B O 1
ATOM 2698 N N . LEU B 2 161 ? -47.412 30.199 38.778 1.00 17.18 272 LEU B N 1
ATOM 2699 C CA . LEU B 2 161 ? -46.490 31.148 39.414 1.00 18.03 272 LEU B CA 1
ATOM 2700 C C . LEU B 2 161 ? -47.259 32.241 40.158 1.00 17.04 272 LEU B C 1
ATOM 2701 O O . LEU B 2 161 ? -46.890 32.606 41.277 1.00 17.45 272 LEU B O 1
ATOM 2706 N N . LYS B 2 162 ? -48.330 32.760 39.558 1.00 14.15 273 LYS B N 1
ATOM 2707 C CA . LYS B 2 162 ? -49.144 33.736 40.274 1.00 18.80 273 LYS B CA 1
ATOM 2708 C C . LYS B 2 162 ? -49.643 33.189 41.603 1.00 20.21 273 LYS B C 1
ATOM 2709 O O . LYS B 2 162 ? -49.570 33.877 42.618 1.00 18.62 273 LYS B O 1
ATOM 2715 N N . GLU B 2 163 ? -50.130 31.949 41.632 1.00 19.22 274 GLU B N 1
ATOM 2716 C CA . GLU B 2 163 ? -50.649 31.417 42.895 1.00 18.57 274 GLU B CA 1
ATOM 2717 C C . GLU B 2 163 ? -49.544 31.240 43.930 1.00 16.66 274 GLU B C 1
ATOM 2718 O O . GLU B 2 163 ? -49.776 31.337 45.132 1.00 18.85 274 GLU B O 1
ATOM 2724 N N . LYS B 2 164 ? -48.343 30.954 43.459 1.00 16.83 275 LYS B N 1
ATOM 2725 C CA . LYS B 2 164 ? -47.199 30.749 44.342 1.00 18.18 275 LYS B CA 1
ATOM 2726 C C . LYS B 2 164 ? -46.854 32.091 44.995 1.00 20.45 275 LYS B C 1
ATOM 2727 O O . LYS B 2 164 ? -46.441 32.172 46.163 1.00 20.48 275 LYS B O 1
ATOM 2733 N N . ILE B 2 165 ? -47.033 33.158 44.231 1.00 15.80 276 ILE B N 1
ATOM 2734 C CA . ILE B 2 165 ? -46.785 34.483 44.779 1.00 19.34 276 ILE B CA 1
ATOM 2735 C C . ILE B 2 165 ? -47.915 34.846 45.749 1.00 17.78 276 ILE B C 1
ATOM 2736 O O . ILE B 2 165 ? -47.642 35.231 46.889 1.00 16.78 276 ILE B O 1
ATOM 2741 N N . PHE B 2 166 ? -49.178 34.723 45.318 1.00 16.61 277 PHE B N 1
ATOM 2742 C CA . PHE B 2 166 ? -50.323 35.094 46.173 1.00 16.53 277 PHE B CA 1
ATOM 2743 C C . PHE B 2 166 ? -50.327 34.413 47.538 1.00 20.64 277 PHE B C 1
ATOM 2744 O O . PHE B 2 166 ? -50.679 35.033 48.544 1.00 19.46 277 PHE B O 1
ATOM 2752 N N . LYS B 2 167 ? -49.986 33.128 47.589 1.00 19.00 278 LYS B N 1
ATOM 2753 C CA . LYS B 2 167 ? -50.034 32.431 48.875 1.00 20.10 278 LYS B CA 1
ATOM 2754 C C . LYS B 2 167 ? -48.946 32.898 49.817 1.00 18.79 278 LYS B C 1
ATOM 2755 O O . LYS B 2 167 ? -48.989 32.603 51.000 1.00 21.13 278 LYS B O 1
ATOM 2761 N N . ASN B 2 168 ? -47.946 33.592 49.299 1.00 17.03 279 ASN B N 1
ATOM 2762 C CA . ASN B 2 168 ? -46.895 34.110 50.169 1.00 16.63 279 ASN B CA 1
ATOM 2763 C C . ASN B 2 168 ? -47.076 35.588 50.493 1.00 19.83 279 ASN B C 1
ATOM 2764 O O . ASN B 2 168 ? -46.145 36.242 50.958 1.00 18.63 279 ASN B O 1
ATOM 2769 N N . MET B 2 169 ? -48.274 36.108 50.246 1.00 18.12 280 MET B N 1
ATOM 2770 C CA . MET B 2 169 ? -48.598 37.488 50.625 1.00 19.01 280 MET B CA 1
ATOM 2771 C C . MET B 2 169 ? -49.693 37.508 51.681 1.00 23.72 280 MET B C 1
ATOM 2772 O O . MET B 2 169 ? -50.453 36.545 51.810 1.00 19.19 280 MET B O 1
ATOM 2777 N N . SER B 2 170 ? -49.801 38.603 52.435 1.00 18.90 281 SER B N 1
ATOM 2778 C CA . SER B 2 170 ? -50.906 38.713 53.380 1.00 19.75 281 SER B CA 1
ATOM 2779 C C . SER B 2 170 ? -52.187 38.791 52.572 1.00 19.96 281 SER B C 1
ATOM 2780 O O . SER B 2 170 ? -52.157 39.005 51.355 1.00 19.40 281 SER B O 1
ATOM 2783 N N . LYS B 2 171 ? -53.319 38.588 53.229 1.00 17.12 282 LYS B N 1
ATOM 2784 C CA . LYS B 2 171 ? -54.597 38.689 52.560 1.00 19.53 282 LYS B CA 1
ATOM 2785 C C . LYS B 2 171 ? -54.798 40.091 51.970 1.00 19.02 282 LYS B C 1
ATOM 2786 O O . LYS B 2 171 ? -55.309 40.240 50.847 1.00 16.29 282 LYS B O 1
ATOM 2792 N N . ARG B 2 172 ? -54.395 41.112 52.720 1.00 15.25 283 ARG B N 1
ATOM 2793 C CA . ARG B 2 172 ? -54.560 42.497 52.266 1.00 16.40 283 ARG B CA 1
ATOM 2794 C C . ARG B 2 172 ? -53.679 42.826 51.053 1.00 20.12 283 ARG B C 1
ATOM 2795 O O . ARG B 2 172 ? -54.133 43.456 50.090 1.00 18.09 283 ARG B O 1
ATOM 2803 N N . ALA B 2 173 ? -52.412 42.422 51.110 1.00 15.24 284 ALA B N 1
ATOM 2804 C CA . ALA B 2 173 ? -51.496 42.685 50.006 1.00 16.46 284 ALA B CA 1
ATOM 2805 C C . ALA B 2 173 ? -51.852 41.897 48.738 1.00 18.90 284 ALA B C 1
ATOM 2806 O O . ALA B 2 173 ? -51.703 42.409 47.632 1.00 19.09 284 ALA B O 1
ATOM 2808 N N . ALA B 2 174 ? -52.316 40.657 48.887 1.00 15.98 285 ALA B N 1
ATOM 2809 C CA . ALA B 2 174 ? -52.712 39.870 47.719 1.00 17.64 285 ALA B CA 1
ATOM 2810 C C . ALA B 2 174 ? -53.921 40.483 47.022 1.00 20.41 285 ALA B C 1
ATOM 2811 O O . ALA B 2 174 ? -54.008 40.475 45.792 1.00 18.85 285 ALA B O 1
ATOM 2813 N N . ALA B 2 175 ? -54.872 40.993 47.801 1.00 18.93 286 ALA B N 1
ATOM 2814 C CA . ALA B 2 175 ? -56.074 41.560 47.198 1.00 21.77 286 ALA B CA 1
ATOM 2815 C C . ALA B 2 175 ? -55.701 42.838 46.450 1.00 18.61 286 ALA B C 1
ATOM 2816 O O . ALA B 2 175 ? -56.211 43.103 45.359 1.00 21.02 286 ALA B O 1
ATOM 2818 N N . LEU B 2 176 ? -54.784 43.618 47.010 1.00 17.64 287 LEU B N 1
ATOM 2819 C CA . LEU B 2 176 ? -54.315 44.823 46.318 1.00 17.69 287 LEU B CA 1
ATOM 2820 C C . LEU B 2 176 ? -53.559 44.489 45.017 1.00 21.67 287 LEU B C 1
ATOM 2821 O O . LEU B 2 176 ? -53.679 45.213 44.025 1.00 21.85 287 LEU B O 1
ATOM 2826 N N . LEU B 2 177 ? -52.782 43.399 45.013 1.00 18.47 288 LEU B N 1
ATOM 2827 C CA . LEU B 2 177 ? -52.086 42.971 43.785 1.00 18.45 288 LEU B CA 1
ATOM 2828 C C . LEU B 2 177 ? -53.088 42.474 42.737 1.00 21.08 288 LEU B C 1
ATOM 2829 O O . LEU B 2 177 ? -52.987 42.828 41.564 1.00 20.14 288 LEU B O 1
ATOM 2834 N N . LYS B 2 178 ? -54.055 41.659 43.158 1.00 23.23 289 LYS B N 1
ATOM 2835 C CA . LYS B 2 178 ? -55.091 41.183 42.236 1.00 24.94 289 LYS B CA 1
ATOM 2836 C C . LYS B 2 178 ? -55.863 42.334 41.592 1.00 30.43 289 LYS B C 1
ATOM 2837 O O . LYS B 2 178 ? -56.151 42.293 40.394 1.00 31.33 289 LYS B O 1
ATOM 2843 N N . ASP B 2 179 ? -56.183 43.362 42.377 1.00 27.55 290 ASP B N 1
ATOM 2844 C CA . ASP B 2 179 ? -56.845 44.550 41.824 1.00 31.19 290 ASP B CA 1
ATOM 2845 C C . ASP B 2 179 ? -55.930 45.345 40.881 1.00 31.93 290 ASP B C 1
ATOM 2846 O O . ASP B 2 179 ? -56.383 45.896 39.878 1.00 34.19 290 ASP B O 1
ATOM 2851 N N . GLU B 2 180 ? -54.641 45.403 41.194 1.00 27.78 291 GLU B N 1
ATOM 2852 C CA . GLU B 2 180 ? -53.690 46.063 40.312 1.00 27.65 291 GLU B CA 1
ATOM 2853 C C . GLU B 2 180 ? -53.641 45.330 38.961 1.00 30.71 291 GLU B C 1
ATOM 2854 O O . GLU B 2 180 ? -53.647 45.964 37.906 1.00 29.15 291 GLU B O 1
ATOM 2860 N N . LEU B 2 181 ? -53.629 43.998 38.988 1.00 25.44 292 LEU B N 1
ATOM 2861 C CA . LEU B 2 181 ? -53.542 43.232 37.750 1.00 25.20 292 LEU B CA 1
ATOM 2862 C C . LEU B 2 181 ? -54.816 43.463 36.939 1.00 31.31 292 LEU B C 1
ATOM 2863 O O . LEU B 2 181 ? -54.778 43.584 35.715 1.00 33.99 292 LEU B O 1
ATOM 2868 N N . GLU B 2 182 ? -55.940 43.552 37.637 1.00 30.78 293 GLU B N 1
ATOM 2869 C CA . GLU B 2 182 ? -57.247 43.562 36.993 1.00 37.12 293 GLU B CA 1
ATOM 2870 C C . GLU B 2 182 ? -57.535 44.902 36.321 1.00 39.79 293 GLU B C 1
ATOM 2871 O O . GLU B 2 182 ? -58.339 44.972 35.396 1.00 46.92 293 GLU B O 1
ATOM 2877 N N . TYR B 2 183 ? -56.859 45.958 36.765 1.00 34.42 294 TYR B N 1
ATOM 2878 C CA . TYR B 2 183 ? -57.186 47.303 36.301 1.00 36.71 294 TYR B CA 1
ATOM 2879 C C . TYR B 2 183 ? -56.119 47.977 35.453 1.00 37.41 294 TYR B C 1
ATOM 2880 O O . TYR B 2 183 ? -56.390 48.996 34.820 1.00 44.10 294 TYR B O 1
ATOM 2889 N N . MET B 2 184 ? -54.906 47.434 35.442 1.00 32.38 295 MET B N 1
ATOM 2890 C CA . MET B 2 184 ? -53.834 48.059 34.683 1.00 34.11 295 MET B CA 1
ATOM 2891 C C . MET B 2 184 ? -54.124 47.954 33.190 1.00 32.02 295 MET B C 1
ATOM 2892 O O . MET B 2 184 ? -54.848 47.058 32.744 1.00 35.16 295 MET B O 1
ATOM 2897 N N . GLY B 2 185 ? -53.564 48.874 32.422 1.00 34.14 296 GLY B N 1
ATOM 2898 C CA . GLY B 2 185 ? -53.818 48.887 30.995 1.00 38.40 296 GLY B CA 1
ATOM 2899 C C . GLY B 2 185 ? -53.131 47.760 30.247 1.00 39.62 296 GLY B C 1
ATOM 2900 O O . GLY B 2 185 ? -52.529 46.859 30.851 1.00 36.46 296 GLY B O 1
ATOM 2901 N N . PRO B 2 186 ? -53.250 47.783 28.916 1.00 35.94 297 PRO B N 1
ATOM 2902 C CA . PRO B 2 186 ? -52.421 46.902 28.093 1.00 34.95 297 PRO B CA 1
ATOM 2903 C C . PRO B 2 186 ? -50.967 47.274 28.312 1.00 29.19 297 PRO B C 1
ATOM 2904 O O . PRO B 2 186 ? -50.642 48.462 28.397 1.00 29.36 297 PRO B O 1
ATOM 2908 N N . VAL B 2 187 ? -50.099 46.274 28.429 1.00 30.90 298 VAL B N 1
ATOM 2909 C CA . VAL B 2 187 ? -48.685 46.550 28.607 1.00 27.19 298 VAL B CA 1
ATOM 2910 C C . VAL B 2 187 ? -47.880 45.799 27.554 1.00 24.20 298 VAL B C 1
ATOM 2911 O O . VAL B 2 187 ? -48.238 44.682 27.180 1.00 26.32 298 VAL B O 1
ATOM 2915 N N . ARG B 2 188 ? -46.807 46.410 27.062 1.00 20.77 299 ARG B N 1
ATOM 2916 C CA . ARG B 2 188 ? -45.969 45.742 26.077 1.00 23.87 299 ARG B CA 1
ATOM 2917 C C . ARG B 2 188 ? -45.179 44.612 26.707 1.00 24.91 299 ARG B C 1
ATOM 2918 O O . ARG B 2 188 ? -44.670 44.745 27.820 1.00 20.17 299 ARG B O 1
ATOM 2926 N N . LEU B 2 189 ? -45.044 43.517 25.970 1.00 20.64 300 LEU B N 1
ATOM 2927 C CA . LEU B 2 189 ? -44.253 42.395 26.434 1.00 21.56 300 LEU B CA 1
ATOM 2928 C C . LEU B 2 189 ? -42.865 42.847 26.886 1.00 24.40 300 LEU B C 1
ATOM 2929 O O . LEU B 2 189 ? -42.314 42.331 27.861 1.00 20.70 300 LEU B O 1
ATOM 2934 N N . LYS B 2 190 ? -42.300 43.821 26.180 1.00 22.10 301 LYS B N 1
ATOM 2935 C CA . LYS B 2 190 ? -40.992 44.358 26.540 1.00 25.90 301 LYS B CA 1
ATOM 2936 C C . LYS B 2 190 ? -40.955 44.948 27.961 1.00 22.10 301 LYS B C 1
ATOM 2937 O O . LYS B 2 190 ? -39.965 44.788 28.692 1.00 24.94 301 LYS B O 1
ATOM 2943 N N . ASP B 2 191 ? -42.015 45.644 28.357 1.00 23.01 302 ASP B N 1
ATOM 2944 C CA . ASP B 2 191 ? -42.066 46.242 29.690 1.00 22.40 302 ASP B CA 1
ATOM 2945 C C . ASP B 2 191 ? -42.322 45.190 30.771 1.00 24.74 302 ASP B C 1
ATOM 2946 O O . ASP B 2 191 ? -41.871 45.328 31.910 1.00 18.67 302 ASP B O 1
ATOM 2951 N N . VAL B 2 192 ? -43.077 44.159 30.409 1.00 18.51 303 VAL B N 1
ATOM 2952 C CA . VAL B 2 192 ? -43.287 43.022 31.283 1.00 19.13 303 VAL B CA 1
ATOM 2953 C C . VAL B 2 192 ? -41.964 42.318 31.554 1.00 17.54 303 VAL B C 1
ATOM 2954 O O . VAL B 2 192 ? -41.639 42.028 32.712 1.00 16.54 303 VAL B O 1
ATOM 2958 N N . GLU B 2 193 ? -41.195 42.047 30.505 1.00 18.85 304 GLU B N 1
ATOM 2959 C CA . GLU B 2 193 ? -39.905 41.369 30.675 1.00 23.16 304 GLU B CA 1
ATOM 2960 C C . GLU B 2 193 ? -38.885 42.194 31.440 1.00 21.53 304 GLU B C 1
ATOM 2961 O O . GLU B 2 193 ? -38.049 41.649 32.152 1.00 19.85 304 GLU B O 1
ATOM 2967 N N . GLU B 2 194 ? -38.958 43.512 31.307 1.00 21.87 305 GLU B N 1
ATOM 2968 C CA . GLU B 2 194 ? -38.079 44.392 32.062 1.00 23.74 305 GLU B CA 1
ATOM 2969 C C . GLU B 2 194 ? -38.400 44.292 33.558 1.00 20.59 305 GLU B C 1
ATOM 2970 O O . GLU B 2 194 ? -37.498 44.265 34.398 1.00 20.52 305 GLU B O 1
ATOM 2976 N N . ALA B 2 195 ? -39.686 44.216 33.890 1.00 17.41 306 ALA B N 1
ATOM 2977 C CA . ALA B 2 195 ? -40.102 44.049 35.268 1.00 17.06 306 ALA B CA 1
ATOM 2978 C C . ALA B 2 195 ? -39.639 42.705 35.815 1.00 20.34 306 ALA B C 1
ATOM 2979 O O . ALA B 2 195 ? -39.205 42.622 36.971 1.00 15.78 306 ALA B O 1
ATOM 2981 N N . GLN B 2 196 ? -39.758 41.650 35.004 1.00 15.27 307 GLN B N 1
ATOM 2982 C CA . GLN B 2 196 ? -39.319 40.329 35.445 1.00 17.21 307 GLN B CA 1
ATOM 2983 C C . GLN B 2 196 ? -37.809 40.341 35.701 1.00 20.04 307 GLN B C 1
ATOM 2984 O O . GLN B 2 196 ? -37.329 39.761 36.685 1.00 16.64 307 GLN B O 1
ATOM 2990 N N . GLN B 2 197 ? -37.074 41.036 34.840 1.00 19.93 308 GLN B N 1
ATOM 2991 C CA . GLN B 2 197 ? -35.623 41.160 34.997 1.00 22.24 308 GLN B CA 1
ATOM 2992 C C . GLN B 2 197 ? -35.214 41.879 36.297 1.00 21.75 308 GLN B C 1
ATOM 2993 O O . GLN B 2 197 ? -34.231 41.500 36.936 1.00 21.53 308 GLN B O 1
ATOM 2999 N N . LYS B 2 198 ? -35.962 42.904 36.701 1.00 20.65 309 LYS B N 1
ATOM 3000 C CA . LYS B 2 198 ? -35.719 43.542 38.005 1.00 22.70 309 LYS B CA 1
ATOM 3001 C C . LYS B 2 198 ? -35.873 42.568 39.166 1.00 21.31 309 LYS B C 1
ATOM 3002 O O . LYS B 2 198 ? -35.103 42.599 40.140 1.00 18.40 309 LYS B O 1
ATOM 3008 N N . ILE B 2 199 ? -36.884 41.717 39.094 1.00 15.63 310 ILE B N 1
ATOM 3009 C CA . ILE B 2 199 ? -37.119 40.786 40.173 1.00 15.41 310 ILE B CA 1
ATOM 3010 C C . ILE B 2 199 ? -36.022 39.705 40.197 1.00 15.95 310 ILE B C 1
ATOM 3011 O O . ILE B 2 199 ? -35.541 39.328 41.266 1.00 17.10 310 ILE B O 1
ATOM 3016 N N . ILE B 2 200 ? -35.623 39.216 39.027 1.00 18.84 311 ILE B N 1
ATOM 3017 C CA . ILE B 2 200 ? -34.541 38.233 38.982 1.00 17.12 311 ILE B CA 1
ATOM 3018 C C . ILE B 2 200 ? -33.271 38.891 39.540 1.00 20.27 311 ILE B C 1
ATOM 3019 O O . ILE B 2 200 ? -32.518 38.262 40.273 1.00 18.56 311 ILE B O 1
ATOM 3024 N N . ASN B 2 201 ? -33.051 40.170 39.240 1.00 21.81 312 ASN B N 1
ATOM 3025 C CA . ASN B 2 201 ? -31.861 40.846 39.769 1.00 24.56 312 ASN B CA 1
ATOM 3026 C C . ASN B 2 201 ? -31.861 40.889 41.292 1.00 22.70 312 ASN B C 1
ATOM 3027 O O . ASN B 2 201 ? -30.810 40.735 41.924 1.00 23.40 312 ASN B O 1
ATOM 3032 N N . ILE B 2 202 ? -33.044 41.064 41.887 1.00 17.72 313 ILE B N 1
ATOM 3033 C CA . ILE B 2 202 ? -33.174 41.070 43.330 1.00 16.76 313 ILE B CA 1
ATOM 3034 C C . ILE B 2 202 ? -32.851 39.689 43.878 1.00 24.73 313 ILE B C 1
ATOM 3035 O O . ILE B 2 202 ? -32.140 39.555 44.877 1.00 18.61 313 ILE B O 1
ATOM 3040 N N . ILE B 2 203 ? -33.357 38.657 43.211 1.00 17.14 314 ILE B N 1
ATOM 3041 C CA . ILE B 2 203 ? -33.107 37.283 43.667 1.00 18.08 314 ILE B CA 1
ATOM 3042 C C . ILE B 2 203 ? -31.596 37.003 43.627 1.00 21.50 314 ILE B C 1
ATOM 3043 O O . ILE B 2 203 ? -31.017 36.502 44.594 1.00 22.86 314 ILE B O 1
ATOM 3048 N N . ARG B 2 204 ? -30.972 37.357 42.510 1.00 21.79 315 ARG B N 1
ATOM 3049 C CA . ARG B 2 204 ? -29.531 37.214 42.317 1.00 26.38 315 ARG B CA 1
ATOM 3050 C C . ARG B 2 204 ? -28.705 37.957 43.380 1.00 33.94 315 ARG B C 1
ATOM 3051 O O . ARG B 2 204 ? -27.691 37.441 43.861 1.00 27.48 315 ARG B O 1
ATOM 3059 N N . ARG B 2 205 ? -29.136 39.159 43.756 1.00 28.76 316 ARG B N 1
ATOM 3060 C CA . ARG B 2 205 ? -28.456 39.897 44.816 1.00 26.51 316 ARG B CA 1
ATOM 3061 C C . ARG B 2 205 ? -28.642 39.232 46.183 1.00 31.09 316 ARG B C 1
ATOM 3062 O O . ARG B 2 205 ? -27.697 39.137 46.976 1.00 28.98 316 ARG B O 1
ATOM 3070 N N . LEU B 2 206 ? -29.848 38.757 46.468 1.00 20.58 317 LEU B N 1
ATOM 3071 C CA . LEU B 2 206 ? -30.086 38.089 47.739 1.00 23.64 317 LEU B CA 1
ATOM 3072 C C . LEU B 2 206 ? -29.347 36.739 47.808 1.00 28.02 317 LEU B C 1
ATOM 3073 O O . LEU B 2 206 ? -28.925 36.304 48.883 1.00 28.10 317 LEU B O 1
ATOM 3078 N N . GLU B 2 207 ? -29.201 36.073 46.671 1.00 23.18 318 GLU B N 1
ATOM 3079 C CA . GLU B 2 207 ? -28.441 34.822 46.641 1.00 28.09 318 GLU B CA 1
ATOM 3080 C C . GLU B 2 207 ? -26.958 35.082 46.973 1.00 33.26 318 GLU B C 1
ATOM 3081 O O . GLU B 2 207 ? -26.353 34.347 47.768 1.00 30.11 318 GLU B O 1
ATOM 3087 N N . GLU B 2 208 ? -26.385 36.115 46.353 1.00 26.91 319 GLU B N 1
ATOM 3088 C CA . GLU B 2 208 ? -25.007 36.546 46.626 1.00 34.68 319 GLU B CA 1
ATOM 3089 C C . GLU B 2 208 ? -24.818 36.807 48.109 1.00 37.78 319 GLU B C 1
ATOM 3090 O O . GLU B 2 208 ? -23.857 36.343 48.719 1.00 41.39 319 GLU B O 1
ATOM 3096 N N . ALA B 2 209 ? -25.749 37.554 48.687 1.00 32.52 320 ALA B N 1
ATOM 3097 C CA . ALA B 2 209 ? -25.685 37.918 50.093 1.00 29.64 320 ALA B CA 1
ATOM 3098 C C . ALA B 2 209 ? -25.896 36.718 51.012 1.00 38.70 320 ALA B C 1
ATOM 3099 O O . ALA B 2 209 ? -25.719 36.822 52.227 1.00 38.32 320 ALA B O 1
ATOM 3101 N N . GLY B 2 210 ? -26.293 35.585 50.436 1.00 36.57 321 GLY B N 1
ATOM 3102 C CA . GLY B 2 210 ? -26.542 34.386 51.220 1.00 31.32 321 GLY B CA 1
ATOM 3103 C C . GLY B 2 210 ? -27.888 34.341 51.923 1.00 34.30 321 GLY B C 1
ATOM 3104 O O . GLY B 2 210 ? -28.090 33.497 52.805 1.00 35.57 321 GLY B O 1
ATOM 3105 N N . GLU B 2 211 ? -28.812 35.233 51.550 1.00 29.05 322 GLU B N 1
ATOM 3106 C CA . GLU B 2 211 ? -30.130 35.272 52.184 1.00 25.97 322 GLU B CA 1
ATOM 3107 C C . GLU B 2 211 ? -31.108 34.282 51.532 1.00 26.58 322 GLU B C 1
ATOM 3108 O O . GLU B 2 211 ? -32.126 33.900 52.126 1.00 29.28 322 GLU B O 1
ATOM 3114 N N . ILE B 2 212 ? -30.795 33.898 50.301 1.00 23.98 323 ILE B N 1
ATOM 3115 C CA . ILE B 2 212 ? -31.596 32.942 49.533 1.00 25.13 323 ILE B CA 1
ATOM 3116 C C . ILE B 2 212 ? -30.659 31.855 49.025 1.00 29.52 323 ILE B C 1
ATOM 3117 O O . ILE B 2 212 ? -29.567 32.160 48.519 1.00 28.18 323 ILE B O 1
ATOM 3122 N N . VAL B 2 213 ? -31.072 30.595 49.160 1.00 26.31 324 VAL B N 1
ATOM 3123 C CA . VAL B 2 213 ? -30.334 29.491 48.551 1.00 28.35 324 VAL B CA 1
ATOM 3124 C C . VAL B 2 213 ? -31.224 28.799 47.518 1.00 24.57 324 VAL B C 1
ATOM 3125 O O . VAL B 2 213 ? -32.358 28.431 47.821 1.00 24.85 324 VAL B O 1
ATOM 3129 N N . ILE B 2 214 ? -30.724 28.637 46.296 1.00 24.54 325 ILE B N 1
ATOM 3130 C CA . ILE B 2 214 ? -31.515 28.010 45.239 1.00 24.51 325 ILE B CA 1
ATOM 3131 C C . ILE B 2 214 ? -31.105 26.538 45.126 1.00 27.36 325 ILE B C 1
ATOM 3132 O O . ILE B 2 214 ? -30.145 26.189 44.429 1.00 24.82 325 ILE B O 1
ATOM 3137 N N . ALA B 2 215 ? -31.830 25.685 45.846 1.00 26.12 326 ALA B N 1
ATOM 3138 C CA . ALA B 2 215 ? -31.465 24.273 45.981 1.00 27.37 326 ALA B CA 1
ATOM 3139 C C . ALA B 2 215 ? -31.942 23.452 44.789 1.00 31.06 326 ALA B C 1
ATOM 3140 O O . ALA B 2 215 ? -31.228 22.554 44.297 1.00 28.26 326 ALA B O 1
ATOM 3142 N N . ARG B 2 216 ? -33.155 23.761 44.336 1.00 28.89 327 ARG B N 1
ATOM 3143 C CA . ARG B 2 216 ? -33.807 22.986 43.290 1.00 35.40 327 ARG B CA 1
ATOM 3144 C C . ARG B 2 216 ? -33.411 23.449 41.884 1.00 40.91 327 ARG B C 1
ATOM 3145 O O . ARG B 2 216 ? -32.430 24.181 41.709 1.00 43.62 327 ARG B O 1
#

InterPro domains:
  IPR001543 Flagellar motor switch protein FliN-like, C-terminal domain [PF01052] (253-319)
  IPR001689 Flagellar motor switch protein FliM [PIRSF002888] (1-321)
  IPR001689 Flagellar motor switch protein FliM [PR00955] (2-15)
  IPR001689 Flagellar motor switch protein FliM [PR00955] (89-105)
  IPR001689 Flagellar motor switch protein FliM [PR00955] (114-133)
  IPR001689 Flagellar motor switch protein FliM [PR00955] (209-227)
  IPR001689 Flagellar motor switch protein FliM [TIGR01397] (3-321)
  IPR001689 Flagellar motor switch protein FliM [cd17908] (49-226)
  IPR028976 CheC-like superfamily [G3DSA:3.40.1550.10] (45-230)
  IPR028976 CheC-like superfamily [SSF103039] (45-228)
  IPR036429 SpoA-like superfamily [G3DSA:2.30.330.10] (238-323)
  IPR036429 SpoA-like superfamily [SSF101801] (248-325)
  IPR060008 Flagellar motor switch protein FliM, N-terminal domain [PF02154] (48-232)

Foldseek 3Di:
DDADPVLVVLVVQLVVQLQVVVQVVVCVLLVAGKHKDKDKDKAFPQVVLVVQDQFWKKWWKDWPPWDFIKIKTWGQLSLQLSQQVNVPHNSPDGDDDDDDPVSCVVVVVVVQVSVVSSQVSCVVQDHTRMDTDDIDGHSVPDDRDDRGFMWMKMWMWIDGDPDTTIIIIIGTCNRCVVRSVD/DWDLVLVLVVPLPDDLLLLLVVLQVDDLLSSLVSLLSHDLVNNLVNLVSLQVDDDDDPVVVVVSVVVCVVRIPPDHGHLLSSLSNLLNHDPVSSVVNLVVCCVVPVVSSVSNLPNNDALQCVLQFDLQLLLVLVVPADLLLVLLQCVPPDPSVLVSNLVSDDPVSSVVSVVSNVPDDDDDPVSNRVSSVVSVVSSVVCVVVVNTDRND

Sequence (390 aa):
TKFSKEQLRTFQMIHENFGRALSTYLSGRLRTFVDVEISIDQLTYEEFIRSVMIPSFIVIFTGDVFEGSAIFEMRLDLFYTMLDIIMGGPGENPPNRPPTEIETSIMRKEVTNMLTLLAQAWSDFQYFIPSIENVETNPQFVQQIVPPNEIVLLVTASVSWGEFTSFINVCWPFSLLEPLLEKHMDPVQLVNFLQSEHPQTIAVVLSYLDPPVAAQILGALPEELQTEVLKRIALLERTSPEVVKEIERNLEKKISGFVGGIDTAAEIMNNLDRTTEKKIMDKLVQENPELADEIRRRRMFVFEDILKLDDRSIQLVLREVDTRDLALALKGASDELKEKIFKNMSKRAAALLKDELEYMGPVRLKDVEEAQQKIINIIRRLEEAGEIVIAR

GO terms:
  GO:0005515 protein binding (F, IPI)

B-factor: mean 32.45, std 12.64, range [11.5, 91.16]

Solvent-accessible surface area: 19804 Å² total; per-residue (Å²): 112,143,19,53,190,142,41,60,122,34,13,44,74,5,0,50,77,1,2,133,36,0,20,105,40,0,29,50,79,4,166,64,143,0,50,24,120,24,66,40,85,46,30,33,4,79,100,2,25,194,73,15,95,108,22,0,0,1,0,12,0,23,7,93,60,13,162,41,21,0,0,0,4,0,60,8,59,0,0,1,6,0,0,3,16,12,1,38,13,85,7,60,135,49,43,117,61,75,18,27,100,1,0,32,33,7,0,90,88,8,0,63,66,0,2,56,35,0,10,114,21,5,66,137,90,26,140,5,101,22,61,33,98,66,35,44,36,28,8,120,140,3,134,48,20,90,60,120,39,39,0,0,19,2,30,2,29,0,34,24,73,173,113,76,0,62,1,17,1,0,0,1,21,56,7,0,94,92,21,30,155,116,223,43,72,36,98,76,0,17,94,21,0,80,66,16,7,23,3,0,0,0,2,5,0,7,103,28,89,20,61,54,0,3,109,0,0,34,59,8,43,108,150,36,9,13,43,0,0,24,14,0,5,94,8,157,174,4,43,76,106,8,18,104,12,3,65,120,8,3,128,134,110,9,77,54,105,81,19,20,32,92,20,0,4,88,0,1,68,73,17,82,87,108,16,22,91,50,0,10,70,67,0,62,135,97,49,74,141,15,0,76,56,0,52,119,84,19,20,72,14,64,30,5,54,47,2,73,61,198,7,2,67,43,7,31,173,81,21,102,68,153,36,8,0,13,0,0,90,39,15,49,116,122,0,44,107,30,7,23,131,16,39,71,187,193,39,8,49,98,0,101,72,56,16,136,183,40,43,146,53,171,122,145,53,6,96,98,2,21,82,101,4,27,76,28,2,91,109,6,34,101,73,54,104,3,98,38,94,166

Organism: Thermotoga maritima (strain ATCC 43589 / DSM 3109 / JCM 10099 / NBRC 100826 / MSB8) (NCBI:txid243274)

Nearest PDB structures (foldseek):
  2hp7-assembly1_A  TM=9.877E-01  e=5.163E-33  Thermotoga maritima
  4qrm-assembly6_Q  TM=9.913E-01  e=1.698E-32  Thermotoga maritima MSB8
  4fq0-assembly1_B  TM=9.464E-01  e=1.883E-17  Helicobacter pylori 26695
  4gc8-assembly3_C  TM=9.458E-01  e=3.847E-17  Helicobacter pylori 26695
  5x0z-assembly1_E  TM=9.277E-01  e=2.857E-17  Helicobacter pylori 26695